Protein AF-0000000086879865 (afdb_homodimer)

Radius of gyration: 26.7 Å; Cα contacts (8 Å, |Δi|>4): 449; chains: 2; bounding box: 82×92×71 Å

Foldseek 3Di:
DDPPPPPPDPDPDPQDPVRLVVLQVQLLQLLLQCCFAPAQVVDDLCNSCVVSVHDSVSVCVNAVDSLRSNLVSLLVVLLVLLVVLLVLCPDDDDNLRSQLVNLLVVLVGAGDDPVVRCVVCVVPYDPVSSVSNVVSNVSSLVSQLVSVVVCVVVVLAPDDRSSVLSVVSVVLSNCSNDPVLVVVDPGSSVSSNVSSCCSRVNDDDDD/DPPPPPPPDPPPPPQDPVRLVVLQVQLLQLLLQCCFAPAQVVDDLCNSCVVSVHDSVSVCVNAVDSLRSNLVSLLVVLLVLLVVLLVLCPDDDDNLRSQLVNLLVVLVGAGDDPVVRCVVCVVPYDPVSSVSNVVSNVSSLVSQLVSVVVCVVVVLAPDDRSSVLSVVSVVLSNCSNDPVLVVVDPGSSVSSNVSSCCSRVNDDDDD

Nearest PDB structures (foldseek):
  4mxm-assembly1_A  TM=7.286E-01  e=2.485E-06  Pseudomonas fluorescens A506
  3br5-assembly2_E  TM=7.711E-01  e=9.513E-06  Staphylococcus aureus
  6o6o-assembly1_B  TM=7.070E-01  e=3.814E-05  Mycobacterium tuberculosis
  3pas-assembly1_A  TM=6.892E-01  e=7.730E-04  Marinobacter nauticus VT8
  4me9-assembly1_B  TM=5.798E-01  e=3.686E-04  Bacillus cereus ATCC 10987

Solvent-accessible surface area (backbone atoms only — not comparable to full-atom values): 22351 Å² total; per-residue (Å²): 136,84,80,79,76,75,77,79,82,75,80,74,77,76,75,49,72,71,54,47,56,47,50,54,49,45,47,38,53,51,42,28,53,46,38,39,52,61,18,48,79,78,53,48,65,62,59,46,17,57,75,64,71,48,52,56,66,58,50,48,72,78,30,88,41,69,54,54,45,48,41,54,19,48,30,50,51,33,46,52,51,29,51,52,42,50,55,34,66,67,47,85,78,52,69,66,57,24,49,27,51,40,40,34,62,57,47,70,52,66,55,51,57,64,68,61,34,44,64,63,36,51,87,70,43,51,70,66,50,51,47,49,41,51,51,30,52,46,49,37,38,47,51,44,14,54,51,46,42,52,37,29,73,73,55,54,25,43,92,69,61,33,58,58,50,27,51,44,54,54,38,46,48,53,47,54,62,34,65,78,56,44,69,73,38,95,42,62,61,57,46,21,48,53,53,46,46,34,49,36,52,17,42,38,42,80,129,136,83,79,77,76,75,77,78,80,74,78,74,77,76,76,48,72,73,53,46,54,48,48,53,50,46,49,38,52,50,42,28,53,45,35,38,52,62,19,48,76,80,53,50,65,60,59,46,18,56,75,63,71,49,50,56,66,60,50,48,73,78,31,89,41,69,55,55,44,48,41,54,19,48,29,51,51,33,48,50,50,28,51,53,43,49,54,35,66,65,46,86,77,53,70,68,56,25,49,27,52,41,40,34,62,58,45,71,51,66,55,52,57,64,68,60,32,44,64,64,34,51,87,70,43,52,71,65,50,50,49,51,39,52,51,30,52,46,49,36,38,48,52,44,13,53,51,45,42,54,37,29,74,72,55,54,25,42,92,70,60,32,58,57,51,28,52,45,53,55,37,45,49,54,47,52,63,34,64,78,55,44,68,74,37,93,43,64,62,56,47,19,48,53,54,46,46,34,49,35,52,16,43,39,42,82,130

pLDDT: mean 89.66, std 15.08, range [33.12, 98.69]

Sequence (414 aa):
MNKKTTPPRSPGRPKTGADQTSVQSKILMTASQLFMEYGYEPVSLQQIASQCHVTKASIYYHFSSKPELFTVAITRMMAMGMQQTALRLEEPGTLQQRLENVAAAKMQQSHVDTETMMREAETYLNADQLTQIREAEMRIFDVLAAHFKQEMDSGYLRPANSMLLAHAFTSLLMLANREDVRTMHGSIEELAHELVALFLDGAVQKKMNKKTTPPRSPGRPKTGADQTSVQSKILMTASQLFMEYGYEPVSLQQIASQCHVTKASIYYHFSSKPELFTVAITRMMAMGMQQTALRLEEPGTLQQRLENVAAAKMQQSHVDTETMMREAETYLNADQLTQIREAEMRIFDVLAAHFKQEMDSGYLRPANSMLLAHAFTSLLMLANREDVRTMHGSIEELAHELVALFLDGAVQKK

InterPro domains:
  IPR001647 DNA-binding HTH domain, TetR-type [PF00440] (27-70)
  IPR001647 DNA-binding HTH domain, TetR-type [PR00455] (27-4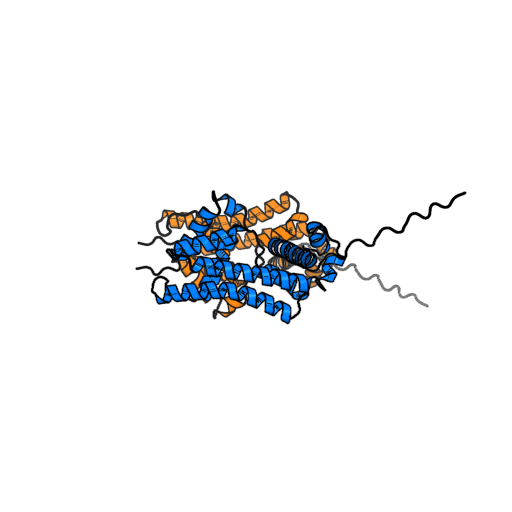0)
  IPR001647 DNA-binding HTH domain, TetR-type [PR00455] (48-71)
  IPR001647 DNA-binding HTH domain, TetR-type [PS50977] (21-81)
  IPR009057 Homedomain-like superfamily [SSF46689] (16-98)
  IPR023772 DNA-binding HTH domain, TetR-type, conserved site [PS01081] (39-69)
  IPR050109 HTH-type, TetR-like transcriptional regulator [PTHR30055] (12-204)

Organism: NCBI:txid248903

Secondary structure (DSSP, 8-state):
----------------HHHHHHHHHHHHHHHHHHHHHH-STT--HHHHHHHHTS-HHHHHHH-SSHHHHHHHHHHHHHHHHHHHHHHHHTSSS-HHHHHHHHHHHHHTS----HHHHHHHHTTTS-HHHHHHHHHHHHHHHHHHHHHHHHHHHTTSBPS--HHHHHHHHHHHHGGGG-HHHHTTSS-HHHHHHHHHHHHHH-SB---/----------------HHHHHHHHHHHHHHHHHHHHHH-STT--HHHHHHHHTS-HHHHHHH-SSHHHHHHHHHHHHHHHHHHHHHHHHTSSS-HHHHHHHHHHHHHTS----HHHHHHHHTTTS-HHHHHHHHHHHHHHHHHHHHHHHHHHHTTSBPS--HHHHHHHHHHHHGGGG-HHHHTTSS-HHHHHHHHHHHHHH-SB---

Structure (mmCIF, N/CA/C/O backbone):
data_AF-0000000086879865-model_v1
#
loop_
_entity.id
_entity.type
_entity.pdbx_description
1 polymer 'TetR/AcrR family transcriptional regulator'
#
loop_
_atom_site.group_PDB
_atom_site.id
_atom_site.type_symbol
_atom_site.label_atom_id
_atom_site.label_alt_id
_atom_site.label_comp_id
_atom_site.label_asym_id
_atom_site.label_entity_id
_atom_site.label_seq_id
_atom_site.pdbx_PDB_ins_code
_atom_site.Cartn_x
_atom_site.Cartn_y
_atom_site.Cartn_z
_atom_site.occupancy
_atom_site.B_iso_or_equiv
_atom_site.auth_seq_id
_atom_site.auth_comp_id
_atom_site.auth_asym_id
_atom_site.auth_atom_id
_atom_site.pdbx_PDB_model_num
ATOM 1 N N . MET A 1 1 ? -45.344 61.719 -1.38 1 33.12 1 MET A N 1
ATOM 2 C CA . MET A 1 1 ? -44.25 60.781 -1.5 1 33.12 1 MET A CA 1
ATOM 3 C C . MET A 1 1 ? -44.719 59.344 -1.154 1 33.12 1 MET A C 1
ATOM 5 O O . MET A 1 1 ? -44.969 59.062 0.01 1 33.12 1 MET A O 1
ATOM 9 N N . ASN A 1 2 ? -45.469 58.531 -1.997 1 40.66 2 ASN A N 1
ATOM 10 C CA . ASN A 1 2 ? -46.125 57.25 -1.898 1 40.66 2 ASN A CA 1
ATOM 11 C C . ASN A 1 2 ? -45.125 56.125 -1.651 1 40.66 2 ASN A C 1
ATOM 13 O O . ASN A 1 2 ? -44.281 55.844 -2.504 1 40.66 2 ASN A O 1
ATOM 17 N N . LYS A 1 3 ? -44.875 55.781 -0.412 1 46.72 3 LYS A N 1
ATOM 18 C CA . LYS A 1 3 ? -44 54.719 0.041 1 46.72 3 LYS A CA 1
ATOM 19 C C . LYS A 1 3 ? -44.406 53.375 -0.564 1 46.72 3 LYS A C 1
ATOM 21 O O . LYS A 1 3 ? -45.5 52.875 -0.29 1 46.72 3 LYS A O 1
ATOM 26 N N . LYS A 1 4 ? -44 52.969 -1.76 1 45.81 4 LYS A N 1
ATOM 27 C CA . LYS A 1 4 ? -44.156 51.656 -2.35 1 45.81 4 LYS A CA 1
ATOM 28 C C . LYS A 1 4 ? -43.625 50.562 -1.409 1 45.81 4 LYS A C 1
ATOM 30 O O . LYS A 1 4 ? -42.438 50.531 -1.087 1 45.81 4 LYS A O 1
ATOM 35 N N . THR A 1 5 ? -44.375 50 -0.441 1 44.16 5 THR A N 1
ATOM 36 C CA . THR A 1 5 ? -44.125 48.844 0.414 1 44.16 5 THR A CA 1
ATOM 37 C C . THR A 1 5 ? -43.844 47.625 -0.424 1 44.16 5 THR A C 1
ATOM 39 O O . THR A 1 5 ? -44.719 47.125 -1.138 1 44.16 5 THR A O 1
ATOM 42 N N . THR A 1 6 ? -42.656 47.375 -1.01 1 47.31 6 THR A N 1
ATOM 43 C CA . THR A 1 6 ? -42.312 46.156 -1.734 1 47.31 6 THR A CA 1
ATOM 44 C C . THR A 1 6 ? -42.625 44.938 -0.884 1 47.31 6 THR A C 1
ATOM 46 O O . THR A 1 6 ? -42.25 44.875 0.288 1 47.31 6 THR A O 1
ATOM 49 N N . PRO A 1 7 ? -43.656 44.062 -1.16 1 48.78 7 PRO A N 1
ATOM 50 C CA . PRO A 1 7 ? -44 42.844 -0.389 1 48.78 7 PRO A CA 1
ATOM 51 C C . PRO A 1 7 ? -42.781 41.969 -0.073 1 48.78 7 PRO A C 1
ATOM 53 O O . PRO A 1 7 ? -41.812 42 -0.813 1 48.78 7 PRO A O 1
ATOM 56 N N . PRO A 1 8 ? -42.531 41.562 1.2 1 46.78 8 PRO A N 1
ATOM 57 C CA . PRO A 1 8 ? -41.406 40.719 1.632 1 46.78 8 PRO A CA 1
ATOM 58 C C . PRO A 1 8 ? -41.219 39.469 0.778 1 46.78 8 PRO A C 1
ATOM 60 O O . PRO A 1 8 ? -42.188 39 0.178 1 46.78 8 PRO A O 1
ATOM 63 N N . ARG A 1 9 ? -40.094 39.156 0.163 1 50.09 9 ARG A N 1
ATOM 64 C CA . ARG A 1 9 ? -39.719 37.969 -0.591 1 50.09 9 ARG A CA 1
ATOM 65 C C . ARG A 1 9 ? -40.125 36.719 0.137 1 50.09 9 ARG A C 1
ATOM 67 O O . ARG A 1 9 ? -40.031 36.625 1.36 1 50.09 9 ARG A O 1
ATOM 74 N N . SER A 1 10 ? -41.062 35.844 -0.374 1 41.5 10 SER A N 1
ATOM 75 C CA . SER A 1 10 ? -41.562 34.562 0.117 1 41.5 10 SER A CA 1
ATOM 76 C C . SER A 1 10 ? -40.406 33.656 0.552 1 41.5 10 SER A C 1
ATOM 78 O O . SER A 1 10 ? -39.375 33.625 -0.081 1 41.5 10 SER A O 1
ATOM 80 N N . PRO A 1 11 ? -40.312 33.25 1.863 1 43.88 11 PRO A N 1
ATOM 81 C CA . PRO A 1 11 ? -39.281 32.281 2.266 1 43.88 11 PRO A CA 1
ATOM 82 C C . PRO A 1 11 ? -39.156 31.094 1.305 1 43.88 11 PRO A C 1
ATOM 84 O O . PRO A 1 11 ? -40.156 30.719 0.664 1 43.88 11 PRO A O 1
ATOM 87 N N . GLY A 1 12 ? -38.094 30.922 0.528 1 43.25 12 GLY A N 1
ATOM 88 C CA . GLY A 1 12 ? -37.875 29.797 -0.362 1 43.25 12 GLY A CA 1
ATOM 89 C C . GLY A 1 12 ? -38.375 28.484 0.199 1 43.25 12 GLY A C 1
ATOM 90 O O . GLY A 1 12 ? -38.625 28.359 1.401 1 43.25 12 GLY A O 1
ATOM 91 N N . ARG A 1 13 ? -39.188 27.672 -0.522 1 48.03 13 ARG A N 1
ATOM 92 C CA . ARG A 1 13 ? -39.781 26.375 -0.178 1 48.03 13 ARG A CA 1
ATOM 93 C C . ARG A 1 13 ? -38.781 25.516 0.592 1 48.03 13 ARG A C 1
ATOM 95 O O . ARG A 1 13 ? -37.625 25.391 0.189 1 48.03 13 ARG A O 1
ATOM 102 N N . PRO A 1 14 ? -38.969 25.203 1.901 1 47.94 14 PRO A N 1
ATOM 103 C CA . PRO A 1 14 ? -38.125 24.203 2.584 1 47.94 14 PRO A CA 1
ATOM 104 C C . PRO A 1 14 ? -37.844 22.984 1.717 1 47.94 14 PRO A C 1
ATOM 106 O O . PRO A 1 14 ? -38.75 22.5 1 1 47.94 14 PRO A O 1
ATOM 109 N N . LYS A 1 15 ? -36.688 22.812 1.204 1 47.94 15 LYS A N 1
ATOM 110 C CA . LYS A 1 15 ? -36.406 21.656 0.374 1 47.94 15 LYS A CA 1
ATOM 111 C C . LYS A 1 15 ? -37.062 20.406 0.924 1 47.94 15 LYS A C 1
ATOM 113 O O . LYS A 1 15 ? -37.094 20.172 2.137 1 47.94 15 LYS A O 1
ATOM 118 N N . THR A 1 16 ? -37.875 19.75 0.276 1 49.91 16 THR A N 1
ATOM 119 C CA . THR A 1 16 ? -38.656 18.562 0.646 1 49.91 16 THR A CA 1
ATOM 120 C C . THR A 1 16 ? -37.719 17.422 1.043 1 49.91 16 THR A C 1
ATOM 122 O O . THR A 1 16 ? -36.531 17.422 0.691 1 49.91 16 THR A O 1
ATOM 125 N N . GLY A 1 17 ? -38.188 16.531 1.955 1 45.41 17 GLY A N 1
ATOM 126 C CA . GLY A 1 17 ? -37.531 15.336 2.461 1 45.41 17 GLY A CA 1
ATOM 127 C C . GLY A 1 17 ? -36.75 14.594 1.396 1 45.41 17 GLY A C 1
ATOM 128 O O . GLY A 1 17 ? -35.656 14.07 1.667 1 45.41 17 GLY A O 1
ATOM 129 N N . ALA A 1 18 ? -37.406 14.469 0.267 1 48.72 18 ALA A N 1
ATOM 130 C CA . ALA A 1 18 ? -36.781 13.781 -0.866 1 48.72 18 ALA A CA 1
ATOM 131 C C . ALA A 1 18 ? -35.562 14.531 -1.349 1 48.72 18 ALA A C 1
ATOM 133 O O . ALA A 1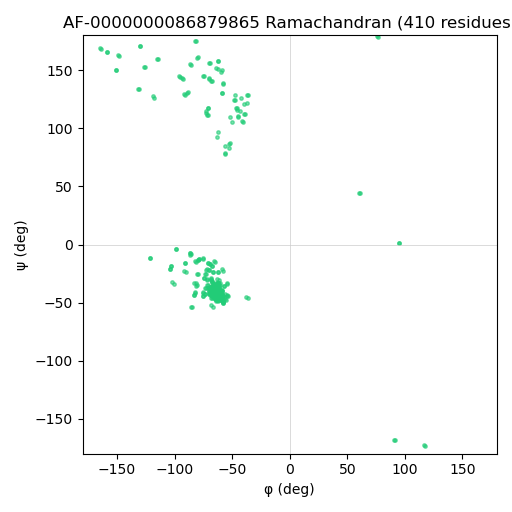 18 ? -34.562 13.922 -1.712 1 48.72 18 ALA A O 1
ATOM 134 N N . ASP A 1 19 ? -35.625 15.844 -1.302 1 52.16 19 ASP A N 1
ATOM 135 C CA . ASP A 1 19 ? -34.531 16.688 -1.745 1 52.16 19 ASP A CA 1
ATOM 136 C C . ASP A 1 19 ? -33.344 16.609 -0.785 1 52.16 19 ASP A C 1
ATOM 138 O O . ASP A 1 19 ? -32.188 16.578 -1.216 1 52.16 19 ASP A O 1
ATOM 142 N N . GLN A 1 20 ? -33.656 16.516 0.505 1 54.12 20 GLN A N 1
ATOM 143 C CA . GLN A 1 20 ? -32.625 16.422 1.532 1 54.12 20 GLN A CA 1
ATOM 144 C C . GLN A 1 20 ? -31.859 15.102 1.425 1 54.12 20 GLN A C 1
ATOM 146 O O . GLN A 1 20 ? -30.656 15.062 1.651 1 54.12 20 GLN A O 1
ATOM 151 N N . THR A 1 21 ? -32.719 14.047 1.202 1 63.22 21 THR A N 1
ATOM 152 C CA . THR A 1 21 ? -32.094 12.742 1.016 1 63.22 21 THR A CA 1
ATOM 153 C C . THR A 1 21 ? -31.125 12.766 -0.163 1 63.22 21 THR A C 1
ATOM 155 O O . THR A 1 21 ? -30.062 12.156 -0.105 1 63.22 21 THR A O 1
ATOM 158 N N . SER A 1 22 ? -31.422 13.75 -0.935 1 84.31 22 SER A N 1
ATOM 159 C CA . SER A 1 22 ? -30.594 13.844 -2.127 1 84.31 22 SER A CA 1
ATOM 160 C C . SER A 1 22 ? -29.281 14.562 -1.825 1 84.31 22 SER A C 1
ATOM 162 O O . SER A 1 22 ? -28.203 14.117 -2.254 1 84.31 22 SER A O 1
ATOM 164 N N . VAL A 1 23 ? -29.484 15.586 -0.811 1 90.06 23 VAL A N 1
ATOM 165 C CA . VAL A 1 23 ? -28.297 16.359 -0.484 1 90.06 23 VAL A CA 1
ATOM 166 C C . VAL A 1 23 ? -27.359 15.523 0.385 1 90.06 23 VAL A C 1
ATOM 168 O O . VAL A 1 23 ? -26.141 15.492 0.156 1 90.06 23 VAL A O 1
ATOM 171 N N . GLN A 1 24 ? -27.984 14.812 1.315 1 93.69 24 GLN A N 1
ATOM 172 C CA . GLN A 1 24 ? -27.188 13.961 2.193 1 93.69 24 GLN A CA 1
ATOM 173 C C . GLN A 1 24 ? -26.422 12.906 1.394 1 93.69 24 GLN A C 1
ATOM 175 O O . GLN A 1 24 ? -25.25 12.656 1.648 1 93.69 24 GLN A O 1
ATOM 180 N N . SER A 1 25 ? -27.156 12.328 0.477 1 94.38 25 SER A N 1
ATOM 181 C CA . SER A 1 25 ? -26.547 11.297 -0.362 1 94.38 25 SER A CA 1
ATOM 182 C C . SER A 1 25 ? -25.422 11.875 -1.221 1 94.38 25 SER A C 1
ATOM 184 O O . SER A 1 25 ? -24.391 11.242 -1.401 1 94.38 25 SER A O 1
ATOM 186 N N . LYS A 1 26 ? -25.641 13.016 -1.671 1 95.19 26 LYS A N 1
ATOM 187 C CA . LYS A 1 26 ? -24.625 13.688 -2.48 1 95.19 26 LYS A CA 1
ATOM 188 C C . LYS A 1 26 ? -23.375 13.992 -1.659 1 95.19 26 LYS A C 1
ATOM 190 O O . LYS A 1 26 ? -22.266 13.781 -2.121 1 95.19 26 LYS A O 1
ATOM 195 N N . ILE A 1 27 ? -23.594 14.469 -0.462 1 96.38 27 ILE A N 1
ATOM 196 C CA . ILE A 1 27 ? -22.5 14.773 0.441 1 96.38 27 ILE A CA 1
ATOM 197 C C . ILE A 1 27 ? -21.719 13.5 0.746 1 96.38 27 ILE A C 1
ATOM 199 O O . ILE A 1 27 ? -20.484 13.484 0.66 1 96.38 27 ILE A O 1
ATOM 203 N N . LEU A 1 28 ? -22.453 12.516 1.012 1 96.12 28 LEU A N 1
ATOM 204 C CA . LEU A 1 28 ? -21.828 11.25 1.382 1 96.12 28 LEU A CA 1
ATOM 205 C C . LEU A 1 28 ? -21.031 10.68 0.217 1 96.12 28 LEU A C 1
ATOM 207 O O . LEU A 1 28 ? -19.906 10.219 0.403 1 96.12 28 LEU A O 1
ATOM 211 N N . MET A 1 29 ? -21.547 10.711 -0.933 1 94.75 29 MET A N 1
ATOM 212 C CA . MET A 1 29 ? -20.875 10.18 -2.111 1 94.75 29 MET A CA 1
ATOM 213 C C . MET A 1 29 ? -19.609 10.984 -2.424 1 94.75 29 MET A C 1
ATOM 215 O O . MET A 1 29 ? -18.547 10.414 -2.662 1 94.75 29 MET A O 1
ATOM 219 N N . THR A 1 30 ? -19.719 12.234 -2.375 1 96.62 30 THR A N 1
ATOM 220 C CA . THR A 1 30 ? -18.594 13.109 -2.646 1 96.62 30 THR A CA 1
ATOM 221 C C . THR A 1 30 ? -17.5 12.93 -1.595 1 96.62 30 THR A C 1
ATOM 223 O O . THR A 1 30 ? -16.328 12.805 -1.931 1 96.62 30 THR A O 1
ATOM 226 N N . ALA A 1 31 ? -17.953 12.914 -0.345 1 97.38 31 ALA A N 1
ATOM 227 C CA . ALA A 1 31 ? -17.016 12.719 0.753 1 97.38 31 ALA A CA 1
ATOM 228 C C . ALA A 1 31 ? -16.281 11.383 0.613 1 97.38 31 ALA A C 1
ATOM 230 O O . ALA A 1 31 ? -15.062 11.32 0.768 1 97.38 31 ALA A O 1
ATOM 231 N N . SER A 1 32 ? -17.031 10.359 0.281 1 95.69 32 SER A N 1
ATOM 232 C CA . SER A 1 32 ? -16.469 9.031 0.122 1 95.69 32 SER A CA 1
ATOM 233 C C . SER A 1 32 ? -15.375 9.023 -0.945 1 95.69 32 SER A C 1
ATOM 235 O O . SER A 1 32 ? -14.289 8.477 -0.729 1 95.69 32 SER A O 1
ATOM 237 N N . GLN A 1 33 ? -15.641 9.656 -2.023 1 93.56 33 GLN A N 1
ATOM 238 C CA . GLN A 1 33 ? -14.688 9.703 -3.133 1 93.56 33 GLN A CA 1
ATOM 239 C C . GLN A 1 33 ? -13.43 10.477 -2.752 1 93.56 33 GLN A C 1
ATOM 241 O O . GLN A 1 33 ? -12.312 10.023 -3.016 1 93.56 33 GLN A O 1
ATOM 246 N N . LEU A 1 34 ? -13.617 11.562 -2.109 1 94.19 34 LEU A N 1
ATOM 247 C CA . LEU A 1 34 ? -12.492 12.398 -1.718 1 94.19 34 LEU A CA 1
ATOM 248 C C . LEU A 1 34 ? -11.641 11.703 -0.662 1 94.19 34 LEU A C 1
ATOM 250 O O . LEU A 1 34 ? -10.414 11.648 -0.783 1 94.19 34 LEU A O 1
ATOM 254 N N . PHE A 1 35 ? -12.281 11.133 0.35 1 94.75 35 PHE A N 1
ATOM 255 C CA . PHE A 1 35 ? -11.555 10.438 1.407 1 94.75 35 PHE A CA 1
ATOM 256 C C . PHE A 1 35 ? -10.812 9.234 0.852 1 94.75 35 PHE A C 1
ATOM 258 O O . PHE A 1 35 ? -9.672 8.961 1.248 1 94.75 35 PHE A O 1
ATOM 265 N N . MET A 1 36 ? -11.391 8.539 -0.069 1 91.06 36 MET A N 1
ATOM 266 C CA . MET A 1 36 ? -10.75 7.363 -0.652 1 91.06 36 MET A CA 1
ATOM 267 C C . MET A 1 36 ? -9.547 7.762 -1.496 1 91.06 36 MET A C 1
ATOM 269 O O . MET A 1 36 ? -8.523 7.074 -1.489 1 91.06 36 MET A O 1
ATOM 273 N N . GLU A 1 37 ? -9.695 8.836 -2.139 1 87.44 37 GLU A N 1
ATOM 274 C CA . GLU A 1 37 ? -8.656 9.266 -3.07 1 87.44 37 GLU A CA 1
ATOM 275 C C . GLU A 1 37 ? -7.512 9.961 -2.338 1 87.44 37 GLU A C 1
ATOM 277 O O . GLU A 1 37 ? -6.34 9.758 -2.67 1 87.44 37 GLU A O 1
ATOM 282 N N . TYR A 1 38 ? -7.875 10.711 -1.267 1 87.25 38 TYR A N 1
ATOM 283 C CA . TYR A 1 38 ? -6.855 11.609 -0.73 1 87.25 38 TYR A CA 1
ATOM 284 C C . TYR A 1 38 ? -6.566 11.289 0.732 1 87.25 38 TYR A C 1
ATOM 286 O O . TYR A 1 38 ? -5.57 11.758 1.289 1 87.25 38 TYR A O 1
ATOM 294 N N . GLY A 1 39 ? -7.395 10.484 1.291 1 90 39 GLY A N 1
ATOM 295 C CA . GLY A 1 39 ? -7.215 10.188 2.703 1 90 39 GLY A CA 1
ATOM 296 C C . GLY A 1 39 ? -7.977 11.133 3.613 1 90 39 GLY A C 1
ATOM 297 O O . GLY A 1 39 ? -8.852 11.875 3.156 1 90 39 GLY A O 1
ATOM 298 N N . TYR A 1 40 ? -7.688 11.094 4.879 1 92.75 40 TYR A N 1
ATOM 299 C CA . TYR A 1 40 ? -8.461 11.805 5.891 1 92.75 40 TYR A CA 1
ATOM 300 C C . TYR A 1 40 ? -7.98 13.242 6.023 1 92.75 40 TYR A C 1
ATOM 302 O O . TYR A 1 40 ? -8.773 14.188 5.891 1 92.75 40 TYR A O 1
ATOM 310 N N . GLU A 1 41 ? -6.777 13.492 6.23 1 88.31 41 GLU A N 1
ATOM 311 C CA . GLU A 1 41 ? -6.242 14.789 6.641 1 88.31 41 GLU A CA 1
ATOM 312 C C . GLU A 1 41 ? -6.332 15.805 5.508 1 88.31 41 GLU A C 1
ATOM 314 O O . GLU A 1 41 ? -6.746 16.953 5.723 1 88.31 41 GLU A O 1
ATOM 319 N N . PRO A 1 42 ? -6.066 15.422 4.309 1 87.69 42 PRO A N 1
ATOM 320 C CA . PRO A 1 42 ? -6.074 16.422 3.242 1 87.69 42 PRO A CA 1
ATOM 321 C C . PRO A 1 42 ? -7.48 16.891 2.885 1 87.69 42 PRO A C 1
ATOM 323 O O . PRO A 1 42 ? -7.645 17.938 2.252 1 87.69 42 PRO A O 1
ATOM 326 N N . VAL A 1 43 ? -8.453 16.125 3.201 1 94.31 43 VAL A N 1
ATOM 327 C CA . VAL A 1 43 ? -9.812 16.453 2.805 1 94.31 43 VAL A CA 1
ATOM 328 C C . VAL A 1 43 ? -10.469 17.312 3.883 1 94.31 43 VAL A C 1
ATOM 330 O O . VAL A 1 43 ? -10.398 17 5.07 1 94.31 43 VAL A O 1
ATOM 333 N N . SER A 1 44 ? -11.086 18.438 3.488 1 95.25 44 SER A N 1
ATOM 334 C CA . SER A 1 44 ? -11.773 19.312 4.43 1 95.25 44 SER A CA 1
ATOM 335 C C . SER A 1 44 ? -13.273 19.344 4.164 1 95.25 44 SER A C 1
ATOM 337 O O . SER A 1 44 ? -13.727 19.016 3.064 1 95.25 44 SER A O 1
ATOM 339 N N . LEU A 1 45 ? -14 19.75 5.184 1 96.94 45 LEU A N 1
ATOM 340 C CA . LEU A 1 45 ? -15.438 19.891 5.027 1 96.94 45 LEU A CA 1
ATOM 341 C C . LEU A 1 45 ? -15.773 20.984 4.02 1 96.94 45 LEU A C 1
ATOM 343 O O . LEU A 1 45 ? -16.75 20.891 3.283 1 96.94 45 LEU A O 1
ATOM 347 N N . GLN A 1 46 ? -14.977 22.031 3.973 1 96 46 GLN A N 1
ATOM 348 C CA . GLN A 1 46 ? -15.172 23.109 3.006 1 96 46 GLN A CA 1
ATOM 349 C C . GLN A 1 46 ? -15.016 22.594 1.576 1 96 46 GLN A C 1
ATOM 351 O O . GLN A 1 46 ? -15.789 22.969 0.69 1 96 46 GLN A O 1
ATOM 356 N N . GLN A 1 47 ? -14.008 21.75 1.346 1 96.38 47 GLN A N 1
ATOM 357 C CA . GLN A 1 47 ? -13.797 21.141 0.036 1 96.38 47 GLN A CA 1
ATOM 358 C C . GLN A 1 47 ? -15 20.312 -0.387 1 96.38 47 GLN A C 1
ATOM 360 O O . GLN A 1 47 ? -15.461 20.406 -1.529 1 96.38 47 GLN A O 1
ATOM 365 N N . ILE A 1 48 ? -15.5 19.5 0.522 1 97.75 48 ILE A N 1
ATOM 366 C CA . ILE A 1 48 ? -16.656 18.656 0.251 1 97.75 48 ILE A CA 1
ATOM 367 C C . ILE A 1 48 ? -17.875 19.516 -0.052 1 97.75 48 ILE A C 1
ATOM 369 O O . ILE A 1 48 ? -18.594 19.281 -1.026 1 97.75 48 ILE A O 1
ATOM 373 N N . ALA A 1 49 ? -18.094 20.562 0.748 1 97.44 49 ALA A N 1
ATOM 374 C CA . ALA A 1 49 ? -19.219 21.469 0.555 1 97.44 49 ALA A CA 1
ATOM 375 C C . ALA A 1 49 ? -19.156 22.141 -0.819 1 97.44 49 ALA A C 1
ATOM 377 O O . ALA A 1 49 ? -20.156 22.172 -1.542 1 97.44 49 ALA A O 1
ATOM 378 N N . SER A 1 50 ? -18.016 22.609 -1.143 1 97.19 50 SER A N 1
ATOM 379 C CA . SER A 1 50 ? -17.797 23.281 -2.42 1 97.19 50 SER A CA 1
ATOM 380 C C . SER A 1 50 ? -18.109 22.359 -3.592 1 97.19 50 SER A C 1
ATOM 382 O O . SER A 1 50 ? -18.797 22.75 -4.543 1 97.19 50 SER A O 1
ATOM 384 N N . GLN A 1 51 ? -17.719 21.141 -3.488 1 96.12 51 GLN A N 1
ATOM 385 C CA . GLN A 1 51 ? -17.922 20.172 -4.57 1 96.12 51 GLN A CA 1
ATOM 386 C C . GLN A 1 51 ? -19.391 19.797 -4.688 1 96.12 51 GLN A C 1
ATOM 388 O O . GLN A 1 51 ? -19.875 19.484 -5.781 1 96.12 51 GLN A O 1
ATOM 393 N N . CYS A 1 52 ? -20.047 19.828 -3.584 1 96.06 52 CYS A N 1
ATOM 394 C CA . CYS A 1 52 ? -21.469 19.5 -3.564 1 96.06 52 CYS A CA 1
ATOM 395 C C . CYS A 1 52 ? -22.312 20.719 -3.869 1 96.06 52 CYS A C 1
ATOM 397 O O . CYS A 1 52 ? -23.531 20.625 -4 1 96.06 52 CYS A O 1
ATOM 399 N N . HIS A 1 53 ? -21.641 21.906 -3.92 1 95.94 53 HIS A N 1
ATOM 400 C CA . HIS A 1 53 ? -22.344 23.172 -4.121 1 95.94 53 HIS A CA 1
ATOM 401 C C . HIS A 1 53 ? -23.344 23.438 -3.004 1 95.94 53 HIS A C 1
ATOM 403 O O . HIS A 1 53 ? -24.5 23.781 -3.273 1 95.94 53 HIS A O 1
ATOM 409 N N . VAL A 1 54 ? -22.953 23.219 -1.842 1 95.69 54 VAL A N 1
ATOM 410 C CA . VAL A 1 54 ? -23.703 23.516 -0.632 1 95.69 54 VAL A CA 1
ATOM 411 C C . VAL A 1 54 ? -22.812 24.297 0.348 1 95.69 54 VAL A C 1
ATOM 413 O O . VAL A 1 54 ? -21.625 24.453 0.113 1 95.69 54 VAL A O 1
ATOM 416 N N . THR A 1 55 ? -23.406 24.781 1.369 1 93.69 55 THR A N 1
ATOM 417 C CA . THR A 1 55 ? -22.656 25.484 2.396 1 93.69 55 THR A CA 1
ATOM 418 C C . THR A 1 55 ? -22.094 24.5 3.424 1 93.69 55 THR A C 1
ATOM 420 O O . THR A 1 55 ? -22.594 23.375 3.551 1 93.69 55 THR A O 1
ATOM 423 N N . LYS A 1 56 ? -21.031 24.875 4.074 1 94.38 56 LYS A N 1
ATOM 424 C CA . LYS A 1 56 ? -20.484 24.078 5.172 1 94.38 56 LYS A CA 1
ATOM 425 C C . LYS A 1 56 ? -21.547 23.797 6.234 1 94.38 56 LYS A C 1
ATOM 427 O O . LYS A 1 56 ? -21.578 22.719 6.824 1 94.38 56 LYS A O 1
ATOM 432 N N . ALA A 1 57 ? -22.469 24.766 6.441 1 93.88 57 ALA A N 1
ATOM 433 C CA . ALA A 1 57 ? -23.562 24.625 7.398 1 93.88 57 ALA A CA 1
ATOM 434 C C . ALA A 1 57 ? -24.5 23.469 7.008 1 93.88 57 ALA A C 1
ATOM 436 O O . ALA A 1 57 ? -25 22.75 7.875 1 93.88 57 ALA A O 1
ATOM 437 N N . SER A 1 58 ? -24.672 23.312 5.797 1 94.25 58 SER A N 1
ATOM 438 C CA . SER A 1 58 ? -25.5 22.219 5.289 1 94.25 58 SER A CA 1
ATOM 439 C C . SER A 1 58 ? -24.906 20.875 5.656 1 94.25 58 SER A C 1
ATOM 441 O O . SER A 1 58 ? -25.641 19.922 5.965 1 94.25 58 SER A O 1
ATOM 443 N N . ILE A 1 59 ? -23.531 20.734 5.594 1 96.25 59 ILE A N 1
ATOM 444 C CA . ILE A 1 59 ? -22.875 19.484 5.965 1 96.25 59 ILE A CA 1
ATOM 445 C C . ILE A 1 59 ? -23.141 19.188 7.438 1 96.25 59 ILE A C 1
ATOM 447 O O . ILE A 1 59 ? -23.484 18.062 7.797 1 96.25 59 ILE A O 1
ATOM 451 N N . TYR A 1 60 ? -23.094 20.219 8.234 1 95.06 60 TYR A N 1
ATOM 452 C CA . TYR A 1 60 ? -23.25 20.062 9.68 1 95.06 60 TYR A CA 1
ATOM 453 C C . TYR A 1 60 ? -24.703 19.75 10.039 1 95.06 60 TYR A C 1
ATOM 455 O O . TYR A 1 60 ? -24.969 19.234 11.125 1 95.06 60 TYR A O 1
ATOM 463 N N . TYR A 1 61 ? -25.562 20.156 9.211 1 94.69 61 TYR A N 1
ATOM 464 C CA . TYR A 1 61 ? -26.953 19.781 9.398 1 94.69 61 TYR A CA 1
ATOM 465 C C . TYR A 1 61 ? -27.141 18.266 9.352 1 94.69 61 TYR A C 1
ATOM 467 O O . TYR A 1 61 ? -27.938 17.703 10.109 1 94.69 61 TYR A O 1
ATOM 475 N N . HIS A 1 62 ? -26.359 17.609 8.57 1 95.25 62 HIS A N 1
ATOM 476 C CA . HIS A 1 62 ? -26.516 16.188 8.344 1 95.25 62 HIS A CA 1
ATOM 477 C C . HIS A 1 62 ? -25.484 15.383 9.133 1 95.25 62 HIS A C 1
ATOM 479 O O . HIS A 1 62 ? -25.734 14.242 9.516 1 95.25 62 HIS A O 1
ATOM 485 N N . PHE A 1 63 ? -24.266 15.953 9.336 1 96.56 63 PHE A N 1
ATOM 486 C CA . PHE A 1 63 ? -23.156 15.281 10.016 1 96.56 63 PHE A CA 1
ATOM 487 C C . PHE A 1 63 ? -22.547 16.188 11.07 1 96.56 63 PHE A C 1
ATOM 489 O O . PHE A 1 63 ? -22.156 17.328 10.773 1 96.56 63 PHE A O 1
ATOM 496 N N . SER A 1 64 ? -22.328 15.688 12.156 1 95 64 SER A N 1
ATOM 497 C CA . SER A 1 64 ? -21.953 16.5 13.312 1 95 64 SER A CA 1
ATOM 498 C C . SER A 1 64 ? -20.484 16.859 13.281 1 95 64 SER A C 1
ATOM 500 O O . SER A 1 64 ? -20.062 17.812 13.945 1 95 64 SER A O 1
ATOM 502 N N . SER A 1 65 ? -19.703 16.016 12.594 1 96.31 65 SER A N 1
ATOM 503 C CA . SER A 1 65 ? -18.266 16.234 12.586 1 96.31 65 SER A CA 1
ATOM 504 C C . SER A 1 65 ? -17.609 15.547 11.398 1 96.31 65 SER A C 1
ATOM 506 O O . SER A 1 65 ? -18.219 14.695 10.75 1 96.31 65 SER A O 1
ATOM 508 N N . LYS A 1 66 ? -16.391 15.914 11.141 1 97.12 66 LYS A N 1
ATOM 509 C CA . LYS A 1 66 ? -15.617 15.266 10.086 1 97.12 66 LYS A CA 1
ATOM 510 C C . LYS A 1 66 ? -15.422 13.781 10.383 1 97.12 66 LYS A C 1
ATOM 512 O O . LYS A 1 66 ? -15.602 12.93 9.508 1 97.12 66 LYS A O 1
ATOM 517 N N . PRO A 1 67 ? -15.148 13.375 11.648 1 97.88 67 PRO A N 1
ATOM 518 C CA . PRO A 1 67 ? -15.008 11.953 11.961 1 97.88 67 PRO A CA 1
ATOM 519 C C . PRO A 1 67 ? -16.281 11.156 11.695 1 97.88 67 PRO A C 1
ATOM 521 O O . PRO A 1 67 ? -16.219 10.031 11.211 1 97.88 67 PRO A O 1
ATOM 524 N N . GLU A 1 68 ? -17.328 11.75 11.992 1 97.81 68 GLU A N 1
ATOM 525 C CA . GLU A 1 68 ? -18.594 11.062 11.734 1 97.81 68 GLU A CA 1
ATOM 526 C C . GLU A 1 68 ? -18.828 10.891 10.242 1 97.81 68 GLU A C 1
ATOM 528 O O . GLU A 1 68 ? -19.172 9.797 9.781 1 97.81 68 GLU A O 1
ATOM 533 N N . LEU A 1 69 ? -18.75 12.031 9.547 1 98.12 69 LEU A N 1
ATOM 534 C CA . LEU A 1 69 ? -18.906 11.969 8.102 1 98.12 69 LEU A CA 1
ATOM 535 C C . LEU A 1 69 ? -17.938 10.961 7.48 1 98.12 69 LEU A C 1
ATOM 537 O O . LEU A 1 69 ? -18.328 10.164 6.629 1 98.12 69 LEU A O 1
ATOM 541 N N . PHE A 1 70 ? -16.672 10.969 7.914 1 98.31 70 PHE A N 1
ATOM 542 C CA . PHE A 1 70 ? -15.648 10.047 7.434 1 98.31 70 PHE A CA 1
ATOM 543 C C . PHE A 1 70 ? -16.062 8.602 7.672 1 98.31 70 PHE A C 1
ATOM 545 O O . PHE A 1 70 ? -16.031 7.781 6.754 1 98.31 70 PHE A O 1
ATOM 552 N N . THR A 1 71 ? -16.484 8.289 8.859 1 98.38 71 THR A N 1
ATOM 553 C CA . THR A 1 71 ? -16.859 6.934 9.242 1 98.38 71 THR A CA 1
ATOM 554 C C . THR A 1 71 ? -18 6.422 8.375 1 98.38 71 THR A C 1
ATOM 556 O O . THR A 1 71 ? -17.922 5.336 7.797 1 98.38 71 THR A O 1
ATOM 559 N N . VAL A 1 72 ? -18.984 7.246 8.234 1 97.88 72 VAL A N 1
ATOM 560 C CA . VAL A 1 72 ? -20.156 6.84 7.469 1 97.88 72 VAL A CA 1
ATOM 561 C C . VAL A 1 72 ? -19.797 6.688 5.996 1 97.88 72 VAL A C 1
ATOM 563 O O . VAL A 1 72 ? -20.156 5.703 5.355 1 97.88 72 VAL A O 1
ATOM 566 N N . ALA A 1 73 ? -19.062 7.617 5.496 1 97.44 73 ALA A N 1
ATOM 567 C CA . ALA A 1 73 ? -18.672 7.621 4.09 1 97.44 73 ALA A CA 1
ATOM 568 C C . ALA A 1 73 ? -17.812 6.402 3.75 1 97.44 73 ALA A C 1
ATOM 570 O O . ALA A 1 73 ? -18.094 5.688 2.783 1 97.44 73 ALA A O 1
ATOM 571 N N . ILE A 1 74 ? -16.812 6.102 4.555 1 97.06 74 ILE A N 1
ATOM 572 C CA . ILE A 1 74 ? -15.852 5.051 4.258 1 97.06 74 ILE A CA 1
ATOM 573 C C . ILE A 1 74 ? -16.5 3.684 4.465 1 97.06 74 ILE A C 1
ATOM 575 O O . ILE A 1 74 ? -16.297 2.771 3.656 1 97.06 74 ILE A O 1
ATOM 579 N N . THR A 1 75 ? -17.266 3.557 5.551 1 97.38 75 THR A N 1
ATOM 580 C CA . THR A 1 75 ? -17.938 2.283 5.793 1 97.38 75 THR A CA 1
ATOM 581 C C . THR A 1 75 ? -18.906 1.959 4.66 1 97.38 75 THR A C 1
ATOM 583 O O . THR A 1 75 ? -18.984 0.814 4.211 1 97.38 75 THR A O 1
ATOM 586 N N . ARG A 1 76 ? -19.578 2.967 4.207 1 95.19 76 ARG A N 1
ATOM 587 C CA . ARG A 1 76 ? -20.516 2.77 3.098 1 95.19 76 ARG A CA 1
ATOM 588 C C . ARG A 1 76 ? -19.766 2.359 1.832 1 95.19 76 ARG A C 1
ATOM 590 O O . ARG A 1 76 ? -20.188 1.436 1.131 1 95.19 76 ARG A O 1
ATOM 597 N N . MET A 1 77 ? -18.766 3.014 1.536 1 94.12 77 MET A N 1
ATOM 598 C CA . MET A 1 77 ? -17.969 2.697 0.35 1 94.12 77 MET A CA 1
ATOM 599 C C . MET A 1 77 ? -17.406 1.283 0.436 1 94.12 77 MET A C 1
ATOM 601 O O . MET A 1 77 ? -17.422 0.54 -0.546 1 94.12 77 MET A O 1
ATOM 605 N N . MET A 1 78 ? -16.922 0.891 1.584 1 95.19 78 MET A N 1
ATOM 606 C CA . MET A 1 78 ? -16.375 -0.447 1.77 1 95.19 78 MET A CA 1
ATOM 607 C C . MET A 1 78 ? -17.469 -1.508 1.653 1 95.19 78 MET A C 1
ATOM 609 O O . MET A 1 78 ? -17.234 -2.59 1.114 1 95.19 78 MET A O 1
ATOM 613 N N . ALA A 1 79 ? -18.641 -1.144 2.158 1 96.19 79 ALA A N 1
ATOM 614 C CA . ALA A 1 79 ? -19.766 -2.062 2.025 1 96.19 79 ALA A CA 1
ATOM 615 C C . ALA A 1 79 ? -20.125 -2.281 0.559 1 96.19 79 ALA A C 1
ATOM 617 O O . ALA A 1 79 ? -20.406 -3.408 0.141 1 96.19 79 ALA A O 1
ATOM 618 N N . MET A 1 80 ? -20.125 -1.255 -0.173 1 94.44 80 MET A N 1
ATOM 619 C CA . MET A 1 80 ? -20.375 -1.358 -1.608 1 94.44 80 MET A CA 1
ATOM 620 C C . MET A 1 80 ? -19.297 -2.193 -2.289 1 94.44 80 MET A C 1
ATOM 622 O O . MET A 1 80 ? -19.594 -3.027 -3.145 1 94.44 80 MET A O 1
ATOM 626 N N . GLY A 1 81 ? -18.047 -1.936 -1.907 1 94.81 81 GLY A N 1
ATOM 627 C CA . GLY A 1 81 ? -16.953 -2.734 -2.436 1 94.81 81 GLY A CA 1
ATOM 628 C C . GLY A 1 81 ? -17.078 -4.211 -2.119 1 94.81 81 GLY A C 1
ATOM 629 O O . GLY A 1 81 ? -16.828 -5.059 -2.975 1 94.81 81 GLY A O 1
ATOM 630 N N . MET A 1 82 ? -17.469 -4.449 -0.902 1 97.25 82 MET A N 1
ATOM 631 C CA . MET A 1 82 ? -17.672 -5.832 -0.479 1 97.25 82 MET A CA 1
ATOM 632 C C . MET A 1 82 ? -18.766 -6.492 -1.317 1 97.25 82 MET A C 1
ATOM 634 O O . MET A 1 82 ? -18.594 -7.613 -1.801 1 97.25 82 MET A O 1
ATOM 638 N N . GLN A 1 83 ? -19.859 -5.809 -1.527 1 97.69 83 GLN A N 1
ATOM 639 C CA . GLN A 1 83 ? -20.984 -6.344 -2.291 1 97.69 83 GLN A CA 1
ATOM 640 C C . GLN A 1 83 ? -20.594 -6.59 -3.746 1 97.69 83 GLN A C 1
ATOM 642 O O . GLN A 1 83 ? -20.953 -7.617 -4.328 1 97.69 83 GLN A O 1
ATOM 647 N N . GLN A 1 84 ? -19.906 -5.68 -4.305 1 96.44 84 GLN A N 1
ATOM 648 C CA . GLN A 1 84 ? -19.453 -5.816 -5.688 1 96.44 84 GLN A CA 1
ATOM 649 C C . GLN A 1 84 ? -18.5 -6.988 -5.836 1 96.44 84 GLN A C 1
ATOM 651 O O . GLN A 1 84 ? -18.562 -7.738 -6.812 1 96.44 84 GLN A O 1
ATOM 656 N N . THR A 1 85 ? -17.594 -7.121 -4.883 1 97.88 85 THR A N 1
ATOM 657 C CA . THR A 1 85 ? -16.656 -8.234 -4.895 1 97.88 85 THR A CA 1
ATOM 658 C C . THR A 1 85 ? -17.391 -9.562 -4.805 1 97.88 85 THR A C 1
ATOM 660 O O . THR A 1 85 ? -17.125 -10.484 -5.582 1 97.88 85 THR A O 1
ATOM 663 N N . ALA A 1 86 ? -18.344 -9.633 -3.916 1 98.19 86 ALA A N 1
ATOM 664 C CA . ALA A 1 86 ? -19.125 -10.852 -3.732 1 98.19 86 ALA A CA 1
ATOM 665 C C . ALA A 1 86 ? -19.875 -11.219 -5.012 1 98.19 86 ALA A C 1
ATOM 667 O O . ALA A 1 86 ? -19.875 -12.383 -5.422 1 98.19 86 ALA A O 1
ATOM 668 N N . LEU A 1 87 ? -20.469 -10.234 -5.629 1 97.81 87 LEU A N 1
ATOM 669 C CA . LEU A 1 87 ? -21.25 -10.445 -6.844 1 97.81 87 LEU A CA 1
ATOM 670 C C . LEU A 1 87 ? -20.359 -10.984 -7.965 1 97.81 87 LEU A C 1
ATOM 672 O O . LEU A 1 87 ? -20.734 -11.922 -8.672 1 97.81 87 LEU A O 1
ATOM 676 N N . ARG A 1 88 ? -19.203 -10.43 -8.109 1 97.75 88 ARG A N 1
ATOM 677 C CA . ARG A 1 88 ? -18.297 -10.828 -9.188 1 97.75 88 ARG A CA 1
ATOM 678 C C . ARG A 1 88 ? -17.734 -12.219 -8.938 1 97.75 88 ARG A C 1
ATOM 680 O O . ARG A 1 88 ? -17.5 -12.977 -9.883 1 97.75 88 ARG A O 1
ATOM 687 N N . LEU A 1 89 ? -17.484 -12.57 -7.66 1 98.12 89 LEU A N 1
ATOM 688 C CA . LEU A 1 89 ? -16.953 -13.883 -7.316 1 98.12 89 LEU A CA 1
ATOM 689 C C . LEU A 1 89 ? -17.984 -14.969 -7.559 1 98.12 89 LEU A C 1
ATOM 691 O O . LEU A 1 89 ? -17.641 -16.156 -7.637 1 98.12 89 LEU A O 1
ATOM 695 N N . GLU A 1 90 ? -19.234 -14.594 -7.691 1 96.81 90 GLU A N 1
ATOM 696 C CA . GLU A 1 90 ? -20.312 -15.562 -7.887 1 96.81 90 GLU A CA 1
ATOM 697 C C . GLU A 1 90 ? -20.688 -15.664 -9.359 1 96.81 90 GLU A C 1
ATOM 699 O O . GLU A 1 90 ? -21.562 -16.469 -9.727 1 96.81 90 GLU A O 1
ATOM 704 N N . GLU A 1 91 ? -20.094 -14.867 -10.188 1 97.31 91 GLU A N 1
ATOM 705 C CA . GLU A 1 91 ? -20.359 -14.922 -11.617 1 97.31 91 GLU A CA 1
ATOM 706 C C . GLU A 1 91 ? -19.953 -16.266 -12.203 1 97.31 91 GLU A C 1
ATOM 708 O O . GLU A 1 91 ? -19.047 -16.938 -11.68 1 97.31 91 GLU A O 1
ATOM 713 N N . PRO A 1 92 ? -20.625 -16.719 -13.289 1 97.19 92 PRO A N 1
ATOM 714 C CA . PRO A 1 92 ? -20.172 -17.938 -13.969 1 97.19 92 PRO A CA 1
ATOM 715 C C . PRO A 1 92 ? -18.766 -17.797 -14.547 1 97.19 92 PRO A C 1
ATOM 717 O O . PRO A 1 92 ? -18.281 -16.672 -14.758 1 97.19 92 PRO A O 1
ATOM 720 N N . GLY A 1 93 ? -18.141 -18.953 -14.742 1 96.81 93 GLY A N 1
ATOM 721 C CA . GLY A 1 93 ? -16.797 -18.938 -15.32 1 96.81 93 GLY A CA 1
ATOM 722 C C . GLY A 1 93 ? -15.742 -19.5 -14.383 1 96.81 93 GLY A C 1
ATOM 723 O O . GLY A 1 93 ? -16.062 -20.078 -13.352 1 96.81 93 GLY A O 1
ATOM 724 N N . THR A 1 94 ? -14.453 -19.391 -14.789 1 96.88 94 THR A N 1
ATOM 725 C CA . THR A 1 94 ? -13.336 -19.891 -14.008 1 96.88 94 THR A CA 1
ATOM 726 C C . THR A 1 94 ? -12.977 -18.938 -12.883 1 96.88 94 THR A C 1
ATOM 728 O O . THR A 1 94 ? -13.375 -17.766 -12.906 1 96.88 94 THR A O 1
ATOM 731 N N . LEU A 1 95 ? -12.297 -19.375 -11.945 1 97.44 95 LEU A N 1
ATOM 732 C CA . LEU A 1 95 ? -11.797 -18.516 -10.875 1 97.44 95 LEU A CA 1
ATOM 733 C C . LEU A 1 95 ? -10.969 -17.375 -11.453 1 97.44 95 LEU A C 1
ATOM 735 O O . LEU A 1 95 ? -11.078 -16.234 -10.992 1 97.44 95 LEU A O 1
ATOM 739 N N . GLN A 1 96 ? -10.125 -17.688 -12.438 1 97.88 96 GLN A N 1
ATOM 740 C CA . GLN A 1 96 ? -9.305 -16.656 -13.062 1 97.88 96 GLN A CA 1
ATOM 741 C C . GLN A 1 96 ? -10.164 -15.523 -13.609 1 97.88 96 GLN A C 1
ATOM 743 O O . GLN A 1 96 ? -9.875 -14.352 -13.367 1 97.88 96 GLN A O 1
ATOM 748 N N . GLN A 1 97 ? -11.211 -15.859 -14.32 1 98.12 97 GLN A N 1
ATOM 749 C CA . GLN A 1 97 ? -12.094 -14.852 -14.906 1 98.12 97 GLN A CA 1
ATOM 750 C C . GLN A 1 97 ? -12.766 -14.016 -13.82 1 98.12 97 GLN A C 1
ATOM 752 O O . GLN A 1 97 ? -12.859 -12.789 -13.93 1 98.12 97 GLN A O 1
ATOM 757 N N . ARG A 1 98 ? -13.258 -14.68 -12.797 1 98.44 98 ARG A N 1
ATOM 758 C CA . ARG A 1 98 ? -13.906 -13.977 -11.695 1 98.44 98 ARG A CA 1
ATOM 759 C C . ARG A 1 98 ? -12.938 -13.023 -11 1 98.44 98 ARG A C 1
ATOM 761 O O . ARG A 1 98 ? -13.281 -11.875 -10.711 1 98.44 98 ARG A O 1
ATOM 768 N N . LEU A 1 99 ? -11.703 -13.453 -10.758 1 98.69 99 LEU A N 1
ATOM 769 C CA . LEU A 1 99 ? -10.703 -12.617 -10.094 1 98.69 99 LEU A CA 1
ATOM 770 C C . LEU A 1 99 ? -10.289 -11.453 -10.984 1 98.69 99 LEU A C 1
ATOM 772 O O . LEU A 1 99 ? -10.031 -10.352 -10.492 1 98.69 99 LEU A O 1
ATOM 776 N N . GLU A 1 100 ? -10.195 -11.68 -12.273 1 98.5 100 GLU A N 1
ATOM 777 C CA . GLU A 1 100 ? -9.883 -10.586 -13.195 1 98.5 100 GLU A CA 1
ATOM 778 C C . GLU A 1 100 ? -10.984 -9.531 -13.188 1 98.5 100 GLU A C 1
ATOM 780 O O . GLU A 1 100 ? -10.695 -8.328 -13.25 1 98.5 100 GLU A O 1
ATOM 785 N N . ASN A 1 101 ? -12.242 -9.977 -13.102 1 97.88 101 ASN A N 1
ATOM 786 C CA . ASN A 1 101 ? -13.352 -9.031 -13 1 97.88 101 ASN A CA 1
ATOM 787 C C . ASN A 1 101 ? -13.289 -8.227 -11.711 1 97.88 101 ASN A C 1
ATOM 789 O O . ASN A 1 101 ? -13.508 -7.012 -11.719 1 97.88 101 ASN A O 1
ATOM 793 N N . VAL A 1 102 ? -13.016 -8.891 -10.625 1 98 102 VAL A N 1
ATOM 794 C CA . VAL A 1 102 ? -12.852 -8.203 -9.344 1 98 102 VAL A CA 1
ATOM 795 C C . VAL A 1 102 ? -11.711 -7.199 -9.445 1 98 102 VAL A C 1
ATOM 797 O O . VAL A 1 102 ? -11.859 -6.039 -9.047 1 98 102 VAL A O 1
ATOM 800 N N . ALA A 1 103 ? -10.562 -7.66 -10.008 1 97.94 103 ALA A N 1
ATOM 801 C CA . ALA A 1 103 ? -9.367 -6.824 -10.117 1 97.94 103 ALA A CA 1
ATOM 802 C C . ALA A 1 103 ? -9.633 -5.59 -10.977 1 97.94 103 ALA A C 1
ATOM 804 O O . ALA A 1 103 ? -9.328 -4.469 -10.57 1 97.94 103 ALA A O 1
ATOM 805 N N . ALA A 1 104 ? -10.219 -5.777 -12.109 1 96.5 104 ALA A N 1
ATOM 806 C CA . ALA A 1 104 ? -10.492 -4.676 -13.031 1 96.5 104 ALA A CA 1
ATOM 807 C C . ALA A 1 104 ? -11.414 -3.641 -12.383 1 96.5 104 ALA A C 1
ATOM 809 O O . ALA A 1 104 ? -11.188 -2.436 -12.523 1 96.5 104 ALA A O 1
ATOM 810 N N . ALA A 1 105 ? -12.375 -4.094 -11.695 1 94.56 105 ALA A N 1
ATOM 811 C CA . ALA A 1 105 ? -13.312 -3.191 -11.031 1 94.56 105 ALA A CA 1
ATOM 812 C C . ALA A 1 105 ? -12.617 -2.396 -9.93 1 94.56 105 ALA A C 1
ATOM 814 O O . ALA A 1 105 ? -12.805 -1.184 -9.812 1 94.56 105 ALA A O 1
ATOM 815 N N . LYS A 1 106 ? -11.844 -3.061 -9.148 1 93.88 106 LYS A N 1
ATOM 816 C CA . LYS A 1 106 ? -11.164 -2.422 -8.023 1 93.88 106 LYS A CA 1
ATOM 817 C C . LYS A 1 106 ? -10.117 -1.425 -8.508 1 93.88 106 LYS A C 1
ATOM 819 O O . LYS A 1 106 ? -9.906 -0.383 -7.883 1 93.88 106 LYS A O 1
ATOM 824 N N . MET A 1 107 ? -9.5 -1.694 -9.641 1 94.06 107 MET A N 1
ATOM 825 C CA . MET A 1 107 ? -8.359 -0.915 -10.125 1 94.06 107 MET A CA 1
ATOM 826 C C . MET A 1 107 ? -8.828 0.304 -10.914 1 94.06 107 MET A C 1
ATOM 828 O O . MET A 1 107 ? -8.031 1.182 -11.242 1 94.06 107 MET A O 1
ATOM 832 N N . GLN A 1 108 ? -10.102 0.366 -11.172 1 87.81 108 GLN A N 1
ATOM 833 C CA . GLN A 1 108 ? -10.641 1.493 -11.93 1 87.81 108 GLN A CA 1
ATOM 834 C C . GLN A 1 108 ? -10.562 2.785 -11.117 1 87.81 108 GLN A C 1
ATOM 836 O O . GLN A 1 108 ? -10.5 3.877 -11.688 1 87.81 108 GLN A O 1
ATOM 841 N N . GLN A 1 109 ? -10.617 2.635 -9.891 1 78.5 109 GLN A N 1
ATOM 842 C CA . GLN A 1 109 ? -10.562 3.84 -9.07 1 78.5 109 GLN A CA 1
ATOM 843 C C . GLN A 1 109 ? -9.344 3.836 -8.156 1 78.5 109 GLN A C 1
ATOM 845 O O . GLN A 1 109 ? -9.117 2.879 -7.41 1 78.5 109 GLN A O 1
ATOM 850 N N . SER A 1 110 ? -8.648 4.906 -8.297 1 76.94 110 SER A N 1
ATOM 851 C CA . SER A 1 110 ? -7.504 5.082 -7.41 1 76.94 110 SER A CA 1
ATOM 852 C C . SER A 1 110 ? -7.949 5.289 -5.965 1 76.94 110 SER A C 1
ATOM 854 O O . SER A 1 110 ? -8.969 5.934 -5.715 1 76.94 110 SER A O 1
ATOM 856 N N . HIS A 1 111 ? -7.211 4.695 -5.078 1 82.12 111 HIS A N 1
ATOM 857 C CA . HIS A 1 111 ? -7.527 4.875 -3.666 1 82.12 111 HIS A CA 1
ATOM 858 C C . HIS A 1 111 ? -6.277 4.75 -2.803 1 82.12 111 HIS A C 1
ATOM 860 O O . HIS A 1 111 ? -5.336 4.035 -3.158 1 82.12 111 HIS A O 1
ATOM 866 N N . VAL A 1 112 ? -6.34 5.449 -1.754 1 81.06 112 VAL A N 1
ATOM 867 C CA . VAL A 1 112 ? -5.297 5.367 -0.738 1 81.06 112 VAL A CA 1
ATOM 868 C C . VAL A 1 112 ? -5.371 4.016 -0.029 1 81.06 112 VAL A C 1
ATOM 870 O O . VAL A 1 112 ? -6.457 3.459 0.146 1 81.06 112 VAL A O 1
ATOM 873 N N . ASP A 1 113 ? -4.203 3.516 0.289 1 83.94 113 ASP A N 1
ATOM 874 C CA . ASP A 1 113 ? -4.164 2.297 1.092 1 83.94 113 ASP A CA 1
ATOM 875 C C . ASP A 1 113 ? -4.895 2.49 2.418 1 83.94 113 ASP A C 1
ATOM 877 O O . ASP A 1 113 ? -4.738 3.52 3.076 1 83.94 113 ASP A O 1
ATOM 881 N N . THR A 1 114 ? -5.609 1.54 2.791 1 85.5 114 THR A N 1
ATOM 882 C CA . THR A 1 114 ? -6.48 1.662 3.955 1 85.5 114 THR A CA 1
ATOM 883 C C . THR A 1 114 ? -5.664 1.869 5.227 1 85.5 114 THR A C 1
ATOM 885 O O . THR A 1 114 ? -6.043 2.66 6.094 1 85.5 114 THR A O 1
ATOM 888 N N . GLU A 1 115 ? -4.535 1.193 5.328 1 84.44 115 GLU A N 1
ATOM 889 C CA . GLU A 1 115 ? -3.715 1.33 6.527 1 84.44 115 GLU A CA 1
ATOM 890 C C . GLU A 1 115 ? -3.207 2.76 6.688 1 84.44 115 GLU A C 1
ATOM 892 O O . GLU A 1 115 ? -3.215 3.305 7.797 1 84.44 115 GLU A O 1
ATOM 897 N N . THR A 1 116 ? -2.799 3.326 5.605 1 81.38 116 THR A N 1
ATOM 898 C CA . THR A 1 116 ? -2.342 4.711 5.621 1 81.38 116 THR A CA 1
ATOM 899 C C . THR A 1 116 ? -3.477 5.652 6.02 1 81.38 116 THR A C 1
ATOM 901 O O . THR A 1 116 ? -3.303 6.508 6.891 1 81.38 116 THR A O 1
ATOM 904 N N . MET A 1 117 ? -4.566 5.461 5.426 1 87.81 117 MET A N 1
ATOM 905 C CA . MET A 1 117 ? -5.734 6.289 5.719 1 87.81 117 MET A CA 1
ATOM 906 C C . MET A 1 117 ? -6.109 6.199 7.195 1 87.81 117 MET A C 1
ATOM 908 O O . MET A 1 117 ? -6.398 7.215 7.828 1 87.81 117 MET A O 1
ATOM 912 N N . MET A 1 118 ? -6.023 5.031 7.719 1 89.44 118 MET A N 1
ATOM 913 C CA . MET A 1 118 ? -6.422 4.805 9.102 1 89.44 118 MET A CA 1
ATOM 914 C C . MET A 1 118 ? -5.398 5.395 10.07 1 89.44 118 MET A C 1
ATOM 916 O O . MET A 1 118 ? -5.762 5.918 11.125 1 89.44 118 MET A O 1
ATOM 920 N N . ARG A 1 119 ? -4.188 5.301 9.742 1 83.94 119 ARG A N 1
ATOM 921 C CA . ARG A 1 119 ? -3.152 5.926 10.562 1 83.94 119 ARG A CA 1
ATOM 922 C C . ARG A 1 119 ? -3.375 7.43 10.664 1 83.94 119 ARG A C 1
ATOM 924 O O . ARG A 1 119 ? -3.213 8.016 11.742 1 83.94 119 ARG A O 1
ATOM 931 N N . GLU A 1 120 ? -3.773 8.008 9.586 1 83.94 120 GLU A N 1
ATOM 932 C CA . GLU A 1 120 ? -4.047 9.438 9.555 1 83.94 120 GLU A CA 1
ATOM 933 C C . GLU A 1 120 ? -5.262 9.789 10.414 1 83.94 120 GLU A C 1
ATOM 935 O O . GLU A 1 120 ? -5.289 10.836 11.062 1 83.94 120 GLU A O 1
ATOM 940 N N . ALA A 1 121 ? -6.203 8.906 10.383 1 92.69 121 ALA A N 1
ATOM 941 C CA . ALA A 1 121 ? -7.504 9.203 10.969 1 92.69 121 ALA A CA 1
ATOM 942 C C . ALA A 1 121 ? -7.559 8.781 12.438 1 92.69 121 ALA A C 1
ATOM 944 O O . ALA A 1 121 ? -8.461 9.195 13.172 1 92.69 121 ALA A O 1
ATOM 945 N N . GLU A 1 122 ? -6.633 7.98 12.812 1 91.62 122 GLU A N 1
ATOM 946 C CA . GLU A 1 122 ? -6.711 7.242 14.07 1 91.62 122 GLU A CA 1
ATOM 947 C C . GLU A 1 122 ? -6.863 8.188 15.25 1 91.62 122 GLU A C 1
ATOM 949 O O . GLU A 1 122 ? -7.617 7.906 16.188 1 91.62 122 GLU A O 1
ATOM 954 N N . THR A 1 123 ? -6.242 9.367 15.258 1 91.12 123 THR A N 1
ATOM 955 C CA . THR A 1 123 ? -6.25 10.273 16.406 1 91.12 123 THR A CA 1
ATOM 956 C C . THR A 1 123 ? -7.566 11.039 16.484 1 91.12 123 THR A C 1
ATOM 958 O O . THR A 1 123 ? -7.887 11.641 17.516 1 91.12 123 THR A O 1
ATOM 961 N N . TYR A 1 124 ? -8.32 10.992 15.492 1 95.88 124 TYR A N 1
ATOM 962 C CA . TYR A 1 124 ? -9.547 11.781 15.438 1 95.88 124 TYR A CA 1
ATOM 963 C C . TYR A 1 124 ? -10.766 10.906 15.68 1 95.88 124 TYR A C 1
ATOM 965 O O . TYR A 1 124 ? -11.852 11.414 15.984 1 95.88 124 TYR A O 1
ATOM 973 N N . LEU A 1 125 ? -10.664 9.641 15.492 1 97.62 125 LEU A N 1
ATOM 974 C CA . LEU A 1 125 ? -11.773 8.703 15.586 1 97.62 125 LEU A CA 1
ATOM 975 C C . LEU A 1 125 ? -11.875 8.117 16.984 1 97.62 125 LEU A C 1
ATOM 977 O O . LEU A 1 125 ? -10.859 7.855 17.625 1 97.62 125 LEU A O 1
ATOM 981 N N . ASN A 1 126 ? -13.094 7.941 17.422 1 97.12 126 ASN A N 1
ATOM 982 C CA . ASN A 1 126 ? -13.266 7.188 18.656 1 97.12 126 ASN A CA 1
ATOM 983 C C . ASN A 1 126 ? -13.211 5.684 18.422 1 97.12 126 ASN A C 1
ATOM 985 O O . ASN A 1 126 ? -13.148 5.238 17.266 1 97.12 126 ASN A O 1
ATOM 989 N N . ALA A 1 127 ? -13.258 4.938 19.453 1 96.88 127 ALA A N 1
ATOM 990 C CA . ALA A 1 127 ? -13.062 3.492 19.391 1 96.88 127 ALA A CA 1
ATOM 991 C C . ALA A 1 127 ? -14.148 2.834 18.547 1 96.88 127 ALA A C 1
ATOM 993 O O . ALA A 1 127 ? -13.875 1.906 17.781 1 96.88 127 ALA A O 1
ATOM 994 N N . ASP A 1 128 ? -15.305 3.311 18.734 1 97.88 128 ASP A N 1
ATOM 995 C CA . ASP A 1 128 ? -16.422 2.74 17.984 1 97.88 128 ASP A CA 1
ATOM 996 C C . ASP A 1 128 ? -16.266 3.004 16.484 1 97.88 128 ASP A C 1
ATOM 998 O O . ASP A 1 128 ? -16.5 2.111 15.664 1 97.88 128 ASP A O 1
ATOM 1002 N N . GLN A 1 129 ? -15.906 4.207 16.125 1 97.75 129 GLN A N 1
ATOM 1003 C CA . GLN A 1 129 ? -15.695 4.578 14.727 1 97.75 129 GLN A CA 1
ATOM 1004 C C . GLN A 1 129 ? -14.57 3.756 14.102 1 97.75 129 GLN A C 1
ATOM 1006 O O . GLN A 1 129 ? -14.711 3.254 12.984 1 97.75 129 GLN A O 1
ATOM 1011 N N . LEU A 1 130 ? -13.539 3.598 14.852 1 96.62 130 LEU A N 1
ATOM 1012 C CA . LEU A 1 130 ? -12.414 2.779 14.406 1 96.62 130 LEU A CA 1
ATOM 1013 C C . LEU A 1 130 ? -12.859 1.344 14.141 1 96.62 130 LEU A C 1
ATOM 1015 O O . LEU A 1 130 ? -12.555 0.777 13.094 1 96.62 130 LEU A O 1
ATOM 1019 N N . THR A 1 131 ? -13.602 0.802 15.031 1 96.94 131 THR A N 1
ATOM 1020 C CA . THR A 1 131 ? -14.078 -0.572 14.922 1 96.94 131 THR A CA 1
ATOM 1021 C C . THR A 1 131 ? -15 -0.732 13.711 1 96.94 131 THR A C 1
ATOM 1023 O O . THR A 1 131 ? -14.891 -1.712 12.969 1 96.94 131 THR A O 1
ATOM 1026 N N . GLN A 1 132 ? -15.836 0.212 13.492 1 97.56 132 GLN A N 1
ATOM 1027 C CA . GLN A 1 132 ? -16.781 0.162 12.375 1 97.56 132 GLN A CA 1
ATOM 1028 C C . GLN A 1 132 ? -16.047 0.096 11.039 1 97.56 132 GLN A C 1
ATOM 1030 O O . GLN A 1 132 ? -16.375 -0.713 10.18 1 97.56 132 GLN A O 1
ATOM 1035 N N . ILE A 1 133 ? -15.07 0.888 10.906 1 97.12 133 ILE A N 1
ATOM 1036 C CA . ILE A 1 133 ? -14.328 0.95 9.648 1 97.12 133 ILE A CA 1
ATOM 1037 C C . ILE A 1 133 ? -13.516 -0.33 9.469 1 97.12 133 ILE A C 1
ATOM 1039 O O . ILE A 1 133 ? -13.508 -0.919 8.383 1 97.12 133 ILE A O 1
ATOM 1043 N N . ARG A 1 134 ? -12.906 -0.797 10.516 1 96.12 134 ARG A N 1
ATOM 1044 C CA . ARG A 1 134 ? -12.102 -2.012 10.453 1 96.12 134 ARG A CA 1
ATOM 1045 C C . ARG A 1 134 ? -12.961 -3.225 10.125 1 96.12 134 ARG A C 1
ATOM 1047 O O . ARG A 1 134 ? -12.562 -4.082 9.328 1 96.12 134 ARG A O 1
ATOM 1054 N N . GLU A 1 135 ? -14.102 -3.266 10.703 1 96.94 135 GLU A N 1
ATOM 1055 C CA . GLU A 1 135 ? -15.023 -4.367 10.422 1 96.94 135 GLU A CA 1
ATOM 1056 C C . GLU A 1 135 ? -15.492 -4.336 8.969 1 96.94 135 GLU A C 1
ATOM 1058 O O . GLU A 1 135 ? -15.602 -5.383 8.328 1 96.94 135 GLU A O 1
ATOM 1063 N N . ALA A 1 136 ? -15.805 -3.125 8.516 1 97 136 ALA A N 1
ATOM 1064 C CA . ALA A 1 136 ? -16.219 -2.992 7.121 1 97 136 ALA A CA 1
ATOM 1065 C C . ALA A 1 136 ? -15.117 -3.449 6.172 1 97 136 ALA A C 1
ATOM 1067 O O . ALA A 1 136 ? -15.383 -4.137 5.184 1 97 136 ALA A O 1
ATOM 1068 N N . GLU A 1 137 ? -13.922 -3.057 6.473 1 95.5 137 GLU A N 1
ATOM 1069 C CA . GLU A 1 137 ? -12.773 -3.492 5.68 1 95.5 137 GLU A CA 1
ATOM 1070 C C . GLU A 1 137 ? -12.633 -5.012 5.703 1 95.5 137 GLU A C 1
ATOM 1072 O O . GLU A 1 137 ? -12.445 -5.641 4.66 1 95.5 137 GLU A O 1
ATOM 1077 N N . MET A 1 138 ? -12.75 -5.59 6.887 1 96.38 138 MET A N 1
ATOM 1078 C CA . MET A 1 138 ? -12.547 -7.023 7.078 1 96.38 138 MET A CA 1
ATOM 1079 C C . MET A 1 138 ? -13.57 -7.832 6.293 1 96.38 138 MET A C 1
ATOM 1081 O O . MET A 1 138 ? -13.266 -8.914 5.785 1 96.38 138 MET A O 1
ATOM 1085 N N . ARG A 1 139 ? -14.727 -7.312 6.164 1 97.5 139 ARG A N 1
ATOM 1086 C CA . ARG A 1 139 ? -15.781 -8.023 5.445 1 97.5 139 ARG A CA 1
ATOM 1087 C C . ARG A 1 139 ? -15.398 -8.242 3.986 1 97.5 139 ARG A C 1
ATOM 1089 O O . ARG A 1 139 ? -15.766 -9.258 3.391 1 97.5 139 ARG A O 1
ATOM 1096 N N . ILE A 1 140 ? -14.688 -7.336 3.426 1 96.81 140 ILE A N 1
ATOM 1097 C CA . ILE A 1 140 ? -14.219 -7.492 2.053 1 96.81 140 ILE A CA 1
ATOM 1098 C C . ILE A 1 140 ? -13.266 -8.68 1.97 1 96.81 140 ILE A C 1
ATOM 1100 O O . ILE A 1 140 ? -13.383 -9.523 1.08 1 96.81 140 ILE A O 1
ATOM 1104 N N . PHE A 1 141 ? -12.344 -8.758 2.912 1 97.44 141 PHE A N 1
ATOM 1105 C CA . PHE A 1 141 ? -11.383 -9.852 2.943 1 97.44 141 PHE A CA 1
ATOM 1106 C C . PHE A 1 141 ? -12.078 -11.172 3.24 1 97.44 141 PHE A C 1
ATOM 1108 O O . PHE A 1 141 ? -11.703 -12.211 2.693 1 97.44 141 PHE A O 1
ATOM 1115 N N . ASP A 1 142 ? -13.109 -11.078 4.051 1 98.25 142 ASP A N 1
ATOM 1116 C CA . ASP A 1 142 ? -13.859 -12.281 4.395 1 98.25 142 ASP A CA 1
ATOM 1117 C C . ASP A 1 142 ? -14.492 -12.906 3.154 1 98.25 142 ASP A C 1
ATOM 1119 O O . ASP A 1 142 ? -14.469 -14.133 2.99 1 98.25 142 ASP A O 1
ATOM 1123 N N . VAL A 1 143 ? -15 -12.109 2.348 1 98.31 143 VAL A N 1
ATOM 1124 C CA . VAL A 1 143 ? -15.656 -12.594 1.141 1 98.31 143 VAL A CA 1
ATOM 1125 C C . VAL A 1 143 ? -14.641 -13.273 0.231 1 98.31 143 VAL A C 1
ATOM 1127 O O . VAL A 1 143 ? -14.891 -14.359 -0.295 1 98.31 143 VAL A O 1
ATOM 1130 N N . LEU A 1 144 ? -13.516 -12.688 0.052 1 98.56 144 LEU A N 1
ATOM 1131 C CA . LEU A 1 144 ? -12.445 -13.273 -0.752 1 98.56 144 LEU A CA 1
ATOM 1132 C C . LEU A 1 144 ? -11.938 -14.562 -0.125 1 98.56 144 LEU A C 1
ATOM 1134 O O . LEU A 1 144 ? -11.812 -15.586 -0.807 1 98.56 144 LEU A O 1
ATOM 1138 N N . ALA A 1 145 ? -11.68 -14.484 1.182 1 98.5 145 ALA A N 1
ATOM 1139 C CA . ALA A 1 145 ? -11.125 -15.633 1.896 1 98.5 145 ALA A CA 1
ATOM 1140 C C . ALA A 1 145 ? -12.062 -16.828 1.818 1 98.5 145 ALA A C 1
ATOM 1142 O O . ALA A 1 145 ? -11.617 -17.969 1.634 1 98.5 145 ALA A O 1
ATOM 1143 N N . ALA A 1 146 ? -13.328 -16.562 1.991 1 98.31 146 ALA A N 1
ATOM 1144 C CA . ALA A 1 146 ? -14.312 -17.641 1.906 1 98.31 146 ALA A CA 1
ATOM 1145 C C . ALA A 1 146 ? -14.305 -18.281 0.524 1 98.31 146 ALA A C 1
ATOM 1147 O O . ALA A 1 146 ? -14.398 -19.516 0.404 1 98.31 146 ALA A O 1
ATOM 1148 N N . HIS A 1 147 ? -14.172 -17.484 -0.474 1 98 147 HIS A N 1
ATOM 1149 C CA . HIS A 1 147 ? -14.125 -18 -1.837 1 98 147 HIS A CA 1
ATOM 1150 C C . HIS A 1 147 ? -12.859 -18.812 -2.072 1 98 147 HIS A C 1
ATOM 1152 O O . HIS A 1 147 ? -12.914 -19.891 -2.666 1 98 147 HIS A O 1
ATOM 1158 N N . PHE A 1 148 ? -11.727 -18.344 -1.61 1 98.5 148 PHE A N 1
ATOM 1159 C CA . PHE A 1 148 ? -10.469 -19.078 -1.741 1 98.5 148 PHE A CA 1
ATOM 1160 C C . PHE A 1 148 ? -10.523 -20.391 -0.992 1 98.5 148 PHE A C 1
ATOM 1162 O O . PHE A 1 148 ? -10 -21.406 -1.469 1 98.5 148 PHE A O 1
ATOM 1169 N N . LYS A 1 149 ? -11.133 -20.344 0.17 1 98.19 149 LYS A N 1
ATOM 1170 C CA . LYS A 1 149 ? -11.281 -21.578 0.938 1 98.19 149 LYS A CA 1
ATOM 1171 C C . LYS A 1 149 ? -12.086 -22.609 0.163 1 98.19 149 LYS A C 1
ATOM 1173 O O . LYS A 1 149 ? -11.742 -23.797 0.151 1 98.19 149 LYS A O 1
ATOM 1178 N N . GLN A 1 150 ? -13.141 -22.219 -0.469 1 97.19 150 GLN A N 1
ATOM 1179 C CA . GLN A 1 150 ? -13.945 -23.109 -1.293 1 97.19 150 GLN A CA 1
ATOM 1180 C C . GLN A 1 150 ? -13.117 -23.734 -2.412 1 97.19 150 GLN A C 1
ATOM 1182 O O . GLN A 1 150 ? -13.227 -24.922 -2.684 1 97.19 150 GLN A O 1
ATOM 1187 N N . GLU A 1 151 ? -12.305 -22.859 -3.051 1 97.25 151 GLU A N 1
ATOM 1188 C CA . GLU A 1 151 ? -11.461 -23.344 -4.141 1 97.25 151 GLU A CA 1
ATOM 1189 C C . GLU A 1 151 ? -10.367 -24.281 -3.625 1 97.25 151 GLU A C 1
ATOM 1191 O O . GLU A 1 151 ? -9.945 -25.188 -4.336 1 97.25 151 GLU A O 1
ATOM 1196 N N . MET A 1 152 ? -9.906 -24.062 -2.396 1 97.12 152 MET A N 1
ATOM 1197 C CA . MET A 1 152 ? -8.969 -24.969 -1.761 1 97.12 152 MET A CA 1
ATOM 1198 C C . MET A 1 152 ? -9.633 -26.312 -1.472 1 97.12 152 MET A C 1
ATOM 1200 O O . MET A 1 152 ? -9.047 -27.375 -1.718 1 97.12 152 MET A O 1
ATOM 1204 N N . ASP A 1 153 ? -10.812 -26.234 -0.979 1 96.81 153 ASP A N 1
ATOM 1205 C CA . ASP A 1 153 ? -11.555 -27.438 -0.642 1 96.81 153 ASP A CA 1
ATOM 1206 C C . ASP A 1 153 ? -11.836 -28.281 -1.887 1 96.81 153 ASP A C 1
ATOM 1208 O O . ASP A 1 153 ? -11.891 -29.516 -1.812 1 96.81 153 ASP A O 1
ATOM 1212 N N . SER A 1 154 ? -11.969 -27.688 -3.051 1 95.25 154 SER A N 1
ATOM 1213 C CA . SER A 1 154 ? -12.211 -28.391 -4.309 1 95.25 154 SER A CA 1
ATOM 1214 C C . SER A 1 154 ? -10.914 -28.922 -4.898 1 95.25 154 SER A C 1
ATOM 1216 O O . SER A 1 154 ? -10.93 -29.656 -5.891 1 95.25 154 SER A O 1
ATOM 1218 N N . GLY A 1 155 ? -9.773 -28.453 -4.383 1 96 155 GLY A N 1
ATOM 1219 C CA . GLY A 1 155 ? -8.469 -28.938 -4.82 1 96 155 GLY A CA 1
ATOM 1220 C C . GLY A 1 155 ? -7.852 -28.062 -5.902 1 96 155 GLY A C 1
ATOM 1221 O O . GLY A 1 155 ? -6.73 -28.328 -6.348 1 96 155 GLY A O 1
ATOM 1222 N N . TYR A 1 156 ? -8.539 -27 -6.266 1 96.5 156 TYR A N 1
ATOM 1223 C CA . TYR A 1 156 ? -7.996 -26.125 -7.305 1 96.5 156 TYR A CA 1
ATOM 1224 C C . TYR A 1 156 ? -6.859 -25.266 -6.758 1 96.5 156 TYR A C 1
ATOM 1226 O O . TYR A 1 156 ? -5.82 -25.125 -7.406 1 96.5 156 TYR A O 1
ATOM 1234 N N . LEU A 1 157 ? -7.094 -24.703 -5.555 1 97.62 157 LEU A N 1
ATOM 1235 C CA . LEU A 1 157 ? -6.031 -23.953 -4.895 1 97.62 157 LEU A CA 1
ATOM 1236 C C . LEU A 1 157 ? -5.273 -24.844 -3.908 1 97.62 157 LEU A C 1
ATOM 1238 O O . LEU A 1 157 ? -5.863 -25.734 -3.283 1 97.62 157 LEU A O 1
ATOM 1242 N N . ARG A 1 158 ? -3.996 -24.641 -3.809 1 96.88 158 ARG A N 1
ATOM 1243 C CA . ARG A 1 158 ? -3.201 -25.375 -2.83 1 96.88 158 ARG A CA 1
ATOM 1244 C C . ARG A 1 158 ? -3.547 -24.938 -1.409 1 96.88 158 ARG A C 1
ATOM 1246 O O . ARG A 1 158 ? -4.02 -23.812 -1.192 1 96.88 158 ARG A O 1
ATOM 1253 N N . PRO A 1 159 ? -3.291 -25.828 -0.434 1 96.19 159 PRO A N 1
ATOM 1254 C CA . PRO A 1 159 ? -3.541 -25.438 0.954 1 96.19 159 PRO A CA 1
ATOM 1255 C C . PRO A 1 159 ? -2.74 -24.219 1.373 1 96.19 159 PRO A C 1
ATOM 1257 O O . PRO A 1 159 ? -1.533 -24.141 1.125 1 96.19 159 PRO A O 1
ATOM 1260 N N . ALA A 1 160 ? -3.393 -23.281 1.938 1 96 160 ALA A N 1
ATOM 1261 C CA . ALA A 1 160 ? -2.822 -22.016 2.396 1 96 160 ALA A CA 1
ATOM 1262 C C . ALA A 1 160 ? -3.77 -21.297 3.355 1 96 160 ALA A C 1
ATOM 1264 O O . ALA A 1 160 ? -4.879 -21.781 3.613 1 96 160 ALA A O 1
ATOM 1265 N N . ASN A 1 161 ? -3.285 -20.312 3.98 1 96.38 161 ASN A N 1
ATOM 1266 C CA . ASN A 1 161 ? -4.172 -19.422 4.734 1 96.38 161 ASN A CA 1
ATOM 1267 C C . ASN A 1 161 ? -5.023 -18.562 3.809 1 96.38 161 ASN A C 1
ATOM 1269 O O . ASN A 1 161 ? -4.508 -17.672 3.133 1 96.38 161 ASN A O 1
ATOM 1273 N N . SER A 1 162 ? -6.34 -18.828 3.789 1 97.75 162 SER A N 1
ATOM 1274 C CA . SER A 1 162 ? -7.23 -18.156 2.844 1 97.75 162 SER A CA 1
ATOM 1275 C C . SER A 1 162 ? -7.277 -16.656 3.094 1 97.75 162 SER A C 1
ATOM 1277 O O . SER A 1 162 ? -7.438 -15.875 2.158 1 97.75 162 SER A O 1
ATOM 1279 N N . MET A 1 163 ? -7.164 -16.203 4.34 1 97.44 163 MET A N 1
ATOM 1280 C CA . MET A 1 163 ? -7.145 -14.789 4.672 1 97.44 163 MET A CA 1
ATOM 1281 C C . MET A 1 163 ? -5.867 -14.133 4.16 1 97.44 163 MET A C 1
ATOM 1283 O O . MET A 1 163 ? -5.902 -13.008 3.648 1 97.44 163 MET A O 1
ATOM 1287 N N . LEU A 1 164 ? -4.73 -14.805 4.254 1 97.31 164 LEU A N 1
ATOM 1288 C CA . LEU A 1 164 ? -3.49 -14.281 3.688 1 97.31 164 LEU A CA 1
ATOM 1289 C C . LEU A 1 164 ? -3.604 -14.141 2.174 1 97.31 164 LEU A C 1
ATOM 1291 O O . LEU A 1 164 ? -3.133 -13.156 1.599 1 97.31 164 LEU A O 1
ATOM 1295 N N . LEU A 1 165 ? -4.246 -15.148 1.544 1 98.19 165 LEU A N 1
ATOM 1296 C CA . LEU A 1 165 ? -4.457 -15.07 0.102 1 98.19 165 LEU A CA 1
ATOM 1297 C C . LEU A 1 165 ? -5.297 -13.852 -0.261 1 98.19 165 LEU A C 1
ATOM 1299 O O . LEU A 1 165 ? -5.012 -13.172 -1.248 1 98.19 165 LEU A O 1
ATOM 1303 N N . ALA A 1 166 ? -6.328 -13.578 0.542 1 98.31 166 ALA A N 1
ATOM 1304 C CA . ALA A 1 166 ? -7.184 -12.422 0.302 1 98.31 166 ALA A CA 1
ATOM 1305 C C . ALA A 1 166 ? -6.387 -11.117 0.398 1 98.31 166 ALA A C 1
ATOM 1307 O O . ALA A 1 166 ? -6.496 -10.25 -0.471 1 98.31 166 ALA A O 1
ATOM 1308 N N . HIS A 1 167 ? -5.578 -10.977 1.427 1 97.06 167 HIS A N 1
ATOM 1309 C CA . HIS A 1 167 ? -4.73 -9.797 1.608 1 97.06 167 HIS A CA 1
ATOM 1310 C C . HIS A 1 167 ? -3.721 -9.664 0.472 1 97.06 167 HIS A C 1
ATOM 1312 O O . HIS A 1 167 ? -3.527 -8.578 -0.067 1 97.06 167 HIS A O 1
ATOM 1318 N N . ALA A 1 168 ? -3.082 -10.797 0.114 1 98 168 ALA A N 1
ATOM 1319 C CA . ALA A 1 168 ? -2.072 -10.789 -0.943 1 98 168 ALA A CA 1
ATOM 1320 C C . ALA A 1 168 ? -2.676 -10.359 -2.277 1 98 168 ALA A C 1
ATOM 1322 O O . ALA A 1 168 ? -2.102 -9.531 -2.984 1 98 168 ALA A O 1
ATOM 1323 N N . PHE A 1 169 ? -3.826 -10.922 -2.594 1 98.5 169 PHE A N 1
ATOM 1324 C CA . PHE A 1 169 ? -4.523 -10.562 -3.824 1 98.5 169 PHE A CA 1
ATOM 1325 C C . PHE A 1 169 ? -4.816 -9.07 -3.861 1 98.5 169 PHE A C 1
ATOM 1327 O O . PHE A 1 169 ? -4.496 -8.391 -4.84 1 98.5 169 PHE A O 1
ATOM 1334 N N . THR A 1 170 ? -5.383 -8.555 -2.824 1 96.06 170 THR A N 1
ATOM 1335 C CA . THR A 1 170 ? -5.766 -7.152 -2.74 1 96.06 170 THR A CA 1
ATOM 1336 C C . THR A 1 170 ? -4.539 -6.25 -2.793 1 96.06 170 THR A C 1
ATOM 1338 O O . THR A 1 170 ? -4.57 -5.184 -3.408 1 96.06 170 THR A O 1
ATOM 1341 N N . SER A 1 171 ? -3.463 -6.68 -2.168 1 94.88 171 SER A N 1
ATOM 1342 C CA . SER A 1 171 ? -2.225 -5.906 -2.182 1 94.88 171 SER A CA 1
ATOM 1343 C C . SER A 1 171 ? -1.675 -5.77 -3.598 1 94.88 171 SER A C 1
ATOM 1345 O O . SER A 1 171 ? -1.186 -4.703 -3.977 1 94.88 171 SER A O 1
ATOM 1347 N N . LEU A 1 172 ? -1.749 -6.789 -4.375 1 96.56 172 LEU A N 1
ATOM 1348 C CA . LEU A 1 172 ? -1.292 -6.742 -5.762 1 96.56 172 LEU A CA 1
ATOM 1349 C C . LEU A 1 172 ? -2.086 -5.719 -6.562 1 96.56 172 LEU A C 1
ATOM 1351 O O . LEU A 1 172 ? -1.521 -5 -7.391 1 96.56 172 LEU A O 1
ATOM 1355 N N . LEU A 1 173 ? -3.324 -5.617 -6.266 1 95.25 173 LEU A N 1
ATOM 1356 C CA . LEU A 1 173 ? -4.184 -4.73 -7.047 1 95.25 173 LEU A CA 1
ATOM 1357 C C . LEU A 1 173 ? -3.848 -3.268 -6.77 1 95.25 173 LEU A C 1
ATOM 1359 O O . LEU A 1 173 ? -4.129 -2.396 -7.598 1 95.25 173 LEU A O 1
ATOM 1363 N N . MET A 1 174 ? -3.254 -3.037 -5.676 1 91.94 174 MET A N 1
ATOM 1364 C CA . MET A 1 174 ? -2.857 -1.676 -5.332 1 91.94 174 MET A CA 1
ATOM 1365 C C . MET A 1 174 ? -1.798 -1.157 -6.297 1 91.94 174 MET A C 1
ATOM 1367 O O . MET A 1 174 ? -1.565 0.05 -6.383 1 91.94 174 MET A O 1
ATOM 1371 N N . LEU A 1 175 ? -1.196 -1.998 -7.039 1 93.06 175 LEU A N 1
ATOM 1372 C CA . LEU A 1 175 ? -0.185 -1.602 -8.016 1 93.06 175 LEU A CA 1
ATOM 1373 C C . LEU A 1 175 ? -0.783 -0.688 -9.078 1 93.06 175 LEU A C 1
ATOM 1375 O O . LEU A 1 175 ? -0.077 0.136 -9.664 1 93.06 175 LEU A O 1
ATOM 1379 N N . ALA A 1 176 ? -2.059 -0.814 -9.227 1 91.25 176 ALA A N 1
ATOM 1380 C CA . ALA A 1 176 ? -2.74 0.003 -10.234 1 91.25 176 ALA A CA 1
ATOM 1381 C C . ALA A 1 176 ? -2.717 1.479 -9.844 1 91.25 176 ALA A C 1
ATOM 1383 O O . ALA A 1 176 ? -2.961 2.352 -10.68 1 91.25 176 ALA A O 1
ATOM 1384 N N . ASN A 1 177 ? -2.473 1.756 -8.578 1 87.5 177 ASN A N 1
ATOM 1385 C CA . ASN A 1 177 ? -2.414 3.139 -8.117 1 87.5 177 ASN A CA 1
ATOM 1386 C C . ASN A 1 177 ? -1.112 3.816 -8.539 1 87.5 177 ASN A C 1
ATOM 1388 O O . ASN A 1 177 ? -0.978 5.035 -8.43 1 87.5 177 ASN A O 1
ATOM 1392 N N . ARG A 1 178 ? -0.199 3.039 -9.008 1 89.25 178 ARG A N 1
ATOM 1393 C CA . ARG A 1 178 ? 1.085 3.578 -9.445 1 89.25 178 ARG A CA 1
ATOM 1394 C C . ARG A 1 178 ? 1.057 3.926 -10.93 1 89.25 178 ARG A C 1
ATOM 1396 O O . ARG A 1 178 ? 0.812 3.059 -11.773 1 89.25 178 ARG A O 1
ATOM 1403 N N . GLU A 1 179 ? 1.463 5.086 -11.195 1 86.31 179 GLU A N 1
ATOM 1404 C CA . GLU A 1 179 ? 1.454 5.531 -12.586 1 86.31 179 GLU A CA 1
ATOM 1405 C C . GLU A 1 179 ? 2.451 4.742 -13.43 1 86.31 179 GLU A C 1
ATOM 1407 O O . GLU A 1 179 ? 2.172 4.41 -14.586 1 86.31 179 GLU A O 1
ATOM 1412 N N . ASP A 1 180 ? 3.592 4.496 -12.883 1 88.62 180 ASP A N 1
ATOM 1413 C CA . ASP A 1 180 ? 4.625 3.803 -13.648 1 88.62 180 ASP A CA 1
ATOM 1414 C C . ASP A 1 180 ? 4.219 2.361 -13.945 1 88.62 180 ASP A C 1
ATOM 1416 O O . ASP A 1 180 ? 4.68 1.77 -14.922 1 88.62 180 ASP A O 1
ATOM 1420 N N . VAL A 1 181 ? 3.314 1.776 -13.133 1 91.88 181 VAL A N 1
ATOM 1421 C CA . VAL A 1 181 ? 2.797 0.438 -13.398 1 91.88 181 VAL A CA 1
ATOM 1422 C C . VAL A 1 181 ? 1.662 0.514 -14.414 1 91.88 181 VAL A C 1
ATOM 1424 O O . VAL A 1 181 ? 1.596 -0.298 -15.344 1 91.88 181 VAL A O 1
ATOM 1427 N N . ARG A 1 182 ? 0.854 1.479 -14.258 1 87.62 182 ARG A N 1
ATOM 1428 C CA . ARG A 1 182 ? -0.278 1.646 -15.156 1 87.62 182 ARG A CA 1
ATOM 1429 C C . ARG A 1 182 ? 0.195 1.876 -16.594 1 87.62 182 ARG A C 1
ATOM 1431 O O . ARG A 1 182 ? -0.433 1.404 -17.547 1 87.62 182 ARG A O 1
ATOM 1438 N N . THR A 1 183 ? 1.237 2.543 -16.719 1 88.31 183 THR A N 1
ATOM 1439 C CA . THR A 1 183 ? 1.694 2.928 -18.047 1 88.31 183 THR A CA 1
ATOM 1440 C C . THR A 1 183 ? 2.402 1.765 -18.734 1 88.31 183 THR A C 1
ATOM 1442 O O . THR A 1 183 ? 2.684 1.822 -19.922 1 88.31 183 THR A O 1
ATOM 1445 N N . MET A 1 184 ? 2.732 0.748 -17.969 1 88.31 184 MET A N 1
ATOM 1446 C CA . MET A 1 184 ? 3.369 -0.438 -18.531 1 88.31 184 MET A CA 1
ATOM 1447 C C . MET A 1 184 ? 2.381 -1.237 -19.375 1 88.31 184 MET A C 1
ATOM 1449 O O . MET A 1 184 ? 2.781 -2.096 -20.172 1 88.31 184 MET A O 1
ATOM 1453 N N . HIS A 1 185 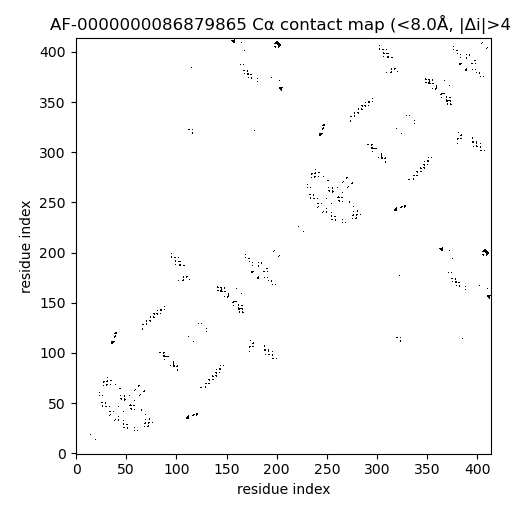? 1.106 -0.92 -19.172 1 83.38 185 HIS A N 1
ATOM 1454 C CA . HIS A 1 185 ? 0.074 -1.717 -19.828 1 83.38 185 HIS A CA 1
ATOM 1455 C C . HIS A 1 185 ? -0.875 -0.834 -20.641 1 83.38 185 HIS A C 1
ATOM 1457 O O . HIS A 1 185 ? -1.036 0.35 -20.328 1 83.38 185 HIS A O 1
ATOM 1463 N N . GLY A 1 186 ? -1.41 -1.482 -21.641 1 85.31 186 GLY A N 1
ATOM 1464 C CA . GLY A 1 186 ? -2.307 -0.748 -22.516 1 85.31 186 GLY A CA 1
ATOM 1465 C C . GLY A 1 186 ? -3.664 -0.48 -21.891 1 85.31 186 GLY A C 1
ATOM 1466 O O . GLY A 1 186 ? -4.375 0.435 -22.312 1 85.31 186 GLY A O 1
ATOM 1467 N N . SER A 1 187 ? -4.086 -1.379 -20.984 1 92.56 187 SER A N 1
ATOM 1468 C CA . SER A 1 187 ? -5.387 -1.225 -20.328 1 92.56 187 SER A CA 1
ATOM 1469 C C . SER A 1 187 ? -5.375 -1.792 -18.922 1 92.56 187 SER A C 1
ATOM 1471 O O . SER A 1 187 ? -4.492 -2.576 -18.562 1 92.56 187 SER A O 1
ATOM 1473 N N . ILE A 1 188 ? -6.332 -1.414 -18.156 1 94 188 ILE A N 1
ATOM 1474 C CA . ILE A 1 188 ? -6.516 -1.935 -16.797 1 94 188 ILE A CA 1
ATOM 1475 C C . ILE A 1 188 ? -6.793 -3.436 -16.859 1 94 188 ILE A C 1
ATOM 1477 O O . ILE A 1 188 ? -6.348 -4.188 -15.992 1 94 188 ILE A O 1
ATOM 1481 N N . GLU A 1 189 ? -7.496 -3.865 -17.922 1 95.38 189 GLU A N 1
ATOM 1482 C CA . GLU A 1 189 ? -7.828 -5.277 -18.094 1 95.38 189 GLU A CA 1
ATOM 1483 C C . GLU A 1 189 ? -6.574 -6.117 -18.312 1 95.38 189 GLU A C 1
ATOM 1485 O O . GLU A 1 189 ? -6.473 -7.234 -17.812 1 95.38 189 GLU A O 1
ATOM 1490 N N . GLU A 1 190 ? -5.66 -5.57 -19.078 1 96.12 190 GLU A N 1
ATOM 1491 C CA . GLU A 1 190 ? -4.402 -6.273 -19.312 1 96.12 190 GLU A CA 1
ATOM 1492 C C . GLU A 1 190 ? -3.592 -6.395 -18.016 1 96.12 190 GLU A C 1
ATOM 1494 O O . GLU A 1 190 ? -3.016 -7.449 -17.75 1 96.12 190 GLU A O 1
ATOM 1499 N N . LEU A 1 191 ? -3.555 -5.332 -17.266 1 96.62 191 LEU A N 1
ATOM 1500 C CA . LEU A 1 191 ? -2.871 -5.359 -15.969 1 96.62 191 LEU A CA 1
ATOM 1501 C C . LEU A 1 191 ? -3.531 -6.363 -15.031 1 96.62 191 LEU A C 1
ATOM 1503 O O . LEU A 1 191 ? -2.844 -7.148 -14.367 1 96.62 191 LEU A O 1
ATOM 1507 N N . ALA A 1 192 ? -4.875 -6.363 -15.008 1 97.38 192 ALA A N 1
ATOM 1508 C CA . ALA A 1 192 ? -5.621 -7.316 -14.188 1 97.38 192 ALA A CA 1
ATOM 1509 C 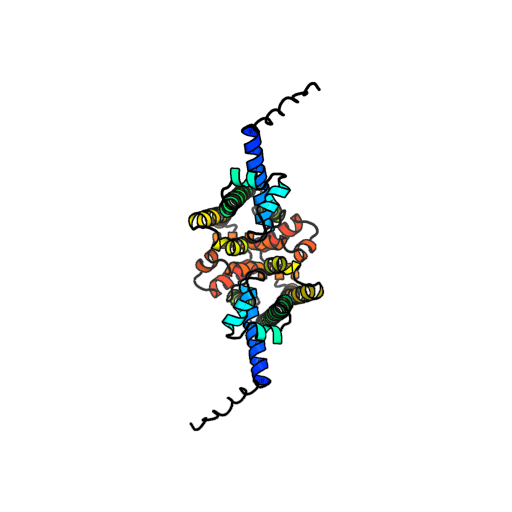C . ALA A 1 192 ? -5.27 -8.75 -14.57 1 97.38 192 ALA A C 1
ATOM 1511 O O . ALA A 1 192 ? -5.051 -9.594 -13.695 1 97.38 192 ALA A O 1
ATOM 1512 N N . HIS A 1 193 ? -5.219 -8.977 -15.867 1 97.31 193 HIS A N 1
ATOM 1513 C CA . HIS A 1 193 ? -4.891 -10.312 -16.359 1 97.31 193 HIS A CA 1
ATOM 1514 C C . HIS A 1 193 ? -3.516 -10.75 -15.875 1 97.31 193 HIS A C 1
ATOM 1516 O O . HIS A 1 193 ? -3.355 -11.867 -15.375 1 97.31 193 HIS A O 1
ATOM 1522 N N . GLU A 1 194 ? -2.557 -9.906 -15.969 1 96.88 194 GLU A N 1
ATOM 1523 C CA . GLU A 1 194 ? -1.188 -10.242 -15.602 1 96.88 194 GLU A CA 1
ATOM 1524 C C . GLU A 1 194 ? -1.06 -10.461 -14.094 1 96.88 194 GLU A C 1
ATOM 1526 O O . GLU A 1 194 ? -0.406 -11.406 -13.648 1 96.88 194 GLU A O 1
ATOM 1531 N N . LEU A 1 195 ? -1.672 -9.609 -13.273 1 97.94 195 LEU A N 1
ATOM 1532 C CA . LEU A 1 195 ? -1.568 -9.711 -11.82 1 97.94 195 LEU A CA 1
ATOM 1533 C C . LEU A 1 195 ? -2.299 -10.945 -11.312 1 97.94 195 LEU A C 1
ATOM 1535 O O . LEU A 1 195 ? -1.817 -11.617 -10.398 1 97.94 195 LEU A O 1
ATOM 1539 N N . VAL A 1 196 ? -3.443 -11.242 -11.953 1 98.5 196 VAL A N 1
ATOM 1540 C CA . VAL A 1 196 ? -4.195 -12.422 -11.547 1 98.5 196 VAL A CA 1
ATOM 1541 C C . VAL A 1 196 ? -3.43 -13.68 -11.93 1 98.5 196 VAL A C 1
ATOM 1543 O O . VAL A 1 196 ? -3.365 -14.641 -11.156 1 98.5 196 VAL A O 1
ATOM 1546 N N . ALA A 1 197 ? -2.844 -13.719 -13.141 1 97.88 197 ALA A N 1
ATOM 1547 C CA . ALA A 1 197 ? -2.021 -14.852 -13.555 1 97.88 197 ALA A CA 1
ATOM 1548 C C . ALA A 1 197 ? -0.85 -15.062 -12.602 1 97.88 197 ALA A C 1
ATOM 1550 O O . ALA A 1 197 ? -0.534 -16.203 -12.242 1 97.88 197 ALA A O 1
ATOM 1551 N N . LEU A 1 198 ? -0.221 -13.969 -12.211 1 98 198 LEU A N 1
ATOM 1552 C CA . LEU A 1 198 ? 0.88 -14.07 -11.258 1 98 198 LEU A CA 1
ATOM 1553 C C . LEU A 1 198 ? 0.396 -14.617 -9.914 1 98 198 LEU A C 1
ATOM 1555 O O . LEU A 1 198 ? 1.051 -15.469 -9.32 1 98 198 LEU A O 1
ATOM 1559 N N . PHE A 1 199 ? -0.751 -14.117 -9.43 1 98.69 199 PHE A N 1
ATOM 1560 C CA . PHE A 1 199 ? -1.324 -14.547 -8.156 1 98.69 199 PHE A CA 1
ATOM 1561 C C . PHE A 1 199 ? -1.651 -16.031 -8.18 1 98.69 199 PHE A C 1
ATOM 1563 O O . PHE A 1 199 ? -1.334 -16.766 -7.23 1 98.69 199 PHE A O 1
ATOM 1570 N N . LEU A 1 200 ? -2.24 -16.484 -9.281 1 98.25 200 LEU A N 1
ATOM 1571 C CA . LEU A 1 200 ? -2.721 -17.859 -9.359 1 98.25 200 LEU A CA 1
ATOM 1572 C C . LEU A 1 200 ? -1.586 -18.797 -9.727 1 98.25 200 LEU A C 1
ATOM 1574 O O . LEU A 1 200 ? -1.41 -19.844 -9.086 1 98.25 200 LEU A O 1
ATOM 1578 N N . ASP A 1 201 ? -0.701 -18.453 -10.719 1 96.75 201 ASP A N 1
ATOM 1579 C CA . ASP A 1 201 ? 0.242 -19.391 -11.32 1 96.75 201 ASP A CA 1
ATOM 1580 C C . ASP A 1 201 ? 1.652 -19.172 -10.773 1 96.75 201 ASP A C 1
ATOM 1582 O O . ASP A 1 201 ? 2.52 -20.047 -10.922 1 96.75 201 ASP A O 1
ATOM 1586 N N . GLY A 1 202 ? 1.911 -17.969 -10.156 1 97.12 202 GLY A N 1
ATOM 1587 C CA . GLY A 1 202 ? 3.244 -17.656 -9.664 1 97.12 202 GLY A CA 1
ATOM 1588 C C . GLY A 1 202 ? 4.219 -17.281 -10.758 1 97.12 202 GLY A C 1
ATOM 1589 O O . GLY A 1 202 ? 3.852 -17.25 -11.938 1 97.12 202 GLY A O 1
ATOM 1590 N N . ALA A 1 203 ? 5.441 -16.984 -10.367 1 96.44 203 ALA A N 1
ATOM 1591 C CA . ALA A 1 203 ? 6.461 -16.484 -11.289 1 96.44 203 ALA A CA 1
ATOM 1592 C C . ALA A 1 203 ? 7.277 -17.641 -11.875 1 96.44 203 ALA A C 1
ATOM 1594 O O . ALA A 1 203 ? 7.922 -17.484 -12.914 1 96.44 203 ALA A O 1
ATOM 1595 N N . VAL A 1 204 ? 7.312 -18.75 -11.211 1 94.88 204 VAL A N 1
ATOM 1596 C CA . VAL A 1 204 ? 8.195 -19.828 -11.625 1 94.88 204 VAL A CA 1
ATOM 1597 C C . VAL A 1 204 ? 7.609 -20.531 -12.859 1 94.88 204 VAL A C 1
ATOM 1599 O O . VAL A 1 204 ? 6.395 -20.672 -12.977 1 94.88 204 VAL A O 1
ATOM 1602 N N . GLN A 1 205 ? 8.477 -20.953 -13.703 1 88.69 205 GLN A N 1
ATOM 1603 C CA . GLN A 1 205 ? 8.086 -21.734 -14.875 1 88.69 205 GLN A CA 1
ATOM 1604 C C . GLN A 1 205 ? 7.629 -23.141 -14.477 1 88.69 205 GLN A C 1
ATOM 1606 O O . GLN A 1 205 ? 8.359 -23.875 -13.812 1 88.69 205 GLN A O 1
ATOM 1611 N N . LYS A 1 206 ? 6.387 -23.359 -14.789 1 80.56 206 LYS A N 1
ATOM 1612 C CA . LYS A 1 206 ? 5.859 -24.688 -14.492 1 80.56 206 LYS A CA 1
ATOM 1613 C C . LYS A 1 206 ? 6.414 -25.734 -15.461 1 80.56 206 LYS A C 1
ATOM 1615 O O . LYS A 1 206 ? 6.547 -25.453 -16.656 1 80.56 206 LYS A O 1
ATOM 1620 N N . LYS A 1 207 ? 7.242 -26.719 -15.031 1 65.69 207 LYS A N 1
ATOM 1621 C CA . LYS A 1 207 ? 7.719 -27.812 -15.883 1 65.69 207 LYS A CA 1
ATOM 1622 C C . LYS A 1 207 ? 6.559 -28.672 -16.375 1 65.69 207 LYS A C 1
ATOM 1624 O O . LYS A 1 207 ? 5.539 -28.797 -15.688 1 65.69 207 LYS A O 1
ATOM 1629 N N . MET B 1 1 ? 33.625 47.594 49.531 1 33.34 1 MET B N 1
ATOM 1630 C CA . MET B 1 1 ? 32.656 46.812 48.75 1 33.34 1 MET B CA 1
ATOM 1631 C C . MET B 1 1 ? 33.312 46.25 47.5 1 33.34 1 MET B C 1
ATOM 1633 O O . MET B 1 1 ? 33.438 46.938 46.5 1 33.34 1 MET B O 1
ATOM 1637 N N . ASN B 1 2 ? 34.406 45.375 47.5 1 41.72 2 ASN B N 1
ATOM 1638 C CA . ASN B 1 2 ? 35.25 44.844 46.438 1 41.72 2 ASN B CA 1
ATOM 1639 C C . ASN B 1 2 ? 34.438 44 45.438 1 41.72 2 ASN B C 1
ATOM 1641 O O . ASN B 1 2 ? 33.812 43 45.812 1 41.72 2 ASN B O 1
ATOM 1645 N N . LYS B 1 3 ? 34.062 44.656 44.344 1 48.38 3 LYS B N 1
ATOM 1646 C CA . LYS B 1 3 ? 3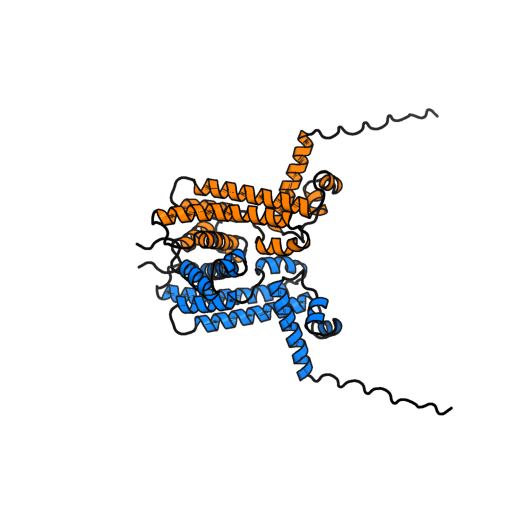3.344 44.062 43.219 1 48.38 3 LYS B CA 1
ATOM 1647 C C . LYS B 1 3 ? 34.062 42.812 42.688 1 48.38 3 LYS B C 1
ATOM 1649 O O . LYS B 1 3 ? 35.156 42.906 42.156 1 48.38 3 LYS B O 1
ATOM 1654 N N . LYS B 1 4 ? 33.906 41.625 43.25 1 47.66 4 LYS B N 1
ATOM 1655 C CA . LYS B 1 4 ? 34.375 40.375 42.688 1 47.66 4 LYS B CA 1
ATOM 1656 C C . LYS B 1 4 ? 33.906 40.219 41.25 1 47.66 4 LYS B C 1
ATOM 1658 O O . LYS B 1 4 ? 32.719 40.188 40.969 1 47.66 4 LYS B O 1
ATOM 1663 N N . THR B 1 5 ? 34.625 40.719 40.188 1 44.5 5 THR B N 1
ATOM 1664 C CA . THR B 1 5 ? 34.438 40.5 38.781 1 44.5 5 THR B CA 1
ATOM 1665 C C . THR B 1 5 ? 34.469 39.031 38.438 1 44.5 5 THR B C 1
ATOM 1667 O O . THR B 1 5 ? 35.5 38.375 38.625 1 44.5 5 THR B O 1
ATOM 1670 N N . THR B 1 6 ? 33.438 38.219 38.656 1 48.25 6 THR B N 1
ATOM 1671 C CA . THR B 1 6 ? 33.406 36.812 38.25 1 48.25 6 THR B CA 1
ATOM 1672 C C . THR B 1 6 ? 33.812 36.656 36.781 1 48.25 6 THR B C 1
ATOM 1674 O O . THR B 1 6 ? 33.344 37.406 35.906 1 48.25 6 THR B O 1
ATOM 1677 N N . PRO B 1 7 ? 35.062 36.156 36.406 1 49.16 7 PRO B N 1
ATOM 1678 C CA . PRO B 1 7 ? 35.531 35.969 35.031 1 49.16 7 PRO B CA 1
ATOM 1679 C C . PRO B 1 7 ? 34.469 35.375 34.094 1 49.16 7 PRO B C 1
ATOM 1681 O O . PRO B 1 7 ? 33.562 34.656 34.562 1 49.16 7 PRO B O 1
ATOM 1684 N N . PRO B 1 8 ? 34.156 36 32.938 1 47.41 8 PRO B N 1
ATOM 1685 C CA . PRO B 1 8 ? 33.156 35.531 31.969 1 47.41 8 PRO B CA 1
ATOM 1686 C C . PRO B 1 8 ? 33.281 34.062 31.625 1 47.41 8 PRO B C 1
ATOM 1688 O O . PRO B 1 8 ? 34.375 33.5 31.734 1 47.41 8 PRO B O 1
ATOM 1691 N N . ARG B 1 9 ? 32.281 33.188 31.766 1 50.78 9 ARG B N 1
ATOM 1692 C CA . ARG B 1 9 ? 32.219 31.797 31.391 1 50.78 9 ARG B CA 1
ATOM 1693 C C . ARG B 1 9 ? 32.812 31.562 30 1 50.78 9 ARG B C 1
ATOM 1695 O O . ARG B 1 9 ? 32.594 32.344 29.078 1 50.78 9 ARG B O 1
ATOM 1702 N N . SER B 1 10 ? 33.938 30.828 29.781 1 42 10 SER B N 1
ATOM 1703 C CA . SER B 1 10 ? 34.625 30.438 28.562 1 42 10 SER B CA 1
ATOM 1704 C C . SER B 1 10 ? 33.625 29.922 27.516 1 42 10 SER B C 1
ATOM 1706 O O . SER B 1 10 ? 32.688 29.219 27.859 1 42 10 SER B O 1
ATOM 1708 N N . PRO B 1 11 ? 33.469 30.578 26.312 1 43.69 11 PRO B N 1
ATOM 1709 C CA . PRO B 1 11 ? 32.594 30.016 25.266 1 43.69 11 PRO B CA 1
ATOM 1710 C C . PRO B 1 11 ? 32.781 28.516 25.062 1 43.69 11 PRO B C 1
ATOM 1712 O O . PRO B 1 11 ? 33.906 28.016 25.297 1 43.69 11 PRO B O 1
ATOM 1715 N N . GLY B 1 12 ? 31.875 27.641 25.406 1 43.38 12 GLY B N 1
ATOM 1716 C CA . GLY B 1 12 ? 31.953 26.203 25.188 1 43.38 12 GLY B CA 1
ATOM 1717 C C . GLY B 1 12 ? 32.625 25.844 23.875 1 43.38 12 GLY B C 1
ATOM 1718 O O . GLY B 1 12 ? 32.781 26.688 23 1 43.38 12 GLY B O 1
ATOM 1719 N N . ARG B 1 13 ? 33.656 24.953 23.844 1 47.97 13 ARG B N 1
ATOM 1720 C CA . ARG B 1 13 ? 34.438 24.469 22.703 1 47.97 13 ARG B CA 1
ATOM 1721 C C . ARG B 1 13 ? 33.531 24.266 21.484 1 47.97 13 ARG B C 1
ATOM 1723 O O . ARG B 1 13 ? 32.469 23.672 21.578 1 47.97 13 ARG B O 1
ATOM 1730 N N . PRO B 1 14 ? 33.656 25.078 20.375 1 47.84 14 PRO B N 1
ATOM 1731 C CA . PRO B 1 14 ? 32.969 24.766 19.125 1 47.84 14 PRO B CA 1
ATOM 1732 C C . PRO B 1 14 ? 33 23.266 18.781 1 47.84 14 PRO B C 1
ATOM 1734 O O . PRO B 1 14 ? 34.031 22.609 18.984 1 47.84 14 PRO B O 1
ATOM 1737 N N . LYS B 1 15 ? 31.953 22.578 18.938 1 48.19 15 LYS B N 1
ATOM 1738 C CA . LYS B 1 15 ? 31.953 21.156 18.625 1 48.19 15 LYS B CA 1
ATOM 1739 C C . LYS B 1 15 ? 32.812 20.859 17.391 1 48.19 15 LYS B C 1
ATOM 1741 O O . LYS B 1 15 ? 32.75 21.609 16.406 1 48.19 15 LYS B O 1
ATOM 1746 N N . THR B 1 16 ? 33.75 20.109 17.391 1 49.56 16 THR B N 1
ATOM 1747 C CA . THR B 1 16 ? 34.688 19.75 16.344 1 49.56 16 THR B CA 1
ATOM 1748 C C . THR B 1 16 ? 33.969 19.125 15.156 1 49.56 16 THR B C 1
ATOM 1750 O O . THR B 1 16 ? 32.844 18.656 15.289 1 49.56 16 THR B O 1
ATOM 1753 N N . GLY B 1 17 ? 34.469 19.312 13.938 1 45.69 17 GLY B N 1
ATOM 1754 C CA . GLY B 1 17 ? 34.031 18.781 12.656 1 45.69 17 GLY B CA 1
ATOM 1755 C C . GLY B 1 17 ? 33.5 17.359 12.758 1 45.69 17 GLY B C 1
ATOM 1756 O O . GLY B 1 17 ? 32.5 17.031 12.125 1 45.69 17 GLY B O 1
ATOM 1757 N N . ALA B 1 18 ? 34.25 16.547 13.461 1 49.38 18 ALA B N 1
ATOM 1758 C CA . ALA B 1 18 ? 33.875 15.148 13.664 1 49.38 18 ALA B CA 1
ATOM 1759 C C . ALA B 1 18 ? 32.562 15.055 14.445 1 49.38 18 ALA B C 1
ATOM 1761 O O . ALA B 1 18 ? 31.734 14.18 14.164 1 49.38 18 ALA B O 1
ATOM 1762 N N . ASP B 1 19 ? 32.406 15.961 15.367 1 52.5 19 ASP B N 1
ATOM 1763 C CA . ASP B 1 19 ? 31.203 15.977 16.203 1 52.5 19 ASP B CA 1
ATOM 1764 C C . ASP B 1 19 ? 29.969 16.406 15.391 1 52.5 19 ASP B C 1
ATOM 1766 O O . ASP B 1 19 ? 28.891 15.859 15.562 1 52.5 19 ASP B O 1
ATOM 1770 N N . GLN B 1 20 ? 30.219 17.359 14.492 1 54.53 20 GLN B N 1
ATOM 1771 C CA . GLN B 1 20 ? 29.141 17.859 13.656 1 54.53 20 GLN B CA 1
ATOM 1772 C C . GLN B 1 20 ? 28.641 16.797 12.688 1 54.53 20 GLN B C 1
ATOM 1774 O O . GLN B 1 20 ? 27.453 16.703 12.398 1 54.53 20 GLN B O 1
ATOM 1779 N N . THR B 1 21 ? 29.703 16.125 12.133 1 63.62 21 THR B N 1
ATOM 1780 C CA . THR B 1 21 ? 29.359 15.031 11.234 1 63.62 21 THR B CA 1
ATOM 1781 C C . THR B 1 21 ? 28.5 13.984 11.953 1 63.62 21 THR B C 1
ATOM 1783 O O . THR B 1 21 ? 27.562 13.438 11.375 1 63.62 21 THR B O 1
ATOM 1786 N N . SER B 1 22 ? 28.703 14.094 13.211 1 84.25 22 SER B N 1
ATOM 1787 C CA . SER B 1 22 ? 27.969 13.117 14.008 1 84.25 22 SER B CA 1
ATOM 1788 C C . SER B 1 22 ? 26.531 13.562 14.234 1 84.25 22 SER B C 1
ATOM 1790 O O . SER B 1 22 ? 25.594 12.758 14.102 1 84.25 22 SER B O 1
ATOM 1792 N N . VAL B 1 23 ? 26.453 15.008 14.328 1 89.94 23 VAL B N 1
ATOM 1793 C CA . VAL B 1 23 ? 25.125 15.531 14.586 1 89.94 23 VAL B CA 1
ATOM 1794 C C . VAL B 1 23 ? 24.281 15.461 13.312 1 89.94 23 VAL B C 1
ATOM 1796 O O . VAL B 1 23 ? 23.125 15.047 13.352 1 89.94 23 VAL B O 1
ATOM 1799 N N . GLN B 1 24 ? 24.922 15.812 12.211 1 93.69 24 GLN B N 1
ATOM 1800 C CA . GLN B 1 24 ? 24.234 15.758 10.93 1 93.69 24 GLN B CA 1
ATOM 1801 C C . GLN B 1 24 ? 23.75 14.344 10.617 1 93.69 24 GLN B C 1
ATOM 1803 O O . GLN B 1 24 ? 22.625 14.156 10.172 1 93.69 24 GLN B O 1
ATOM 1808 N N . SER B 1 25 ? 24.641 13.414 10.852 1 94.31 25 SER B N 1
ATOM 1809 C CA . SER B 1 25 ? 24.312 12.016 10.602 1 94.31 25 SER B CA 1
ATOM 1810 C C . SER B 1 25 ? 23.188 11.547 11.516 1 94.31 25 SER B C 1
ATOM 1812 O O . SER B 1 25 ? 22.297 10.812 11.086 1 94.31 25 SER B O 1
ATOM 1814 N N . LYS B 1 26 ? 23.219 11.984 12.688 1 95.06 26 LYS B N 1
ATOM 1815 C CA . LYS B 1 26 ? 22.172 11.633 13.641 1 95.06 26 LYS B CA 1
ATOM 1816 C C . LYS B 1 26 ? 20.828 12.211 13.219 1 95.06 26 LYS B C 1
ATOM 1818 O O . LYS B 1 26 ? 19.797 11.523 13.281 1 95.06 26 LYS B O 1
ATOM 1823 N N . ILE B 1 27 ? 20.859 13.445 12.789 1 96.31 27 ILE B N 1
ATOM 1824 C CA . ILE B 1 27 ? 19.641 14.109 12.32 1 96.31 27 ILE B CA 1
ATOM 1825 C C . ILE B 1 27 ? 19.078 13.375 11.109 1 96.31 27 ILE B C 1
ATOM 1827 O O . ILE B 1 27 ? 17.891 13.07 11.055 1 96.31 27 ILE B O 1
ATOM 1831 N N . LEU B 1 28 ? 19.969 13.07 10.258 1 96.12 28 LEU B N 1
ATOM 1832 C CA . LEU B 1 28 ? 19.547 12.414 9.023 1 96.12 28 LEU B CA 1
ATOM 1833 C C . LEU B 1 28 ? 18.969 11.031 9.312 1 96.12 28 LEU B C 1
ATOM 1835 O O . LEU B 1 28 ? 17.922 10.664 8.758 1 96.12 28 LEU B O 1
ATOM 1839 N N . MET B 1 29 ? 19.562 10.297 10.156 1 94.75 29 MET B N 1
ATOM 1840 C CA . MET B 1 29 ? 19.094 8.961 10.492 1 94.75 29 MET B CA 1
ATOM 1841 C C . MET B 1 29 ? 17.734 9.016 11.195 1 94.75 29 MET B C 1
ATOM 1843 O O . MET B 1 29 ? 16.828 8.273 10.844 1 94.75 29 MET B O 1
ATOM 1847 N N . THR B 1 30 ? 17.641 9.875 12.094 1 96.62 30 THR B N 1
ATOM 1848 C CA . THR B 1 30 ? 16.391 10.039 12.828 1 96.62 30 THR B CA 1
ATOM 1849 C C . THR B 1 30 ? 15.266 10.492 11.906 1 96.62 30 THR B C 1
ATOM 1851 O O . THR B 1 30 ? 14.164 9.945 11.938 1 96.62 30 THR B O 1
ATOM 1854 N N . ALA B 1 31 ? 15.602 11.5 11.102 1 97.38 31 ALA B N 1
ATOM 1855 C CA . ALA B 1 31 ? 14.617 12.016 10.141 1 97.38 31 ALA B CA 1
ATOM 1856 C C . ALA B 1 31 ? 14.156 10.914 9.188 1 97.38 31 ALA B C 1
ATOM 1858 O O . ALA B 1 31 ? 12.961 10.766 8.938 1 97.38 31 ALA B O 1
ATOM 1859 N N . SER B 1 32 ? 15.109 10.141 8.719 1 95.69 32 SER B N 1
ATOM 1860 C CA . SER B 1 32 ? 14.797 9.062 7.789 1 95.69 32 SER B CA 1
ATOM 1861 C C . SER B 1 32 ? 13.82 8.062 8.406 1 95.69 32 SER B C 1
ATOM 1863 O O . SER B 1 32 ? 12.844 7.672 7.773 1 95.69 32 SER B O 1
ATOM 1865 N N . GLN B 1 33 ? 14.062 7.723 9.617 1 93.69 33 GLN B N 1
ATOM 1866 C CA . GLN B 1 33 ? 13.219 6.754 10.312 1 93.69 33 GLN B CA 1
ATOM 1867 C C . GLN B 1 33 ? 11.812 7.312 10.531 1 93.69 33 GLN B C 1
ATOM 1869 O O . GLN B 1 33 ? 10.82 6.621 10.281 1 93.69 33 GLN B O 1
ATOM 1874 N N . LEU B 1 34 ? 11.742 8.523 10.914 1 94.19 34 LEU B N 1
ATOM 1875 C CA . LEU B 1 34 ? 10.453 9.148 11.188 1 94.19 34 LEU B CA 1
ATOM 1876 C C . LEU B 1 34 ? 9.656 9.328 9.898 1 94.19 34 LEU B C 1
ATOM 1878 O O . LEU B 1 34 ? 8.477 8.984 9.836 1 94.19 34 LEU B O 1
ATOM 1882 N N . PHE B 1 35 ? 10.312 9.828 8.852 1 94.75 35 PHE B N 1
ATOM 1883 C CA . PHE B 1 35 ? 9.633 10.031 7.578 1 94.75 35 PHE B CA 1
ATOM 1884 C C . PHE B 1 35 ? 9.172 8.703 6.992 1 94.75 35 PHE B C 1
ATOM 1886 O O . PHE B 1 35 ? 8.07 8.609 6.441 1 94.75 35 PHE B O 1
ATOM 1893 N N . MET B 1 36 ? 9.93 7.68 7.137 1 91.12 36 MET B N 1
ATOM 1894 C CA . MET B 1 36 ? 9.562 6.371 6.602 1 91.12 36 MET B CA 1
ATOM 1895 C C . MET B 1 36 ? 8.375 5.785 7.363 1 91.12 36 MET B C 1
ATOM 1897 O O . MET B 1 36 ? 7.5 5.16 6.766 1 91.12 36 MET B O 1
ATOM 1901 N N . GLU B 1 37 ? 8.391 6.023 8.594 1 87.38 37 GLU B N 1
ATOM 1902 C CA . GLU B 1 37 ? 7.371 5.418 9.445 1 87.38 37 GLU B CA 1
ATOM 1903 C C . GLU B 1 37 ? 6.062 6.203 9.383 1 87.38 37 GLU B C 1
ATOM 1905 O O . GLU B 1 37 ? 4.98 5.613 9.367 1 87.38 37 GLU B O 1
ATOM 1910 N N . TYR B 1 38 ? 6.199 7.547 9.258 1 87.25 38 TYR B N 1
ATOM 1911 C CA . TYR B 1 38 ? 4.992 8.336 9.484 1 87.25 38 TYR B CA 1
ATOM 1912 C C . TYR B 1 38 ? 4.645 9.164 8.25 1 87.25 38 TYR B C 1
ATOM 1914 O O . TYR B 1 38 ? 3.537 9.695 8.148 1 87.25 38 TYR B O 1
ATOM 1922 N N . GLY B 1 39 ? 5.555 9.211 7.352 1 89.94 39 GLY B N 1
ATOM 1923 C CA . GLY B 1 39 ? 5.309 10.039 6.18 1 89.94 39 GLY B CA 1
ATOM 1924 C C . GLY B 1 39 ? 5.816 11.461 6.332 1 89.94 39 GLY B C 1
ATOM 1925 O O . GLY B 1 39 ? 6.582 11.758 7.254 1 89.94 39 GLY B O 1
ATOM 1926 N N . TYR B 1 40 ? 5.43 12.32 5.434 1 92.75 40 TYR B N 1
ATOM 1927 C CA . TYR B 1 40 ? 5.973 13.672 5.352 1 92.75 40 TYR B CA 1
ATOM 1928 C C . TYR B 1 40 ? 5.227 14.617 6.289 1 92.75 40 TYR B C 1
ATOM 1930 O O . TYR B 1 40 ? 5.84 15.266 7.141 1 92.75 40 TYR B O 1
ATOM 1938 N N . GLU B 1 41 ? 3.984 14.711 6.234 1 88.31 41 GLU B N 1
ATOM 1939 C CA . GLU B 1 41 ? 3.189 15.75 6.879 1 88.31 41 GLU B CA 1
ATOM 1940 C C . GLU B 1 41 ? 3.184 15.578 8.398 1 88.31 41 GLU B C 1
ATOM 1942 O O . GLU B 1 41 ? 3.357 16.547 9.133 1 88.31 41 GLU B O 1
ATOM 1947 N N . PRO B 1 42 ? 3.098 14.391 8.891 1 87.62 42 PRO B N 1
ATOM 1948 C CA . PRO B 1 42 ? 3.01 14.25 10.344 1 87.62 42 PRO B CA 1
ATOM 1949 C C . PRO B 1 42 ? 4.332 14.547 11.047 1 87.62 42 PRO B C 1
ATOM 1951 O O . PRO B 1 42 ? 4.352 14.781 12.258 1 87.62 42 PRO B O 1
ATOM 1954 N N . VAL B 1 43 ? 5.391 14.453 10.344 1 94.25 43 VAL B N 1
ATOM 1955 C CA . VAL B 1 43 ? 6.703 14.625 10.961 1 94.25 43 VAL B CA 1
ATOM 1956 C C . VAL B 1 43 ? 7.098 16.094 10.938 1 94.25 43 VAL B C 1
ATOM 1958 O O . VAL B 1 43 ? 6.98 16.766 9.906 1 94.25 43 VAL B O 1
ATOM 1961 N N . SER B 1 44 ? 7.543 16.641 12.094 1 95.25 44 SER B N 1
ATOM 1962 C CA . SER B 1 44 ? 7.977 18.031 12.172 1 95.25 44 SER B CA 1
ATOM 1963 C C . SER B 1 44 ? 9.469 18.125 12.492 1 95.25 44 SER B C 1
ATOM 1965 O O . SER B 1 44 ? 10.055 17.188 13.016 1 95.25 44 SER B O 1
ATOM 1967 N N . LEU B 1 45 ? 10.008 19.281 12.172 1 96.88 45 LEU B N 1
ATOM 1968 C CA . LEU B 1 45 ? 11.414 19.516 12.492 1 96.88 45 LEU B CA 1
ATOM 1969 C C . LEU B 1 45 ? 11.625 19.547 14.008 1 96.88 45 LEU B C 1
ATOM 1971 O O . LEU B 1 45 ? 12.672 19.109 14.5 1 96.88 45 LEU B O 1
ATOM 1975 N N . GLN B 1 46 ? 10.664 20.031 14.75 1 95.94 46 GLN B N 1
ATOM 1976 C CA . GLN B 1 46 ? 10.742 20.047 16.203 1 95.94 46 GLN B CA 1
ATOM 1977 C C . GLN B 1 46 ? 10.812 18.625 16.766 1 95.94 46 GLN B C 1
ATOM 1979 O O . GLN B 1 46 ? 11.57 18.344 17.688 1 95.94 46 GLN B O 1
ATOM 1984 N N . GLN B 1 47 ? 10 17.734 16.219 1 96.38 47 GLN B N 1
ATOM 1985 C CA . GLN B 1 47 ? 10.008 16.328 16.625 1 96.38 47 GLN B CA 1
ATOM 1986 C C . GLN B 1 47 ? 11.375 15.703 16.375 1 96.38 47 GLN B C 1
ATOM 1988 O O . GLN B 1 47 ? 11.906 14.992 17.234 1 96.38 47 GLN B O 1
ATOM 1993 N N . ILE B 1 48 ? 11.93 15.938 15.211 1 97.75 48 ILE B N 1
ATOM 1994 C CA . ILE B 1 48 ? 13.234 15.406 14.852 1 97.75 48 ILE B CA 1
ATOM 1995 C C . ILE B 1 48 ? 14.297 15.961 15.797 1 97.75 48 ILE B C 1
ATOM 1997 O O . ILE B 1 48 ? 15.125 15.219 16.312 1 97.75 48 ILE B O 1
ATOM 2001 N N . ALA B 1 49 ? 14.266 17.266 16.047 1 97.38 49 ALA B N 1
ATOM 2002 C CA . ALA B 1 49 ? 15.211 17.922 16.953 1 97.38 49 ALA B CA 1
ATOM 2003 C C . ALA B 1 49 ? 15.148 17.312 18.359 1 97.38 49 ALA B C 1
ATOM 2005 O O . ALA B 1 49 ? 16.172 17 18.938 1 97.38 49 ALA B O 1
ATOM 2006 N N . SER B 1 50 ? 13.977 17.172 18.828 1 97.12 50 SER B N 1
ATOM 2007 C CA . SER B 1 50 ? 13.758 16.625 20.156 1 97.12 50 SER B CA 1
ATOM 2008 C C . SER B 1 50 ? 14.328 15.211 20.281 1 97.12 50 SER B C 1
ATOM 2010 O O . SER B 1 50 ? 15 14.883 21.266 1 97.12 50 SER B O 1
ATOM 2012 N N . GLN B 1 51 ? 14.141 14.43 19.266 1 96.12 51 GLN B N 1
ATOM 2013 C CA . GLN B 1 51 ? 14.609 13.047 19.297 1 96.12 51 GLN B CA 1
ATOM 2014 C C . GLN B 1 51 ? 16.125 12.977 19.203 1 96.12 51 GLN B C 1
ATOM 2016 O O . GLN B 1 51 ? 16.75 12.055 19.75 1 96.12 51 GLN B O 1
ATOM 2021 N N . CYS B 1 52 ? 16.672 13.93 18.547 1 96 52 CYS B N 1
ATOM 2022 C CA . CYS B 1 52 ? 18.125 13.992 18.406 1 96 52 CYS B CA 1
ATOM 2023 C C . CYS B 1 52 ? 18.766 14.719 19.578 1 96 52 CYS B C 1
ATOM 2025 O O . CYS B 1 52 ? 19.984 14.789 19.688 1 96 52 CYS B O 1
ATOM 2027 N N . HIS B 1 53 ? 17.891 15.312 20.438 1 95.88 53 HIS B N 1
ATOM 2028 C CA . HIS B 1 53 ? 18.359 16.109 21.578 1 95.88 53 HIS B CA 1
ATOM 2029 C C . HIS B 1 53 ? 19.203 17.297 21.109 1 95.88 53 HIS B C 1
ATOM 2031 O O . HIS B 1 53 ? 20.297 17.516 21.625 1 95.88 53 HIS B O 1
ATOM 2037 N N . VAL B 1 54 ? 18.75 17.938 20.125 1 95.56 54 VAL B N 1
ATOM 2038 C CA . VAL B 1 54 ? 19.344 19.172 19.609 1 95.56 54 VAL B CA 1
ATOM 2039 C C . VAL B 1 54 ? 18.25 20.234 19.453 1 95.56 54 VAL B C 1
ATOM 2041 O O . VAL B 1 54 ? 17.062 19.953 19.641 1 95.56 54 VAL B O 1
ATOM 2044 N N . THR B 1 55 ? 18.656 21.406 19.188 1 93.5 55 THR B N 1
ATOM 2045 C CA . THR B 1 55 ? 17.688 22.484 18.969 1 93.5 55 THR B CA 1
ATOM 2046 C C . THR B 1 55 ? 17.25 22.516 17.5 1 93.5 55 THR B C 1
ATOM 2048 O O . THR B 1 55 ? 17.938 21.969 16.625 1 93.5 55 THR B O 1
ATOM 2051 N N . LYS B 1 56 ? 16.078 23.047 17.25 1 94.31 56 LYS B N 1
ATOM 2052 C CA . LYS B 1 56 ? 15.594 23.25 15.891 1 94.31 56 LYS B CA 1
ATOM 2053 C C . LYS B 1 56 ? 16.594 24.062 15.07 1 94.31 56 LYS B C 1
ATOM 2055 O O . LYS B 1 56 ? 16.781 23.797 13.883 1 94.31 56 LYS B O 1
ATOM 2060 N N . ALA B 1 57 ? 17.312 25 15.727 1 93.75 57 ALA B N 1
ATOM 2061 C CA . ALA B 1 57 ? 18.328 25.828 15.086 1 93.75 57 ALA B CA 1
ATOM 2062 C C . ALA B 1 57 ? 19.484 24.969 14.562 1 93.75 57 ALA B C 1
ATOM 2064 O O . ALA B 1 57 ? 20.031 25.234 13.5 1 93.75 57 ALA B O 1
ATOM 2065 N N . SER B 1 58 ? 19.797 24 15.266 1 94.12 58 SER B N 1
ATOM 2066 C CA . SER B 1 58 ? 20.844 23.062 14.867 1 94.12 58 SER B CA 1
ATOM 2067 C C . SER B 1 58 ? 20.484 22.359 13.562 1 94.12 58 SER B C 1
ATOM 2069 O O . SER B 1 58 ? 21.344 22.109 12.719 1 94.12 58 SER B O 1
ATOM 2071 N N . ILE B 1 59 ? 19.156 21.969 13.398 1 96.12 59 ILE B N 1
ATOM 2072 C CA . ILE B 1 59 ? 18.719 21.312 12.172 1 96.12 59 ILE B CA 1
ATOM 2073 C C . ILE B 1 59 ? 18.891 22.266 10.984 1 96.12 59 ILE B C 1
ATOM 2075 O O . ILE B 1 59 ? 19.406 21.859 9.938 1 96.12 59 ILE B O 1
ATOM 2079 N N . TYR B 1 60 ? 18.609 23.5 11.219 1 95 60 TYR B N 1
ATOM 2080 C CA . TYR B 1 60 ? 18.672 24.5 10.148 1 95 60 TYR B CA 1
ATOM 2081 C C . TYR B 1 60 ? 20.109 24.828 9.789 1 95 60 TYR B C 1
ATOM 2083 O O . TYR B 1 60 ? 20.391 25.344 8.703 1 95 60 TYR B O 1
ATOM 2091 N N . TYR B 1 61 ? 20.953 24.641 10.711 1 94.62 61 TYR B N 1
ATOM 2092 C CA . TYR B 1 61 ? 22.375 24.797 10.422 1 94.62 61 TYR B CA 1
ATOM 2093 C C . TYR B 1 61 ? 22.812 23.828 9.344 1 94.62 61 TYR B C 1
ATOM 2095 O O . TYR B 1 61 ? 23.641 24.172 8.492 1 94.62 61 TYR B O 1
ATOM 2103 N N . HIS B 1 62 ? 22.25 22.672 9.32 1 95.19 62 HIS B N 1
ATOM 2104 C CA . HIS B 1 62 ? 22.672 21.609 8.422 1 95.19 62 HIS B CA 1
ATOM 2105 C C . HIS B 1 62 ? 21.75 21.5 7.223 1 95.19 62 HIS B C 1
ATOM 2107 O O . HIS B 1 62 ? 22.172 21.094 6.137 1 95.19 62 HIS B O 1
ATOM 2113 N N . PHE B 1 63 ? 20.438 21.781 7.414 1 96.5 63 PHE B N 1
ATOM 2114 C CA . PHE B 1 63 ? 19.422 21.641 6.375 1 96.5 63 PHE B CA 1
ATOM 2115 C C . PHE B 1 63 ? 18.562 22.906 6.297 1 96.5 63 PHE B C 1
ATOM 2117 O O . PHE B 1 63 ? 18 23.328 7.301 1 96.5 63 PHE B O 1
ATOM 2124 N N . SER B 1 64 ? 18.359 23.344 5.18 1 94.88 64 SER B N 1
ATOM 2125 C CA . SER B 1 64 ? 17.75 24.656 4.98 1 94.88 64 SER B CA 1
ATOM 2126 C C . SER B 1 64 ? 16.234 24.594 5.148 1 94.88 64 SER B C 1
ATOM 2128 O O . SER B 1 64 ? 15.586 25.625 5.363 1 94.88 64 SER B O 1
ATOM 2130 N N . SER B 1 65 ? 15.68 23.406 4.914 1 96.25 65 SER B N 1
ATOM 2131 C CA . SER B 1 65 ? 14.227 23.281 4.965 1 96.25 65 SER B CA 1
ATOM 2132 C C . SER B 1 65 ? 13.805 21.828 5.191 1 96.25 65 SER B C 1
ATOM 2134 O O . SER B 1 65 ? 14.609 20.906 5.031 1 96.25 65 SER B O 1
ATOM 2136 N N . LYS B 1 66 ? 12.562 21.656 5.535 1 97.12 66 LYS B N 1
ATOM 2137 C CA . LYS B 1 66 ? 12.016 20.312 5.691 1 97.12 66 LYS B CA 1
ATOM 2138 C C . LYS B 1 66 ? 12.062 19.531 4.375 1 97.12 66 LYS B C 1
ATOM 2140 O O . LYS B 1 66 ? 12.469 18.375 4.348 1 97.12 66 LYS B O 1
ATOM 2145 N N . PRO B 1 67 ? 11.773 20.172 3.219 1 97.88 67 PRO B N 1
ATOM 2146 C CA . PRO B 1 67 ? 11.867 19.469 1.941 1 97.88 67 PRO B CA 1
ATOM 2147 C C . PRO B 1 67 ? 13.281 18.984 1.634 1 97.88 67 PRO B C 1
ATOM 2149 O O . PRO B 1 67 ? 13.461 17.875 1.116 1 97.88 67 PRO B O 1
ATOM 2152 N N . GLU B 1 68 ? 14.188 19.766 1.968 1 97.81 68 GLU B N 1
ATOM 2153 C CA . GLU B 1 68 ? 15.562 19.359 1.728 1 97.81 68 GLU B CA 1
ATOM 2154 C C . GLU B 1 68 ? 15.961 18.188 2.619 1 97.81 68 GLU B C 1
ATOM 2156 O O . GLU B 1 68 ? 16.531 17.203 2.141 1 97.81 68 GLU B O 1
ATOM 2161 N N . LEU B 1 69 ? 15.711 18.391 3.914 1 98.12 69 LEU B N 1
ATOM 2162 C CA . LEU B 1 69 ? 16 17.312 4.852 1 98.12 69 LEU B CA 1
ATOM 2163 C C . LEU B 1 69 ? 15.289 16.031 4.438 1 98.12 69 LEU B C 1
ATOM 2165 O O . LEU B 1 69 ? 15.883 14.953 4.445 1 98.12 69 LEU B O 1
ATOM 2169 N N . PHE B 1 70 ? 14.008 16.125 4.055 1 98.31 70 PHE B N 1
ATOM 2170 C CA . PHE B 1 70 ? 13.211 14.992 3.605 1 98.31 70 PHE B CA 1
ATOM 2171 C C . PHE B 1 70 ? 13.867 14.312 2.41 1 98.31 70 PHE B C 1
ATOM 2173 O O . PHE B 1 70 ? 14.062 13.094 2.41 1 98.31 70 PHE B O 1
ATOM 2180 N N . THR B 1 71 ? 14.227 15.062 1.412 1 98.31 71 THR B N 1
ATOM 2181 C CA . THR B 1 71 ? 14.805 14.539 0.182 1 98.31 71 THR B CA 1
ATOM 2182 C C . THR B 1 71 ? 16.094 13.773 0.475 1 98.31 71 THR B C 1
ATOM 2184 O O . THR B 1 71 ? 16.266 12.633 0.045 1 98.31 71 THR B O 1
ATOM 2187 N N . VAL B 1 72 ? 16.922 14.383 1.263 1 97.88 72 VAL B N 1
ATOM 2188 C CA . VAL B 1 72 ? 18.219 13.766 1.567 1 97.88 72 VAL B CA 1
ATOM 2189 C C . VAL B 1 72 ? 18 12.508 2.406 1 97.88 72 VAL B C 1
ATOM 2191 O O . VAL B 1 72 ? 18.594 11.461 2.131 1 97.88 72 VAL B O 1
ATOM 2194 N N . ALA B 1 73 ? 17.156 12.609 3.369 1 97.44 73 ALA B N 1
ATOM 2195 C CA . ALA B 1 73 ? 16.891 11.5 4.277 1 97.44 73 ALA B CA 1
ATOM 2196 C C . ALA B 1 73 ? 16.312 10.305 3.531 1 97.44 73 ALA B C 1
ATOM 2198 O O . ALA B 1 73 ? 16.797 9.18 3.668 1 97.44 73 ALA B O 1
ATOM 2199 N N . ILE B 1 74 ? 15.32 10.523 2.693 1 97.06 74 ILE B N 1
ATOM 2200 C CA . ILE B 1 74 ? 14.586 9.445 2.031 1 97.06 74 ILE B CA 1
ATOM 2201 C C . ILE B 1 74 ? 15.453 8.836 0.932 1 97.06 74 ILE B C 1
ATOM 2203 O O . ILE B 1 74 ? 15.5 7.609 0.778 1 97.06 74 ILE B O 1
ATOM 2207 N N . THR B 1 75 ? 16.125 9.695 0.176 1 97.44 75 THR B N 1
ATOM 2208 C CA . THR B 1 75 ? 17 9.172 -0.873 1 97.44 75 THR B CA 1
ATOM 2209 C C . THR B 1 75 ? 18.094 8.305 -0.278 1 97.44 75 THR B C 1
ATOM 2211 O O . THR B 1 75 ? 18.422 7.242 -0.821 1 97.44 75 THR B O 1
ATOM 2214 N N . ARG B 1 76 ? 18.625 8.742 0.822 1 95.19 76 ARG B N 1
ATOM 2215 C CA . ARG B 1 76 ? 19.656 7.961 1.493 1 95.19 76 ARG B CA 1
ATOM 2216 C C . ARG B 1 76 ? 19.109 6.621 1.971 1 95.19 76 ARG B C 1
ATOM 2218 O O . ARG B 1 76 ? 19.75 5.582 1.785 1 95.19 76 ARG B O 1
ATOM 2225 N N . MET B 1 77 ? 18.016 6.645 2.57 1 94.19 77 MET B N 1
ATOM 2226 C CA . MET B 1 77 ? 17.406 5.414 3.059 1 94.19 77 MET B CA 1
ATOM 2227 C C . MET B 1 77 ? 17.094 4.461 1.907 1 94.19 77 MET B C 1
ATOM 2229 O O . MET B 1 77 ? 17.344 3.258 2.014 1 94.19 77 MET B O 1
ATOM 2233 N N . MET B 1 78 ? 16.625 4.973 0.814 1 95.25 78 MET B N 1
ATOM 2234 C CA . MET B 1 78 ? 16.312 4.145 -0.347 1 95.25 78 MET B CA 1
ATOM 2235 C C . MET B 1 78 ? 17.578 3.574 -0.966 1 95.25 78 MET B C 1
ATOM 2237 O O . MET B 1 78 ? 17.594 2.432 -1.427 1 95.25 78 MET B O 1
ATOM 2241 N N . ALA B 1 79 ? 18.625 4.398 -0.932 1 96.19 79 ALA B N 1
ATOM 2242 C CA . ALA B 1 79 ? 19.906 3.912 -1.433 1 96.19 79 ALA B CA 1
ATOM 2243 C C . ALA B 1 79 ? 20.422 2.75 -0.586 1 96.19 79 ALA B C 1
ATOM 2245 O O . ALA B 1 79 ? 20.938 1.763 -1.121 1 96.19 79 ALA B O 1
ATOM 2246 N N . MET B 1 80 ? 20.281 2.875 0.661 1 94.5 80 MET B N 1
ATOM 2247 C CA . MET B 1 80 ? 20.656 1.791 1.562 1 94.5 80 MET B CA 1
ATOM 2248 C C . MET B 1 80 ? 19.812 0.547 1.306 1 94.5 80 MET B C 1
ATOM 2250 O O . MET B 1 80 ? 20.344 -0.568 1.28 1 94.5 80 MET B O 1
ATOM 2254 N N . GLY B 1 81 ? 18.531 0.76 1.143 1 94.88 81 GLY B N 1
ATOM 2255 C CA . GLY B 1 81 ? 17.641 -0.35 0.813 1 94.88 81 GLY B CA 1
ATOM 2256 C C . GLY B 1 81 ? 18.016 -1.043 -0.483 1 94.88 81 GLY B C 1
ATOM 2257 O O . GLY B 1 81 ? 18 -2.273 -0.565 1 94.88 81 GLY B O 1
ATOM 2258 N N . MET B 1 82 ? 18.328 -0.222 -1.446 1 97.31 82 MET B N 1
ATOM 2259 C CA . MET B 1 82 ? 18.75 -0.759 -2.734 1 97.31 82 MET B CA 1
ATOM 2260 C C . MET B 1 82 ? 20.016 -1.608 -2.578 1 97.31 82 MET B C 1
ATOM 2262 O O . MET B 1 82 ? 20.078 -2.723 -3.102 1 97.31 82 MET B O 1
ATOM 2266 N N . GLN B 1 83 ? 20.984 -1.117 -1.843 1 97.69 83 GLN B N 1
ATOM 2267 C CA . GLN B 1 83 ? 22.234 -1.822 -1.639 1 97.69 83 GLN B CA 1
ATOM 2268 C C . GLN B 1 83 ? 22.031 -3.129 -0.88 1 97.69 83 GLN B C 1
ATOM 2270 O O . GLN B 1 83 ? 22.609 -4.156 -1.225 1 97.69 83 GLN B O 1
ATOM 2275 N N . GLN B 1 84 ? 21.234 -3.08 0.103 1 96.5 84 GLN B N 1
ATOM 2276 C CA . GLN B 1 84 ? 20.938 -4.277 0.887 1 96.5 84 GLN B CA 1
ATOM 2277 C C . GLN B 1 84 ? 20.219 -5.324 0.042 1 96.5 84 GLN B C 1
ATOM 2279 O O . GLN B 1 84 ? 20.5 -6.516 0.145 1 96.5 84 GLN B O 1
ATOM 2284 N N . THR B 1 85 ? 19.281 -4.867 -0.755 1 97.94 85 THR B N 1
ATOM 2285 C CA . THR B 1 85 ? 18.562 -5.773 -1.646 1 97.94 85 THR B CA 1
ATOM 2286 C C . THR B 1 85 ? 19.516 -6.43 -2.633 1 97.94 85 THR B C 1
ATOM 2288 O O . THR B 1 85 ? 19.5 -7.648 -2.812 1 97.94 85 THR B O 1
ATOM 2291 N N . ALA B 1 86 ? 20.375 -5.637 -3.207 1 98.25 86 ALA B N 1
ATOM 2292 C CA . ALA B 1 86 ? 21.359 -6.141 -4.168 1 98.25 86 ALA B CA 1
ATOM 2293 C C . ALA B 1 86 ? 22.266 -7.184 -3.525 1 98.25 86 ALA B C 1
ATOM 2295 O O . ALA B 1 86 ? 22.516 -8.242 -4.109 1 98.25 86 ALA B O 1
ATOM 2296 N N . LEU B 1 87 ? 22.719 -6.895 -2.328 1 97.88 87 LEU B N 1
ATOM 2297 C CA . LEU B 1 87 ? 23.625 -7.789 -1.61 1 97.88 87 LEU B CA 1
ATOM 2298 C C . LEU B 1 87 ? 22.953 -9.125 -1.334 1 97.88 87 LEU B C 1
ATOM 2300 O O . LEU B 1 87 ? 23.562 -10.188 -1.528 1 97.88 87 LEU B O 1
ATOM 2304 N N . ARG B 1 88 ? 21.734 -9.102 -0.929 1 97.81 88 ARG B N 1
ATOM 2305 C CA . ARG B 1 88 ? 21.016 -10.32 -0.575 1 97.81 88 ARG B CA 1
ATOM 2306 C C . ARG B 1 88 ? 20.688 -11.141 -1.816 1 97.81 88 ARG B C 1
ATOM 2308 O O . ARG B 1 88 ? 20.672 -12.375 -1.764 1 97.81 88 ARG B O 1
ATOM 2315 N N . LEU B 1 89 ? 20.406 -10.469 -2.939 1 98.12 89 LEU B N 1
ATOM 2316 C CA . LEU B 1 89 ? 20.094 -11.156 -4.184 1 98.12 89 LEU B CA 1
ATOM 2317 C C . LEU B 1 89 ? 21.328 -11.852 -4.746 1 98.12 89 LEU B C 1
ATOM 2319 O O . LEU B 1 89 ? 21.219 -12.742 -5.598 1 98.12 89 LEU B O 1
ATOM 2323 N N . GLU B 1 90 ? 22.484 -11.477 -4.277 1 96.81 90 GLU B N 1
ATOM 2324 C CA . GLU B 1 90 ? 23.734 -12.047 -4.773 1 96.81 90 GLU B CA 1
ATOM 2325 C C . GLU B 1 90 ? 24.25 -13.133 -3.838 1 96.81 90 GLU B C 1
ATOM 2327 O O . GLU B 1 90 ? 25.281 -13.758 -4.113 1 96.81 90 GLU B O 1
ATOM 2332 N N . GLU B 1 91 ? 23.594 -13.336 -2.748 1 97.31 91 GLU B N 1
ATOM 2333 C CA . GLU B 1 91 ? 24 -14.383 -1.811 1 97.31 91 GLU B CA 1
ATOM 2334 C C . GLU B 1 91 ? 23.875 -15.766 -2.445 1 97.31 91 GLU B C 1
ATOM 2336 O O . GLU B 1 91 ? 23.078 -15.977 -3.355 1 97.31 91 GLU B O 1
ATOM 2341 N N . PRO B 1 92 ? 24.719 -16.734 -1.981 1 97.19 92 PRO B N 1
ATOM 2342 C CA . PRO B 1 92 ? 24.547 -18.109 -2.467 1 97.19 92 PRO B CA 1
ATOM 2343 C C . PRO B 1 92 ? 23.188 -18.703 -2.094 1 97.19 92 PRO B C 1
ATOM 2345 O O . PRO B 1 92 ? 22.531 -18.234 -1.16 1 97.19 92 PRO B O 1
ATOM 2348 N N . GLY B 1 93 ? 22.812 -19.719 -2.879 1 96.81 93 GLY B N 1
ATOM 2349 C CA . GLY B 1 93 ? 21.547 -20.391 -2.6 1 96.81 93 GLY B CA 1
ATOM 2350 C C . GLY B 1 93 ? 20.547 -20.25 -3.725 1 96.81 93 GLY B C 1
ATOM 2351 O O . GLY B 1 93 ? 20.875 -19.797 -4.82 1 96.81 93 GLY B O 1
ATOM 2352 N N . THR B 1 94 ? 19.297 -20.703 -3.473 1 96.88 94 THR B N 1
ATOM 2353 C CA . THR B 1 94 ? 18.219 -20.672 -4.465 1 96.88 94 THR B CA 1
ATOM 2354 C C . THR B 1 94 ? 17.594 -19.281 -4.531 1 96.88 94 THR B C 1
ATOM 2356 O O . THR B 1 94 ? 17.766 -18.469 -3.617 1 96.88 94 THR B O 1
ATOM 2359 N N . LEU B 1 95 ? 16.938 -19 -5.559 1 97.5 95 LEU B N 1
ATOM 2360 C CA . LEU B 1 95 ? 16.188 -17.75 -5.672 1 97.5 95 LEU B CA 1
ATOM 2361 C C . LEU B 1 95 ? 15.227 -17.578 -4.508 1 97.5 95 LEU B C 1
ATOM 2363 O O . LEU B 1 95 ? 15.086 -16.484 -3.961 1 97.5 95 LEU B O 1
ATOM 2367 N N . GLN B 1 96 ? 14.523 -18.672 -4.148 1 97.88 96 GLN B N 1
ATOM 2368 C CA . GLN B 1 96 ? 13.586 -18.625 -3.035 1 97.88 96 GLN B CA 1
ATOM 2369 C C . GLN B 1 96 ? 14.266 -18.141 -1.759 1 97.88 96 GLN B C 1
ATOM 2371 O O . GLN B 1 96 ? 13.742 -17.266 -1.072 1 97.88 96 GLN B O 1
ATOM 2376 N N . GLN B 1 97 ? 15.406 -18.688 -1.452 1 98.12 97 GLN B N 1
ATOM 2377 C CA . GLN B 1 97 ? 16.141 -18.312 -0.248 1 98.12 97 GLN B CA 1
ATOM 2378 C C . GLN B 1 97 ? 16.562 -16.844 -0.297 1 98.12 97 GLN B C 1
ATOM 2380 O O . GLN B 1 97 ? 16.422 -16.125 0.695 1 98.12 97 GLN B O 1
ATOM 2385 N N . ARG B 1 98 ? 17.078 -16.422 -1.426 1 98.44 98 ARG B N 1
ATOM 2386 C CA . ARG B 1 98 ? 17.484 -15.031 -1.583 1 98.44 98 ARG B CA 1
ATOM 2387 C C . ARG B 1 98 ? 16.312 -14.086 -1.424 1 98.44 98 ARG B C 1
ATOM 2389 O O . ARG B 1 98 ? 16.406 -13.07 -0.735 1 98.44 98 ARG B O 1
ATOM 2396 N N . LEU B 1 99 ? 15.156 -14.414 -1.999 1 98.69 99 LEU B N 1
ATOM 2397 C CA . LEU B 1 99 ? 13.969 -13.562 -1.907 1 98.69 99 LEU B CA 1
ATOM 2398 C C . LEU B 1 99 ? 13.422 -13.547 -0.483 1 98.69 99 LEU B C 1
ATOM 2400 O O . LEU B 1 99 ? 12.922 -12.523 -0.017 1 98.69 99 LEU B O 1
ATOM 2404 N N . GLU B 1 100 ? 13.484 -14.664 0.212 1 98.5 100 GLU B N 1
ATOM 2405 C CA . GLU B 1 100 ? 13.055 -14.695 1.607 1 98.5 100 GLU B CA 1
ATOM 2406 C C . GLU B 1 100 ? 13.938 -13.805 2.475 1 98.5 100 GLU B C 1
ATOM 2408 O O . GLU B 1 100 ? 13.438 -13.125 3.379 1 98.5 100 GLU B O 1
ATOM 2413 N N . ASN B 1 101 ? 15.234 -13.797 2.191 1 97.88 101 ASN B N 1
ATOM 2414 C CA . ASN B 1 101 ? 16.141 -12.914 2.916 1 97.88 101 ASN B CA 1
ATOM 2415 C C . ASN B 1 101 ? 15.828 -11.445 2.645 1 97.88 101 ASN B C 1
ATOM 2417 O O . ASN B 1 101 ? 15.82 -10.625 3.564 1 97.88 101 ASN B O 1
ATOM 2421 N N . VAL B 1 102 ? 15.594 -11.109 1.403 1 98 102 VAL B N 1
ATOM 2422 C CA . VAL B 1 102 ? 15.203 -9.758 1.045 1 98 102 VAL B CA 1
ATOM 2423 C C . VAL B 1 102 ? 13.906 -9.383 1.763 1 98 102 VAL B C 1
ATOM 2425 O O . VAL B 1 102 ? 13.805 -8.312 2.369 1 98 102 VAL B O 1
ATOM 2428 N N . ALA B 1 103 ? 12.914 -10.32 1.711 1 97.94 103 ALA B N 1
ATOM 2429 C CA . ALA B 1 103 ? 11.602 -10.078 2.303 1 97.94 103 ALA B CA 1
ATOM 2430 C C . ALA B 1 103 ? 11.711 -9.867 3.809 1 97.94 103 ALA B C 1
ATOM 2432 O O . ALA B 1 103 ? 11.164 -8.898 4.348 1 97.94 103 ALA B O 1
ATOM 2433 N N . ALA B 1 104 ? 12.406 -10.719 4.48 1 96.56 104 ALA B N 1
ATOM 2434 C CA . ALA B 1 104 ? 12.555 -10.633 5.93 1 96.56 104 ALA B CA 1
ATOM 2435 C C . ALA B 1 104 ? 13.203 -9.32 6.34 1 96.56 104 ALA B C 1
ATOM 2437 O O . ALA B 1 104 ? 12.781 -8.688 7.312 1 96.56 104 ALA B O 1
ATOM 2438 N N . ALA B 1 105 ? 14.18 -8.922 5.621 1 94.69 105 ALA B N 1
ATOM 2439 C CA . ALA B 1 105 ? 14.867 -7.668 5.922 1 94.69 105 ALA B CA 1
ATOM 2440 C C . ALA B 1 105 ? 13.953 -6.469 5.719 1 94.69 105 ALA B C 1
ATOM 2442 O O . ALA B 1 105 ? 13.906 -5.566 6.559 1 94.69 105 ALA B O 1
ATOM 2443 N N . LYS B 1 106 ? 13.258 -6.461 4.637 1 94.12 106 LYS B N 1
ATOM 2444 C CA . LYS B 1 106 ? 12.383 -5.34 4.305 1 94.12 106 LYS B CA 1
ATOM 2445 C C . LYS B 1 106 ? 11.211 -5.25 5.277 1 94.12 106 LYS B C 1
ATOM 2447 O O . LYS B 1 106 ? 10.758 -4.152 5.613 1 94.12 106 LYS B O 1
ATOM 2452 N N . MET B 1 107 ? 10.758 -6.375 5.789 1 94.19 107 MET B N 1
ATOM 2453 C CA . MET B 1 107 ? 9.539 -6.438 6.59 1 94.19 107 MET B CA 1
ATOM 2454 C C . MET B 1 107 ? 9.828 -6.156 8.055 1 94.19 107 MET B C 1
ATOM 2456 O O . MET B 1 107 ? 8.914 -6.004 8.859 1 94.19 107 MET B O 1
ATOM 2460 N N . GLN B 1 108 ? 11.086 -6.055 8.391 1 88 108 GLN B N 1
ATOM 2461 C CA . GLN B 1 108 ? 11.461 -5.797 9.781 1 88 108 GLN B CA 1
ATOM 2462 C C . GLN B 1 108 ? 11.047 -4.391 10.211 1 88 108 GLN B C 1
ATOM 2464 O O . GLN B 1 108 ? 10.812 -4.145 11.391 1 88 108 GLN B O 1
ATOM 2469 N N . GLN B 1 109 ? 11.023 -3.547 9.289 1 78.56 109 GLN B N 1
ATOM 2470 C CA . GLN B 1 109 ? 10.656 -2.182 9.648 1 78.56 109 GLN B CA 1
ATOM 2471 C C . GLN B 1 109 ? 9.398 -1.734 8.914 1 78.56 109 GLN B C 1
ATOM 2473 O O . GLN B 1 109 ? 9.32 -1.839 7.684 1 78.56 109 GLN B O 1
ATOM 2478 N N . SER B 1 110 ? 8.531 -1.276 9.727 1 77.31 110 SER B N 1
ATOM 2479 C CA . SER B 1 110 ? 7.309 -0.715 9.148 1 77.31 110 SER B CA 1
ATOM 2480 C C . SER B 1 110 ? 7.598 0.573 8.391 1 77.31 110 SER B C 1
ATOM 2482 O O . SER B 1 110 ? 8.453 1.363 8.797 1 77.31 110 SER B O 1
ATOM 2484 N N . HIS B 1 111 ? 6.926 0.715 7.285 1 82.38 111 HIS B N 1
ATOM 2485 C CA . HIS B 1 111 ? 7.098 1.935 6.504 1 82.38 111 HIS B CA 1
ATOM 2486 C C . HIS B 1 111 ? 5.828 2.273 5.727 1 82.38 111 HIS B C 1
ATOM 2488 O O . HIS B 1 111 ? 5.074 1.378 5.34 1 82.38 111 HIS B O 1
ATOM 2494 N N . VAL B 1 112 ? 5.684 3.506 5.555 1 81.38 112 VAL B N 1
ATOM 2495 C CA . VAL B 1 112 ? 4.598 4.02 4.727 1 81.38 112 VAL B CA 1
ATOM 2496 C C . VAL B 1 112 ? 4.867 3.686 3.26 1 81.38 112 VAL B C 1
ATOM 2498 O O . VAL B 1 112 ? 6.02 3.66 2.822 1 81.38 112 VAL B O 1
ATOM 2501 N N . ASP B 1 113 ? 3.789 3.373 2.572 1 84.12 113 ASP B N 1
ATOM 2502 C CA . ASP B 1 113 ? 3.916 3.17 1.133 1 84.12 113 ASP B CA 1
ATOM 2503 C C . ASP B 1 113 ? 4.48 4.414 0.451 1 84.12 113 ASP B C 1
ATOM 2505 O O . ASP B 1 113 ? 4.082 5.535 0.769 1 84.12 113 ASP B O 1
ATOM 2509 N N . THR B 1 114 ? 5.324 4.211 -0.449 1 85.75 114 THR B N 1
ATOM 2510 C CA . THR B 1 114 ? 6.055 5.312 -1.063 1 85.75 114 THR B CA 1
ATOM 2511 C C . THR B 1 114 ? 5.105 6.238 -1.82 1 85.75 114 THR B C 1
ATOM 2513 O O . THR B 1 114 ? 5.258 7.461 -1.779 1 85.75 114 THR B O 1
ATOM 2516 N N . GLU B 1 115 ? 4.109 5.68 -2.473 1 84.69 115 GLU B N 1
ATOM 2517 C CA . GLU B 1 115 ? 3.176 6.504 -3.234 1 84.69 115 GLU B CA 1
ATOM 2518 C C . GLU B 1 115 ? 2.404 7.453 -2.32 1 84.69 115 GLU B C 1
ATOM 2520 O O . GLU B 1 115 ? 2.217 8.625 -2.65 1 84.69 115 GLU B O 1
ATOM 2525 N N . THR B 1 116 ? 2.002 6.93 -1.216 1 81.56 116 THR B N 1
ATOM 2526 C CA . THR B 1 116 ? 1.298 7.746 -0.236 1 81.56 116 THR B CA 1
ATOM 2527 C C . THR B 1 116 ? 2.203 8.859 0.29 1 81.56 116 THR B C 1
ATOM 2529 O O . THR B 1 116 ? 1.802 10.023 0.338 1 81.56 116 THR B O 1
ATOM 2532 N N . MET B 1 117 ? 3.361 8.492 0.632 1 87.88 117 MET B N 1
ATOM 2533 C CA . MET B 1 117 ? 4.324 9.461 1.146 1 87.88 117 MET B CA 1
ATOM 2534 C C . MET B 1 117 ? 4.582 10.57 0.129 1 87.88 117 MET B C 1
ATOM 2536 O O . MET B 1 117 ? 4.629 11.75 0.485 1 87.88 117 MET B O 1
ATOM 2540 N N . MET B 1 118 ? 4.668 10.188 -1.091 1 89.56 118 MET B N 1
ATOM 2541 C CA . MET B 1 118 ? 4.98 11.141 -2.15 1 89.56 118 MET B CA 1
ATOM 2542 C C . MET B 1 118 ? 3.791 12.047 -2.438 1 89.56 118 MET B C 1
ATOM 2544 O O . MET B 1 118 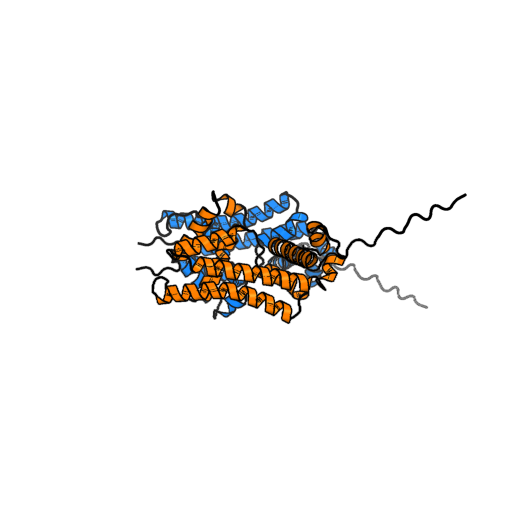? 3.963 13.234 -2.721 1 89.56 118 MET B O 1
ATOM 2548 N N . ARG B 1 119 ? 2.645 11.516 -2.389 1 84.06 119 ARG B N 1
ATOM 2549 C CA . ARG B 1 119 ? 1.449 12.344 -2.555 1 84.06 119 ARG B CA 1
ATOM 2550 C C . ARG B 1 119 ? 1.385 13.43 -1.491 1 84.06 119 ARG B C 1
ATOM 2552 O O . ARG B 1 119 ? 1.026 14.57 -1.788 1 84.06 119 ARG B O 1
ATOM 2559 N N . GLU B 1 120 ? 1.761 13.078 -0.315 1 84 120 GLU B N 1
ATOM 2560 C CA . GLU B 1 120 ? 1.77 14.031 0.792 1 84 120 GLU B CA 1
ATOM 2561 C C . GLU B 1 120 ? 2.824 15.117 0.581 1 84 120 GLU B C 1
ATOM 2563 O O . GLU B 1 120 ? 2.604 16.281 0.922 1 84 120 GLU B O 1
ATOM 2568 N N . ALA B 1 121 ? 3.912 14.695 0.019 1 92.75 121 ALA B N 1
ATOM 2569 C CA . ALA B 1 121 ? 5.082 15.57 -0.04 1 92.75 121 ALA B CA 1
ATOM 2570 C C . ALA B 1 121 ? 5.09 16.391 -1.324 1 92.75 121 ALA B C 1
ATOM 2572 O O . ALA B 1 121 ? 5.836 17.359 -1.439 1 92.75 121 ALA B O 1
ATOM 2573 N N . GLU B 1 122 ? 4.309 15.977 -2.244 1 91.56 122 GLU B N 1
ATOM 2574 C CA . GLU B 1 122 ? 4.414 16.438 -3.623 1 91.56 122 GLU B CA 1
ATOM 2575 C C . GLU B 1 122 ? 4.293 17.953 -3.703 1 91.56 122 GLU B C 1
ATOM 2577 O O . GLU B 1 122 ? 5.004 18.609 -4.477 1 91.56 122 GLU B O 1
ATOM 2582 N N . THR B 1 123 ? 3.48 18.625 -2.885 1 91.06 123 THR B N 1
ATOM 2583 C CA . THR B 1 123 ? 3.23 20.062 -2.977 1 91.06 123 THR B CA 1
ATOM 2584 C C . THR B 1 123 ? 4.375 20.844 -2.354 1 91.06 123 THR B C 1
ATOM 2586 O O . THR B 1 123 ? 4.496 22.062 -2.57 1 91.06 123 THR B O 1
ATOM 2589 N N . TYR B 1 124 ? 5.199 20.234 -1.671 1 95.88 124 TYR B N 1
ATOM 2590 C CA . TYR B 1 124 ? 6.258 20.922 -0.946 1 95.88 124 TYR B CA 1
ATOM 2591 C C . TYR B 1 124 ? 7.598 20.766 -1.653 1 95.88 124 TYR B C 1
ATOM 2593 O O . TYR B 1 124 ? 8.539 21.516 -1.393 1 95.88 124 TYR B O 1
ATOM 2601 N N . LEU B 1 125 ? 7.73 19.781 -2.484 1 97.62 125 LEU B N 1
ATOM 2602 C CA . LEU B 1 125 ? 8.984 19.453 -3.146 1 97.62 125 LEU B CA 1
ATOM 2603 C C . LEU B 1 125 ? 9.078 20.125 -4.512 1 97.62 125 LEU B C 1
ATOM 2605 O O . LEU B 1 125 ? 8.07 20.25 -5.215 1 97.62 125 LEU B O 1
ATOM 2609 N N . ASN B 1 126 ? 10.273 20.547 -4.848 1 97.12 126 ASN B N 1
ATOM 2610 C CA . ASN B 1 126 ? 10.469 21.016 -6.215 1 97.12 126 ASN B CA 1
ATOM 2611 C C . ASN B 1 126 ? 10.711 19.844 -7.172 1 97.12 126 ASN B C 1
ATOM 2613 O O . ASN B 1 126 ? 10.828 18.703 -6.742 1 97.12 126 ASN B O 1
ATOM 2617 N N . ALA B 1 127 ? 10.805 20.141 -8.406 1 96.88 127 ALA B N 1
ATOM 2618 C CA . ALA B 1 127 ? 10.891 19.125 -9.453 1 96.88 127 ALA B CA 1
ATOM 2619 C C . ALA B 1 127 ? 12.148 18.266 -9.281 1 96.88 127 ALA B C 1
ATOM 2621 O O . ALA B 1 127 ? 12.109 17.047 -9.484 1 96.88 127 ALA B O 1
ATOM 2622 N N . ASP B 1 128 ? 13.18 18.922 -8.961 1 97.81 128 ASP B N 1
ATOM 2623 C CA . ASP B 1 128 ? 14.438 18.219 -8.781 1 97.81 128 ASP B CA 1
ATOM 2624 C C . ASP B 1 128 ? 14.359 17.25 -7.605 1 97.81 128 ASP B C 1
ATOM 2626 O O . ASP B 1 128 ? 14.82 16.109 -7.703 1 97.81 128 ASP B O 1
ATOM 2630 N N . GLN B 1 129 ? 13.812 17.688 -6.5 1 97.81 129 GLN B N 1
ATOM 2631 C CA . GLN B 1 129 ? 13.656 16.859 -5.312 1 97.81 129 GLN B CA 1
ATOM 2632 C C . GLN B 1 129 ? 12.758 15.656 -5.602 1 97.81 129 GLN B C 1
ATOM 2634 O O . GLN B 1 129 ? 13.07 14.523 -5.215 1 97.81 129 GLN B O 1
ATOM 2639 N N . LEU B 1 130 ? 11.711 15.922 -6.305 1 96.62 130 LEU B N 1
ATOM 2640 C CA . LEU B 1 130 ? 10.797 14.859 -6.703 1 96.62 130 LEU B CA 1
ATOM 2641 C C . LEU B 1 130 ? 11.516 13.812 -7.555 1 96.62 130 LEU B C 1
ATOM 2643 O O . LEU B 1 130 ? 11.406 12.617 -7.301 1 96.62 130 LEU B O 1
ATOM 2647 N N . THR B 1 131 ? 12.266 14.258 -8.492 1 96.94 131 THR B N 1
ATOM 2648 C CA . THR B 1 131 ? 13 13.375 -9.398 1 96.94 131 THR B CA 1
ATOM 2649 C C . THR B 1 131 ? 14.023 12.547 -8.633 1 96.94 131 THR B C 1
ATOM 2651 O O . THR B 1 131 ? 14.156 11.344 -8.867 1 96.94 131 THR B O 1
ATOM 2654 N N . GLN B 1 132 ? 14.695 13.148 -7.719 1 97.62 132 GLN B N 1
ATOM 2655 C CA . GLN B 1 132 ? 15.711 12.461 -6.934 1 97.62 132 GLN B CA 1
ATOM 2656 C C . GLN B 1 132 ? 15.117 11.297 -6.152 1 97.62 132 GLN B C 1
ATOM 2658 O O . GLN B 1 132 ? 15.672 10.195 -6.145 1 97.62 132 GLN B O 1
ATOM 2663 N N . ILE B 1 133 ? 14.031 11.531 -5.559 1 97.19 133 ILE B N 1
ATOM 2664 C CA . ILE B 1 133 ? 13.398 10.5 -4.734 1 97.19 133 ILE B CA 1
ATOM 2665 C C . ILE B 1 133 ? 12.852 9.391 -5.625 1 97.19 133 ILE B C 1
ATOM 2667 O O . ILE B 1 133 ? 13.039 8.203 -5.34 1 97.19 133 ILE B O 1
ATOM 2671 N N . ARG B 1 134 ? 12.234 9.75 -6.719 1 96.25 134 ARG B N 1
ATOM 2672 C CA . ARG B 1 134 ? 11.68 8.766 -7.637 1 96.25 134 ARG B CA 1
ATOM 2673 C C . ARG B 1 134 ? 12.773 7.898 -8.25 1 96.25 134 ARG B C 1
ATOM 2675 O O . ARG B 1 134 ? 12.609 6.684 -8.383 1 96.25 134 ARG B O 1
ATOM 2682 N N . GLU B 1 135 ? 13.852 8.516 -8.57 1 97 135 GLU B N 1
ATOM 2683 C CA . GLU B 1 135 ? 14.977 7.762 -9.125 1 97 135 GLU B CA 1
ATOM 2684 C C . GLU B 1 135 ? 15.555 6.793 -8.102 1 97 135 GLU B C 1
ATOM 2686 O O . GLU B 1 135 ? 15.898 5.66 -8.438 1 97 135 GLU B O 1
ATOM 2691 N N . ALA B 1 136 ? 15.672 7.293 -6.871 1 97.06 136 ALA B N 1
ATOM 2692 C CA . ALA B 1 136 ? 16.172 6.426 -5.809 1 97.06 136 ALA B CA 1
ATOM 2693 C C . ALA B 1 136 ? 15.25 5.223 -5.609 1 97.06 136 ALA B C 1
ATOM 2695 O O . ALA B 1 136 ? 15.719 4.098 -5.438 1 97.06 136 ALA B O 1
ATOM 2696 N N . GLU B 1 137 ? 13.984 5.473 -5.617 1 95.56 137 GLU B N 1
ATOM 2697 C CA . GLU B 1 137 ? 13.008 4.395 -5.508 1 95.56 137 GLU B CA 1
ATOM 2698 C C . GLU B 1 137 ? 13.148 3.404 -6.66 1 95.56 137 GLU B C 1
ATOM 2700 O O . GLU B 1 137 ? 13.164 2.189 -6.445 1 95.56 137 GLU B O 1
ATOM 2705 N N . MET B 1 138 ? 13.266 3.938 -7.871 1 96.5 138 MET B N 1
ATOM 2706 C CA . MET B 1 138 ? 13.312 3.115 -9.078 1 96.5 138 MET B CA 1
ATOM 2707 C C . MET B 1 138 ? 14.539 2.203 -9.062 1 96.5 138 MET B C 1
ATOM 2709 O O . MET B 1 138 ? 14.477 1.073 -9.555 1 96.5 138 MET B O 1
ATOM 2713 N N . ARG B 1 139 ? 15.586 2.658 -8.5 1 97.5 139 ARG B N 1
ATOM 2714 C CA . ARG B 1 139 ? 16.812 1.864 -8.461 1 97.5 139 ARG B CA 1
ATOM 2715 C C . ARG B 1 139 ? 16.594 0.569 -7.68 1 97.5 139 ARG B C 1
ATOM 2717 O O . ARG B 1 139 ? 17.188 -0.461 -8.008 1 97.5 139 ARG B O 1
ATOM 2724 N N . ILE B 1 140 ? 15.773 0.608 -6.695 1 96.88 140 ILE B N 1
ATOM 2725 C CA . ILE B 1 140 ? 15.461 -0.598 -5.938 1 96.88 140 ILE B CA 1
ATOM 2726 C C . ILE B 1 140 ? 14.742 -1.602 -6.836 1 96.88 140 ILE B C 1
ATOM 2728 O O . ILE B 1 140 ? 15.094 -2.783 -6.859 1 96.88 140 ILE B O 1
ATOM 2732 N N . PHE B 1 141 ? 13.773 -1.122 -7.594 1 97.5 141 PHE B N 1
ATOM 2733 C CA . PHE B 1 141 ? 13.031 -1.984 -8.508 1 97.5 141 PHE B CA 1
ATOM 2734 C C . PHE B 1 141 ? 13.938 -2.492 -9.625 1 97.5 141 PHE B C 1
ATOM 2736 O O . PHE B 1 141 ? 13.812 -3.637 -10.062 1 97.5 141 PHE B O 1
ATOM 2743 N N . ASP B 1 142 ? 14.859 -1.634 -10.008 1 98.31 142 ASP B N 1
ATOM 2744 C CA . ASP B 1 142 ? 15.781 -2.02 -11.07 1 98.31 142 ASP B CA 1
ATOM 2745 C C . ASP B 1 142 ? 16.625 -3.227 -10.656 1 98.31 142 ASP B C 1
ATOM 2747 O O . ASP B 1 142 ? 16.844 -4.141 -11.453 1 98.31 142 ASP B O 1
ATOM 2751 N N . VAL B 1 143 ? 17.031 -3.217 -9.484 1 98.31 143 VAL B N 1
ATOM 2752 C CA . VAL B 1 143 ? 17.875 -4.301 -8.984 1 98.31 143 VAL B CA 1
ATOM 2753 C C . VAL B 1 143 ? 17.078 -5.605 -8.961 1 98.31 143 VAL B C 1
ATOM 2755 O O . VAL B 1 143 ? 17.562 -6.648 -9.391 1 98.31 143 VAL B O 1
ATOM 2758 N N . LEU B 1 144 ? 15.891 -5.566 -8.508 1 98.56 144 LEU B N 1
ATOM 2759 C CA . LEU B 1 144 ? 15.016 -6.734 -8.484 1 98.56 144 LEU B CA 1
ATOM 2760 C C . LEU B 1 144 ? 14.703 -7.199 -9.906 1 98.56 144 LEU B C 1
ATOM 2762 O O . LEU B 1 144 ? 14.82 -8.391 -10.211 1 98.56 144 LEU B O 1
ATOM 2766 N N . ALA B 1 145 ? 14.312 -6.227 -10.734 1 98.5 145 ALA B N 1
ATOM 2767 C CA . ALA B 1 145 ? 13.922 -6.543 -12.102 1 98.5 145 ALA B CA 1
ATOM 2768 C C . ALA B 1 145 ? 15.07 -7.203 -12.859 1 98.5 145 ALA B C 1
ATOM 2770 O O . ALA B 1 145 ? 14.859 -8.156 -13.617 1 98.5 145 ALA B O 1
ATOM 2771 N N . ALA B 1 146 ? 16.234 -6.668 -12.688 1 98.31 146 ALA B N 1
ATOM 2772 C CA . ALA B 1 146 ? 17.406 -7.242 -13.352 1 98.31 146 ALA B CA 1
ATOM 2773 C C . ALA B 1 146 ? 17.641 -8.688 -12.906 1 98.31 146 ALA B C 1
ATOM 2775 O O . ALA B 1 146 ? 17.969 -9.547 -13.727 1 98.31 146 ALA B O 1
ATOM 2776 N N . HIS B 1 147 ? 17.453 -8.922 -11.648 1 98 147 HIS B N 1
ATOM 2777 C CA . HIS B 1 147 ? 17.609 -10.273 -11.133 1 98 147 HIS B CA 1
ATOM 2778 C C . HIS B 1 147 ? 16.547 -11.211 -11.68 1 98 147 HIS B C 1
ATOM 2780 O O . HIS B 1 147 ? 16.844 -12.344 -12.078 1 98 147 HIS B O 1
ATOM 2786 N N . PHE B 1 148 ? 15.312 -10.781 -11.727 1 98.5 148 PHE B N 1
ATOM 2787 C CA . PHE B 1 148 ? 14.227 -11.578 -12.273 1 98.5 148 PHE B CA 1
ATOM 2788 C C . PHE B 1 148 ? 14.461 -11.867 -13.758 1 98.5 148 PHE B C 1
ATOM 2790 O O . PHE B 1 148 ? 14.172 -12.969 -14.227 1 98.5 148 PHE B O 1
ATOM 2797 N N . LYS B 1 149 ? 14.938 -10.867 -14.438 1 98.19 149 LYS B N 1
ATOM 2798 C CA . LYS B 1 149 ? 15.25 -11.062 -15.852 1 98.19 149 LYS B CA 1
ATOM 2799 C C . LYS B 1 149 ? 16.297 -12.156 -16.031 1 98.19 149 LYS B C 1
ATOM 2801 O O . LYS B 1 149 ? 16.172 -12.992 -16.938 1 98.19 149 LYS B O 1
ATOM 2806 N N . GLN B 1 150 ? 17.297 -12.18 -15.242 1 97.25 150 GLN B N 1
ATOM 2807 C CA . GLN B 1 150 ? 18.328 -13.219 -15.281 1 97.25 150 GLN B CA 1
ATOM 2808 C C . GLN B 1 150 ? 17.719 -14.602 -15.062 1 97.25 150 GLN B C 1
ATOM 2810 O O . GLN B 1 150 ? 18.078 -15.555 -15.758 1 97.25 150 GLN B O 1
ATOM 2815 N N . GLU B 1 151 ? 16.828 -14.664 -14.062 1 97.25 151 GLU B N 1
ATOM 2816 C CA . GLU B 1 151 ? 16.172 -15.938 -13.758 1 97.25 151 GLU B CA 1
ATOM 2817 C C . GLU B 1 151 ? 15.234 -16.359 -14.883 1 97.25 151 GLU B C 1
ATOM 2819 O O . GLU B 1 151 ? 15.039 -17.562 -15.117 1 97.25 151 GLU B O 1
ATOM 2824 N N . MET B 1 152 ? 14.633 -15.398 -15.57 1 97.12 152 MET B N 1
ATOM 2825 C CA . MET B 1 152 ? 13.836 -15.703 -16.75 1 97.12 152 MET B CA 1
ATOM 2826 C C . MET B 1 152 ? 14.711 -16.234 -17.891 1 97.12 152 MET B C 1
ATOM 2828 O O . MET B 1 152 ? 14.352 -17.203 -18.547 1 97.12 152 MET B O 1
ATOM 2832 N N . ASP B 1 153 ? 15.797 -15.578 -18.062 1 96.81 153 ASP B N 1
ATOM 2833 C CA . ASP B 1 153 ? 16.734 -15.977 -19.125 1 96.81 153 ASP B CA 1
ATOM 2834 C C . ASP B 1 153 ? 17.25 -17.391 -18.891 1 96.81 153 ASP B C 1
ATOM 2836 O O . ASP B 1 153 ? 17.531 -18.109 -19.844 1 96.81 153 ASP B O 1
ATOM 2840 N N . SER B 1 154 ? 17.375 -17.844 -17.672 1 95.25 154 SER B N 1
ATOM 2841 C CA . SER B 1 154 ? 17.844 -19.188 -17.328 1 95.25 154 SER B CA 1
ATOM 2842 C C . SER B 1 154 ? 16.719 -20.203 -17.438 1 95.25 154 SER B C 1
ATOM 2844 O O . SER B 1 154 ? 16.953 -21.406 -17.312 1 95.25 154 SER B O 1
ATOM 2846 N N . GLY B 1 155 ? 15.477 -19.719 -17.516 1 95.94 155 GLY B N 1
ATOM 2847 C CA . GLY B 1 155 ? 14.328 -20.594 -17.688 1 95.94 155 GLY B CA 1
ATOM 2848 C C . GLY B 1 155 ? 13.656 -20.953 -16.375 1 95.94 155 GLY B C 1
ATOM 2849 O O . GLY B 1 155 ? 12.641 -21.656 -16.359 1 95.94 155 GLY B O 1
ATOM 2850 N N . TYR B 1 156 ? 14.164 -20.422 -15.281 1 96.5 156 TYR B N 1
ATOM 2851 C CA . TYR B 1 156 ? 13.562 -20.734 -13.992 1 96.5 156 TYR B CA 1
ATOM 2852 C C . TYR B 1 156 ? 12.25 -19.984 -13.812 1 96.5 156 TYR B C 1
ATOM 2854 O O . TYR B 1 156 ? 11.258 -20.562 -13.344 1 96.5 156 TYR B O 1
ATOM 2862 N N . LEU B 1 157 ? 12.266 -18.688 -14.18 1 97.62 157 LEU B N 1
ATOM 2863 C CA . LEU B 1 157 ? 11.031 -17.922 -14.148 1 97.62 157 LEU B CA 1
ATOM 2864 C C . LEU B 1 157 ? 10.367 -17.891 -15.523 1 97.62 157 LEU B C 1
ATOM 2866 O O . LEU B 1 157 ? 11.047 -17.906 -16.547 1 97.62 157 LEU B O 1
ATOM 2870 N N . ARG B 1 158 ? 9.07 -17.906 -15.531 1 96.88 158 ARG B N 1
ATOM 2871 C CA . ARG B 1 158 ? 8.352 -17.812 -16.797 1 96.88 158 ARG B CA 1
ATOM 2872 C C . ARG B 1 158 ? 8.492 -16.406 -17.391 1 96.88 158 ARG B C 1
ATOM 2874 O O . ARG B 1 158 ? 8.719 -15.438 -16.672 1 96.88 158 ARG B O 1
ATOM 2881 N N . PRO B 1 159 ? 8.32 -16.312 -18.719 1 96.12 159 PRO B N 1
ATOM 2882 C CA . PRO B 1 159 ? 8.383 -14.992 -19.344 1 96.12 159 PRO B CA 1
ATOM 2883 C C . PRO B 1 159 ? 7.332 -14.031 -18.781 1 96.12 159 PRO B C 1
ATOM 2885 O O . PRO B 1 159 ? 6.156 -14.391 -18.672 1 96.12 159 PRO B O 1
ATOM 2888 N N . ALA B 1 160 ? 7.75 -12.883 -18.422 1 96.06 160 ALA B N 1
ATOM 2889 C CA . ALA B 1 160 ? 6.918 -11.836 -17.828 1 96.06 160 ALA B CA 1
ATOM 2890 C C . ALA B 1 160 ? 7.637 -10.484 -17.859 1 96.06 160 ALA B C 1
ATOM 2892 O O . ALA B 1 160 ? 8.781 -10.398 -18.312 1 96.06 160 ALA B O 1
ATOM 2893 N N . ASN B 1 161 ? 6.934 -9.477 -17.578 1 96.38 161 ASN B N 1
ATOM 2894 C CA . ASN B 1 161 ? 7.578 -8.188 -17.359 1 96.38 161 ASN B CA 1
ATOM 2895 C C . ASN B 1 161 ? 8.336 -8.156 -16.031 1 96.38 161 ASN B C 1
ATOM 2897 O O . ASN B 1 161 ? 7.719 -8.172 -14.969 1 96.38 161 ASN B O 1
ATOM 2901 N N . SER B 1 162 ? 9.672 -8.094 -16.109 1 97.75 162 SER B N 1
ATOM 2902 C CA . SER B 1 162 ? 10.5 -8.195 -14.922 1 97.75 162 SER B CA 1
ATOM 2903 C C . SER B 1 162 ? 10.258 -7.027 -13.969 1 97.75 162 SER B C 1
ATOM 2905 O O . SER B 1 162 ? 10.344 -7.184 -12.75 1 97.75 162 SER B O 1
ATOM 2907 N N .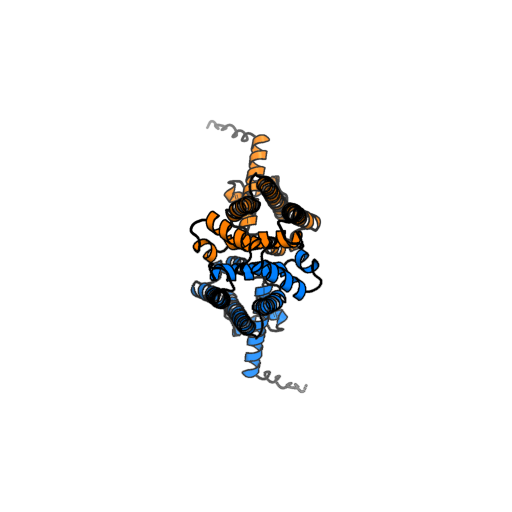 MET B 1 163 ? 9.961 -5.836 -14.484 1 97.44 163 MET B N 1
ATOM 2908 C CA . MET B 1 163 ? 9.648 -4.676 -13.656 1 97.44 163 MET B CA 1
ATOM 2909 C C . MET B 1 163 ? 8.32 -4.859 -12.93 1 97.44 163 MET B C 1
ATOM 2911 O O . MET B 1 163 ? 8.195 -4.512 -11.758 1 97.44 163 MET B O 1
ATOM 2915 N N . LEU B 1 164 ? 7.324 -5.43 -13.586 1 97.31 164 LEU B N 1
ATOM 2916 C CA . LEU B 1 164 ? 6.062 -5.738 -12.922 1 97.31 164 LEU B CA 1
ATOM 2917 C C . LEU B 1 164 ? 6.273 -6.75 -11.797 1 97.31 164 LEU B C 1
ATOM 2919 O O . LEU B 1 164 ? 5.68 -6.625 -10.727 1 97.31 164 LEU B O 1
ATOM 2923 N N . LEU B 1 165 ? 7.137 -7.75 -12.062 1 98.25 165 LEU B N 1
ATOM 2924 C CA . LEU B 1 165 ? 7.445 -8.727 -11.031 1 98.25 165 LEU B CA 1
ATOM 2925 C C . LEU B 1 165 ? 8.078 -8.055 -9.812 1 98.25 165 LEU B C 1
ATOM 2927 O O . LEU B 1 165 ? 7.754 -8.398 -8.672 1 98.25 165 LEU B O 1
ATOM 2931 N N . ALA B 1 166 ? 8.969 -7.098 -10.062 1 98.31 166 ALA B N 1
ATOM 2932 C CA . ALA B 1 166 ? 9.617 -6.367 -8.977 1 98.31 166 ALA B CA 1
ATOM 2933 C C . ALA B 1 166 ? 8.586 -5.602 -8.141 1 98.31 166 ALA B C 1
ATOM 2935 O O . ALA B 1 166 ? 8.609 -5.664 -6.91 1 98.31 166 ALA B O 1
ATOM 2936 N N . HIS B 1 167 ? 7.684 -4.898 -8.789 1 97.06 167 HIS B N 1
ATOM 2937 C CA . HIS B 1 167 ? 6.625 -4.16 -8.117 1 97.06 167 HIS B CA 1
ATOM 2938 C C . HIS B 1 167 ? 5.707 -5.102 -7.344 1 97.06 167 HIS B C 1
ATOM 2940 O O . HIS B 1 167 ? 5.359 -4.828 -6.191 1 97.06 167 HIS B O 1
ATOM 2946 N N . ALA B 1 168 ? 5.32 -6.203 -7.988 1 98 168 ALA B N 1
ATOM 2947 C CA . ALA B 1 168 ? 4.418 -7.168 -7.363 1 98 168 ALA B CA 1
ATOM 2948 C C . ALA B 1 168 ? 5.039 -7.766 -6.105 1 98 168 ALA B C 1
ATOM 2950 O O . ALA B 1 168 ? 4.387 -7.852 -5.062 1 98 168 ALA B O 1
ATOM 2951 N N . PHE B 1 169 ? 6.297 -8.156 -6.211 1 98.5 169 PHE B N 1
ATOM 2952 C CA . PHE B 1 169 ? 7.012 -8.703 -5.066 1 98.5 169 PHE B CA 1
ATOM 2953 C C . PHE B 1 169 ? 7.031 -7.711 -3.91 1 98.5 169 PHE B C 1
ATOM 2955 O O . PHE B 1 169 ? 6.668 -8.055 -2.783 1 98.5 169 PHE B O 1
ATOM 2962 N N . THR B 1 170 ? 7.402 -6.508 -4.184 1 96.12 170 THR B N 1
ATOM 2963 C CA . THR B 1 170 ? 7.512 -5.469 -3.168 1 96.12 170 THR B CA 1
ATOM 2964 C C . THR B 1 170 ? 6.148 -5.152 -2.566 1 96.12 170 THR B C 1
ATOM 2966 O O . THR B 1 170 ? 6.035 -4.914 -1.361 1 96.12 170 THR B O 1
ATOM 2969 N N . SER B 1 171 ? 5.121 -5.164 -3.387 1 94.88 171 SER B N 1
ATOM 2970 C CA . SER B 1 171 ? 3.768 -4.906 -2.906 1 94.88 171 SER B CA 1
ATOM 2971 C C . SER B 1 171 ? 3.322 -5.969 -1.907 1 94.88 171 SER B C 1
ATOM 2973 O O . SER B 1 171 ? 2.682 -5.652 -0.903 1 94.88 171 SER B O 1
ATOM 2975 N N . LEU B 1 172 ? 3.648 -7.191 -2.141 1 96.62 172 LEU B N 1
ATOM 2976 C CA . LEU B 1 172 ? 3.309 -8.273 -1.224 1 96.62 172 LEU B CA 1
ATOM 2977 C C . LEU B 1 172 ? 3.961 -8.055 0.138 1 96.62 172 LEU B C 1
ATOM 2979 O O . LEU B 1 172 ? 3.346 -8.312 1.175 1 96.62 172 LEU B O 1
ATOM 2983 N N . LEU B 1 173 ? 5.137 -7.551 0.127 1 95.38 173 LEU B N 1
ATOM 2984 C CA . LEU B 1 173 ? 5.875 -7.398 1.374 1 95.38 173 LEU B CA 1
ATOM 2985 C C . LEU B 1 173 ? 5.258 -6.309 2.244 1 95.38 173 LEU B C 1
ATOM 2987 O O . LEU B 1 173 ? 5.438 -6.305 3.463 1 95.38 173 LEU B O 1
ATOM 2991 N N . MET B 1 174 ? 4.547 -5.461 1.633 1 92.06 174 MET B N 1
ATOM 2992 C CA . MET B 1 174 ? 3.881 -4.398 2.377 1 92.06 174 MET B CA 1
ATOM 2993 C C . MET B 1 174 ? 2.822 -4.973 3.314 1 92.06 174 MET B C 1
ATOM 2995 O O . MET B 1 174 ? 2.375 -4.293 4.242 1 92.06 174 MET B O 1
ATOM 2999 N N . LEU B 1 175 ? 2.457 -6.176 3.139 1 93.19 175 LEU B N 1
ATOM 3000 C CA . LEU B 1 175 ? 1.471 -6.824 3.996 1 93.19 175 LEU B CA 1
ATOM 3001 C C . LEU B 1 175 ? 1.972 -6.91 5.434 1 93.19 175 LEU B C 1
ATOM 3003 O O . LEU B 1 175 ? 1.174 -6.941 6.371 1 93.19 175 LEU B O 1
ATOM 3007 N N . ALA B 1 176 ? 3.252 -6.867 5.559 1 91.44 176 ALA B N 1
ATOM 3008 C CA . ALA B 1 176 ? 3.846 -6.953 6.887 1 91.44 176 ALA B CA 1
ATOM 3009 C C . ALA B 1 176 ? 3.52 -5.711 7.715 1 91.44 176 ALA B C 1
ATOM 3011 O O . ALA B 1 176 ? 3.658 -5.719 8.938 1 91.44 176 ALA B O 1
ATOM 3012 N N . ASN B 1 177 ? 3.131 -4.645 7.051 1 87.56 177 ASN B N 1
ATOM 3013 C CA . ASN B 1 177 ? 2.781 -3.418 7.758 1 87.56 177 ASN B CA 1
ATOM 3014 C C . ASN B 1 177 ? 1.417 -3.529 8.438 1 87.56 177 ASN B C 1
ATOM 3016 O O . ASN B 1 177 ? 1.053 -2.682 9.25 1 87.56 177 ASN B O 1
ATOM 3020 N N . ARG B 1 178 ? 0.702 -4.543 8.094 1 89.19 178 ARG B N 1
ATOM 3021 C CA . ARG B 1 178 ? -0.618 -4.754 8.68 1 89.19 178 ARG B CA 1
ATOM 3022 C C . ARG B 1 178 ? -0.53 -5.625 9.93 1 89.19 178 ARG B C 1
ATOM 3024 O O . ARG B 1 178 ? -0.068 -6.766 9.867 1 89.19 178 ARG B O 1
ATOM 3031 N N . GLU B 1 179 ? -1.105 -5.152 10.93 1 86.44 179 GLU B N 1
ATOM 3032 C CA . GLU B 1 179 ? -1.062 -5.891 12.188 1 86.44 179 GLU B CA 1
ATOM 3033 C C . GLU B 1 179 ? -1.825 -7.207 12.086 1 86.44 179 GLU B C 1
ATOM 3035 O O . GLU B 1 179 ? -1.395 -8.227 12.625 1 86.44 179 GLU B O 1
ATOM 3040 N N . ASP B 1 180 ? -2.945 -7.172 11.445 1 88.62 180 ASP B N 1
ATOM 3041 C CA . ASP B 1 180 ? -3.768 -8.375 11.359 1 88.62 180 ASP B CA 1
ATOM 3042 C C . ASP B 1 180 ? -3.08 -9.453 10.523 1 88.62 180 ASP B C 1
ATOM 3044 O O . ASP B 1 180 ? -3.338 -10.648 10.703 1 88.62 180 ASP B O 1
ATOM 3048 N N . VAL B 1 181 ? -2.162 -9.062 9.617 1 91.94 181 VAL B N 1
ATOM 3049 C CA . VAL B 1 181 ? -1.391 -10.031 8.844 1 91.94 181 VAL B CA 1
ATOM 3050 C C . VAL B 1 181 ? -0.207 -10.531 9.672 1 91.94 181 VAL B C 1
ATOM 3052 O O . VAL B 1 181 ? 0.082 -11.727 9.695 1 91.94 181 VAL B O 1
ATOM 3055 N N . ARG B 1 182 ? 0.398 -9.633 10.344 1 87.56 182 ARG B N 1
ATOM 3056 C CA . ARG B 1 182 ? 1.552 -9.984 11.164 1 87.56 182 ARG B CA 1
ATOM 3057 C C . ARG B 1 182 ? 1.166 -10.984 12.25 1 87.56 182 ARG B C 1
ATOM 3059 O O . ARG B 1 182 ? 1.946 -11.883 12.586 1 87.56 182 ARG B O 1
ATOM 3066 N N . THR B 1 183 ? 0.03 -10.844 12.75 1 88.38 183 THR B N 1
ATOM 3067 C CA . THR B 1 183 ? -0.375 -11.664 13.883 1 88.38 183 THR B CA 1
ATOM 3068 C C . THR B 1 183 ? -0.8 -13.055 13.422 1 88.38 183 THR B C 1
ATOM 3070 O O . THR B 1 183 ? -0.984 -13.961 14.242 1 88.38 183 THR B O 1
ATOM 3073 N N . MET B 1 184 ? -1.006 -13.203 12.133 1 88.38 184 MET B N 1
ATOM 3074 C CA . MET B 1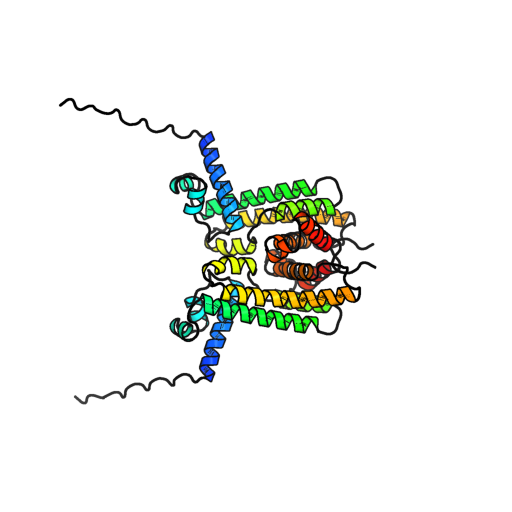 184 ? -1.366 -14.508 11.586 1 88.38 184 MET B CA 1
ATOM 3075 C C . MET B 1 184 ? -0.182 -15.461 11.633 1 88.38 184 MET B C 1
ATOM 3077 O O . MET B 1 184 ? -0.352 -16.672 11.492 1 88.38 184 MET B O 1
ATOM 3081 N N . HIS B 1 185 ? 0.991 -14.875 11.836 1 83.56 185 HIS B N 1
ATOM 3082 C CA . HIS B 1 185 ? 2.203 -15.688 11.773 1 83.56 185 HIS B CA 1
ATOM 3083 C C . HIS B 1 185 ? 3.037 -15.531 13.039 1 83.56 185 HIS B C 1
ATOM 3085 O O . HIS B 1 185 ? 2.953 -14.508 13.727 1 83.56 185 HIS B O 1
ATOM 3091 N N . GLY B 1 186 ? 3.764 -16.594 13.273 1 85.44 186 GLY B N 1
ATOM 3092 C CA . GLY B 1 186 ? 4.578 -16.594 14.477 1 85.44 186 GLY B CA 1
ATOM 3093 C C . GLY B 1 186 ? 5.809 -15.719 14.375 1 85.44 186 GLY B C 1
ATOM 3094 O O . GLY B 1 186 ? 6.371 -15.305 15.391 1 85.44 186 GLY B O 1
ATOM 3095 N N . SER B 1 187 ? 6.324 -15.555 13.141 1 92.62 187 SER B N 1
ATOM 3096 C CA . SER B 1 187 ? 7.52 -14.75 12.93 1 92.62 187 SER B CA 1
ATOM 3097 C C . SER B 1 187 ? 7.496 -14.07 11.562 1 92.62 187 SER B C 1
ATOM 3099 O O . SER B 1 187 ? 6.746 -14.469 10.672 1 92.62 187 SER B O 1
ATOM 3101 N N . ILE B 1 188 ? 8.297 -13.078 11.414 1 94.12 188 ILE B N 1
ATOM 3102 C CA . ILE B 1 188 ? 8.461 -12.383 10.141 1 94.12 188 ILE B CA 1
ATOM 3103 C C . ILE B 1 188 ? 9.016 -13.344 9.094 1 94.12 188 ILE B C 1
ATOM 3105 O O . ILE B 1 188 ? 8.648 -13.266 7.914 1 94.12 188 ILE B O 1
ATOM 3109 N N . GLU B 1 189 ? 9.867 -14.281 9.531 1 95.44 189 GLU B N 1
ATOM 3110 C CA . GLU B 1 189 ? 10.469 -15.266 8.633 1 95.44 189 GLU B CA 1
ATOM 3111 C C . GLU B 1 189 ? 9.406 -16.203 8.055 1 95.44 189 GLU B C 1
ATOM 3113 O O . GLU B 1 189 ? 9.469 -16.578 6.883 1 95.44 189 GLU B O 1
ATOM 3118 N N . GLU B 1 190 ? 8.484 -16.578 8.898 1 96.12 190 GLU B N 1
ATOM 3119 C CA . GLU B 1 190 ? 7.398 -17.438 8.43 1 96.12 190 GLU B CA 1
ATOM 3120 C C . GLU B 1 190 ? 6.52 -16.719 7.414 1 96.12 190 GLU B C 1
ATOM 3122 O O . GLU B 1 190 ? 6.125 -17.297 6.398 1 96.12 190 GLU B O 1
ATOM 3127 N N . LEU B 1 191 ? 6.223 -15.461 7.691 1 96.62 191 LEU B N 1
ATOM 3128 C CA . LEU B 1 191 ? 5.453 -14.648 6.754 1 96.62 191 LEU B CA 1
ATOM 3129 C C . LEU B 1 191 ? 6.203 -14.484 5.438 1 96.62 191 LEU B C 1
ATOM 3131 O O . LEU B 1 191 ? 5.621 -14.625 4.363 1 96.62 191 LEU B O 1
ATOM 3135 N N . ALA B 1 192 ? 7.516 -14.211 5.531 1 97.44 192 ALA B N 1
ATOM 3136 C CA . ALA B 1 192 ? 8.359 -14.086 4.344 1 97.44 192 ALA B CA 1
ATOM 3137 C C . ALA B 1 192 ? 8.305 -15.359 3.502 1 97.44 192 ALA B C 1
ATOM 3139 O O . ALA B 1 192 ? 8.172 -15.297 2.277 1 97.44 192 ALA B O 1
ATOM 3140 N N . HIS B 1 193 ? 8.406 -16.484 4.191 1 97.38 193 HIS B N 1
ATOM 3141 C CA . HIS B 1 193 ? 8.367 -17.766 3.508 1 97.38 193 HIS B CA 1
ATOM 3142 C C . HIS B 1 193 ? 7.062 -17.953 2.744 1 97.38 193 HIS B C 1
ATOM 3144 O O . HIS B 1 193 ? 7.074 -18.328 1.572 1 97.38 193 HIS B O 1
ATOM 3150 N N . GLU B 1 194 ? 5.984 -17.641 3.352 1 96.94 194 GLU B N 1
ATOM 3151 C CA . GLU B 1 194 ? 4.672 -17.844 2.738 1 96.94 194 GLU B CA 1
ATOM 3152 C C . GLU B 1 194 ? 4.461 -16.891 1.566 1 96.94 194 GLU B C 1
ATOM 3154 O O . GLU B 1 194 ? 3.961 -17.297 0.515 1 96.94 194 GLU B O 1
ATOM 3159 N N . LEU B 1 195 ? 4.832 -15.617 1.706 1 98 195 LEU B N 1
ATOM 3160 C CA . LEU B 1 195 ? 4.629 -14.625 0.656 1 98 195 LEU B CA 1
ATOM 3161 C C . LEU B 1 195 ? 5.527 -14.914 -0.543 1 98 195 LEU B C 1
ATOM 3163 O O . LEU B 1 195 ? 5.105 -14.766 -1.69 1 98 195 LEU B O 1
ATOM 3167 N N . VAL B 1 196 ? 6.77 -15.367 -0.244 1 98.56 196 VAL B N 1
ATOM 3168 C CA . VAL B 1 196 ? 7.691 -15.688 -1.328 1 98.56 196 VAL B CA 1
ATOM 3169 C C . VAL B 1 196 ? 7.203 -16.938 -2.066 1 98.56 196 VAL B C 1
ATOM 3171 O O . VAL B 1 196 ? 7.25 -16.984 -3.299 1 98.56 196 VAL B O 1
ATOM 3174 N N . ALA B 1 197 ? 6.73 -17.953 -1.335 1 97.88 197 ALA B N 1
ATOM 3175 C CA . ALA B 1 197 ? 6.168 -19.156 -1.96 1 97.88 197 ALA B CA 1
ATOM 3176 C C . ALA B 1 197 ? 4.98 -18.797 -2.852 1 97.88 197 ALA B C 1
ATOM 3178 O O . ALA B 1 197 ? 4.848 -19.328 -3.959 1 97.88 197 ALA B O 1
ATOM 3179 N N . LEU B 1 198 ? 4.125 -17.922 -2.359 1 98 198 LEU B N 1
ATOM 3180 C CA . LEU B 1 198 ? 2.986 -17.484 -3.156 1 98 198 LEU B CA 1
ATOM 3181 C C . LEU B 1 198 ? 3.451 -16.75 -4.414 1 98 198 LEU B C 1
ATOM 3183 O O . LEU B 1 198 ? 2.916 -16.984 -5.504 1 98 198 LEU B O 1
ATOM 3187 N N . PHE B 1 199 ? 4.441 -15.852 -4.281 1 98.69 199 PHE B N 1
ATOM 3188 C CA . PHE B 1 199 ? 4.973 -15.078 -5.398 1 98.69 199 PHE B CA 1
ATOM 3189 C C . PHE B 1 199 ? 5.57 -16 -6.457 1 98.69 199 PHE B C 1
ATOM 3191 O O . PHE B 1 199 ? 5.312 -15.828 -7.648 1 98.69 199 PHE B O 1
ATOM 3198 N N . LEU B 1 200 ? 6.316 -17 -6 1 98.25 200 LEU B N 1
ATOM 3199 C CA . LEU B 1 200 ? 7.047 -17.859 -6.93 1 98.25 200 LEU B CA 1
ATOM 3200 C C . LEU B 1 200 ? 6.145 -18.953 -7.48 1 98.25 200 LEU B C 1
ATOM 3202 O O . LEU B 1 200 ? 6.109 -19.188 -8.695 1 98.25 200 LEU B O 1
ATOM 3206 N N . ASP B 1 201 ? 5.293 -19.625 -6.629 1 96.81 201 ASP B N 1
ATOM 3207 C CA . ASP B 1 201 ? 4.594 -20.844 -7 1 96.81 201 ASP B CA 1
ATOM 3208 C C . ASP B 1 201 ? 3.125 -20.562 -7.316 1 96.81 201 ASP B C 1
ATOM 3210 O O . ASP B 1 201 ? 2.449 -21.391 -7.926 1 96.81 201 ASP B O 1
ATOM 3214 N N . GLY B 1 202 ? 2.596 -19.375 -6.855 1 97.12 202 GLY B N 1
ATOM 3215 C CA . GLY B 1 202 ? 1.194 -19.062 -7.074 1 97.12 202 GLY B CA 1
ATOM 3216 C C . GLY B 1 202 ? 0.26 -19.812 -6.141 1 97.12 202 GLY B C 1
ATOM 3217 O O . GLY B 1 202 ? 0.708 -20.594 -5.305 1 97.12 202 GLY B O 1
ATOM 3218 N N . ALA B 1 203 ? -1.023 -19.547 -6.273 1 96.31 203 ALA B N 1
ATOM 3219 C CA . ALA B 1 203 ? -2.041 -20.094 -5.383 1 96.31 203 ALA B CA 1
ATOM 3220 C C . ALA B 1 203 ? -2.578 -21.422 -5.91 1 96.31 203 ALA B C 1
ATOM 3222 O O . ALA B 1 203 ? -3.152 -22.203 -5.156 1 96.31 203 ALA B O 1
ATOM 3223 N N . VAL B 1 204 ? -2.475 -21.656 -7.172 1 94.75 204 VAL B N 1
ATOM 3224 C CA . VAL B 1 204 ? -3.1 -22.828 -7.773 1 94.75 204 VAL B CA 1
ATOM 3225 C C . VAL B 1 204 ? -2.303 -24.078 -7.414 1 94.75 204 VAL B C 1
ATOM 3227 O O . VAL B 1 204 ? -1.072 -24.031 -7.344 1 94.75 204 VAL B O 1
ATOM 3230 N N . GLN B 1 205 ? -2.992 -25.141 -7.234 1 89.12 205 GLN B N 1
ATOM 3231 C CA . GLN B 1 205 ? -2.375 -26.438 -6.992 1 89.12 205 GLN B CA 1
ATOM 3232 C C . GLN B 1 205 ? -1.695 -26.969 -8.25 1 89.12 205 GLN B C 1
ATOM 3234 O O . GLN B 1 205 ? -2.326 -27.062 -9.305 1 89.12 205 GLN B O 1
ATOM 3239 N N . LYS B 1 206 ? -0.416 -27.109 -8.094 1 79.94 206 LYS B N 1
ATOM 3240 C CA . LYS B 1 206 ? 0.321 -27.656 -9.227 1 79.94 206 LYS B CA 1
ATOM 3241 C C . LYS B 1 206 ? 0.041 -29.156 -9.398 1 79.94 206 LYS B C 1
ATOM 3243 O O . LYS B 1 206 ? -0.037 -29.891 -8.414 1 79.94 206 LYS B O 1
ATOM 3248 N N . LYS B 1 207 ? -0.596 -29.625 -10.5 1 65.06 207 LYS B N 1
ATOM 3249 C CA . LYS B 1 207 ? -0.786 -31.047 -10.789 1 65.06 207 LYS B CA 1
ATOM 3250 C C . LYS B 1 207 ? 0.553 -31.75 -10.992 1 65.06 207 LYS B C 1
ATOM 3252 O O . LYS B 1 207 ? 1.523 -31.125 -11.438 1 65.06 207 LYS B O 1
#